Protein AF-A0A021VRB8-F1 (afdb_monomer)

Secondary structure (DSSP, 8-state):
--------------------------PPPPPP----PPPPPPPPPPSSS---SSEEEEEEEEEEEETTEEEEEEEEETT-SS--SS-EEEEEEESSSSS-EEEEEEE-SBTTBSEEEEEEEE--TTSPPPEEEEEEE-GGG-SSB-EEEEEEESSTT-S-EEEEEEEE-SPTTS-GGGEEEEEEEEEEEETTEEEEEEEEEE--TTS-EEEEEEEEESSSS--EEEEEEEEEETT--SSS---SEEEEEEEEEETTEEEEEEEEEETTEEEEEEEEEEEEETTEEEEEEEEE-EESSSEEEEEEEE-TTS-EEEEEEEEEEEETTTTEEEEEPPPEEEEEETTEEEEEE-HHHHHTEEEEEEEEBTTB-EEESSSEEEEEEE--SSEEEEEESSS--TT----EEEEE-SSEEEEEETTEEEEEE--SSPEEEEEETTEEEEEETTEEEEEE----SSEEEEEESS-EEEEEEE-

Mean predicted aligned error: 7.87 Å

Foldseek 3Di:
DDDDDDDDDDDDDDDDDDDDDDDDDDDDDDDDPDPDDDPDPQFDDFQFWFFDPFFEWFAWEAQADAPQKTKIWTFTDRPHQDDDQFTFTWIWIDNQLGDIDTAPTQGGADPPASYWAAAYKDDDPVRDFIKTWTWGHDVVVPDAFTFIWIWTQPDRVSRYIHTDDRAGGDDPPDDPVQWRHWTYWYWDDDPQKIKTWTKWWTDDPQFTKTWIWIWIGNRVRHTDGQGTQDMGDQPDDFADRQANIWDQWDWDDAPNWIKIKTFHDDVVDTDAIKMFTAHGDRSHTDGPHIYGAEWADFWGNKDWYADPVRFIWIKTKGAPADGPVSSTGIIIDAIWTWHDPPTQIFTDHDVSQVVQFPWWQFKAFAVRKTKFLALKKKKWWDDDAWKKKWKFDPDQPPQRAFIWIWTDHPFWIWTDTRPDIIIWGAEDHTWIWIGTFQWIWIGHSGHIYIDGTHGDSMMMIHMHDGTMMTMTGGD

Nearest PDB structures (foldseek):
  1w2t-assembly2_B  TM=8.446E-01  e=7.889E-31  Thermotoga maritima MSB8
  1st8-assembly1_A  TM=8.010E-01  e=3.065E-25  Cichorium intybus
  2aez-assembly1_A  TM=7.960E-01  e=2.182E-24  Cichorium intybus
  6s2b-assembly1_A  TM=7.730E-01  e=8.978E-24  Schwanniomyces occidentalis
  3u75-assembly2_C  TM=7.482E-01  e=6.390E-23  Schwanniomyces occidentalis

Organism: NCBI:txid948458

Sequence (475 aa):
MTSGRDVGPGRREVGASGRAGSGRRDAPGPAGKTGAMSPSPVPPRPLVHFAPRAGWVNDPLGLTWHDGRYHLFFQYVPDSTDWQLHCHWGHATSEDLVHWTEHEPALLPGDGDDGVWSGSIAVPDDGGAAALFYTSVTAAAGLGIGRNRVARPLDGSWTRWEKGPVVAELPPGFAPEAVEAYRDPWVVREGGAWWMVVGGGLRDERGGTATAWVYRSTDLEEWTYHGLLTTRHTTETDGEWSGPVWECPQLFPLDGSWVLTLSAWEPDHPHHAVYAVGDFADGSFTARRWSRLTYGPAYYAGSAFADRDGRRGLIHWMRQVGGAAEGWAGAHSVPHLLRLEGDALVCEPHPAVLAARTGSLGVATPGQDLAAASSAVDVVWEPEGSSTLRVGPGSPAPDGGEVVVLEADDTLVVAHVGAQRWEMPRGAGPVRVVLDGPTCEVFTTGGVMGVAVPASAGLRVAVTGGGRAEVHALG

Solvent-accessible surface area (backbone atoms only — not comparable to full-atom values): 24816 Å² total; per-residue (Å²): 134,87,84,82,90,81,90,88,90,83,88,84,88,84,85,88,89,84,89,87,85,89,81,85,91,78,82,84,73,84,79,75,82,75,76,76,75,72,78,74,79,78,67,47,68,48,64,51,36,52,58,58,97,46,7,19,40,49,38,43,24,46,44,35,60,53,95,87,30,35,36,38,31,25,34,25,26,74,92,33,47,51,94,59,74,60,18,16,29,31,32,29,37,16,84,56,80,40,65,70,48,78,57,67,59,36,41,67,52,50,98,89,25,49,13,34,46,53,32,25,51,38,72,49,94,86,72,52,82,48,37,36,35,26,15,37,28,35,78,91,74,36,86,42,55,31,31,33,25,36,28,36,55,78,51,93,80,64,64,42,51,47,80,56,60,76,45,48,62,80,60,89,89,61,58,71,90,41,44,57,33,36,39,18,33,25,53,40,77,57,97,87,31,37,38,38,35,28,10,10,14,36,60,54,99,78,63,18,27,13,31,28,39,25,27,40,21,82,76,89,62,63,56,42,85,72,50,59,26,46,70,43,49,54,80,54,74,78,52,46,78,51,37,27,19,24,39,35,38,33,71,48,79,53,93,94,38,28,37,43,35,29,18,18,25,46,94,98,41,79,56,33,29,32,32,24,36,31,49,72,57,96,67,32,49,50,68,75,48,40,38,67,43,46,26,56,79,12,36,34,38,51,30,66,29,44,48,91,86,66,49,49,27,40,30,25,12,26,41,81,22,73,24,72,92,73,48,17,12,23,27,34,46,58,47,25,33,58,50,64,64,84,79,41,72,28,51,41,78,26,70,52,66,64,66,31,46,75,43,78,72,48,71,22,29,61,91,39,69,37,78,40,84,35,38,23,36,43,32,48,29,41,75,35,66,70,17,35,42,37,46,29,69,71,63,74,39,100,86,55,45,64,34,45,36,36,39,32,49,92,57,35,33,35,43,29,50,53,92,46,76,41,67,42,50,27,51,69,79,54,43,35,36,44,36,29,15,26,37,36,38,39,33,17,56,45,27,37,31,24,39,51,45,74,42,34,70,32,29,22,39,37,35,42,64,44,49,42,29,42,36,27,35,38,95

pLDDT: mean 89.09, std 18.68, range [27.48, 98.88]

Structure (mmCIF, N/CA/C/O backbone):
data_AF-A0A021VRB8-F1
#
_entry.id   AF-A0A021VRB8-F1
#
loop_
_atom_site.group_PDB
_atom_site.id
_atom_site.type_symbol
_atom_site.label_atom_id
_atom_site.label_alt_id
_atom_site.label_comp_id
_atom_site.label_asym_id
_atom_site.label_entity_id
_atom_site.label_seq_id
_atom_site.pdbx_PDB_ins_code
_atom_site.Cartn_x
_atom_site.Cartn_y
_atom_site.Cartn_z
_atom_site.occupancy
_atom_site.B_iso_or_equiv
_atom_site.auth_seq_id
_atom_site.auth_comp_id
_atom_site.auth_asym_id
_atom_site.auth_atom_id
_atom_site.pdbx_PDB_model_num
ATOM 1 N N . MET A 1 1 ? 52.289 43.773 -4.118 1.00 35.09 1 MET A N 1
ATOM 2 C CA . MET A 1 1 ? 52.690 44.112 -2.736 1.00 35.09 1 MET A CA 1
ATOM 3 C C . MET A 1 1 ? 51.929 43.156 -1.835 1.00 35.09 1 MET A C 1
ATOM 5 O O . MET A 1 1 ? 50.711 43.175 -1.881 1.00 35.09 1 MET A O 1
ATOM 9 N N . THR A 1 2 ? 52.601 42.059 -1.462 1.00 33.09 2 THR A N 1
ATOM 10 C CA . THR A 1 2 ? 53.029 41.723 -0.074 1.00 33.09 2 THR A CA 1
ATOM 11 C C . THR A 1 2 ? 51.848 41.255 0.773 1.00 33.09 2 THR A C 1
ATOM 13 O O . THR A 1 2 ? 50.887 41.996 0.893 1.00 33.09 2 THR A O 1
ATOM 16 N N . SER A 1 3 ? 51.810 40.111 1.451 1.00 30.03 3 SER A N 1
ATOM 17 C CA . SER A 1 3 ? 52.670 38.933 1.707 1.00 30.03 3 SER A CA 1
ATOM 18 C C . SER A 1 3 ? 51.873 38.200 2.814 1.00 30.03 3 SER A C 1
ATOM 20 O O . SER A 1 3 ? 51.383 38.876 3.708 1.00 30.03 3 SER A O 1
ATOM 22 N N . GLY A 1 4 ? 51.535 36.911 2.774 1.00 28.44 4 GLY A N 1
ATOM 23 C CA . GLY A 1 4 ? 52.431 35.761 2.893 1.00 28.44 4 GLY A CA 1
ATOM 24 C C . GLY A 1 4 ? 52.379 35.158 4.315 1.00 28.44 4 GLY A C 1
ATOM 25 O O . GLY A 1 4 ? 52.875 35.816 5.213 1.00 28.44 4 GLY A O 1
ATOM 26 N N . ARG A 1 5 ? 51.813 33.932 4.431 1.00 32.78 5 ARG A N 1
ATOM 27 C CA . ARG A 1 5 ? 52.223 32.724 5.220 1.00 32.78 5 ARG A CA 1
ATOM 28 C C . ARG A 1 5 ? 52.565 32.855 6.728 1.00 32.78 5 ARG A C 1
ATOM 30 O O . ARG A 1 5 ? 53.072 33.875 7.147 1.00 32.78 5 ARG A O 1
ATOM 37 N N . ASP A 1 6 ? 52.519 31.853 7.611 1.00 30.33 6 ASP A N 1
ATOM 38 C CA . ASP A 1 6 ? 51.945 30.500 7.768 1.00 30.33 6 ASP A CA 1
ATOM 39 C C . ASP A 1 6 ? 52.497 29.949 9.131 1.00 30.33 6 ASP A C 1
ATOM 41 O O . ASP A 1 6 ? 53.518 30.443 9.610 1.00 30.33 6 ASP A O 1
ATOM 45 N N . VAL A 1 7 ? 51.867 28.899 9.682 1.00 31.41 7 VAL A N 1
ATOM 46 C CA . VAL A 1 7 ? 52.348 27.870 10.656 1.00 31.41 7 VAL A CA 1
ATOM 47 C C . VAL A 1 7 ? 52.616 28.177 12.157 1.00 31.41 7 VAL A C 1
ATOM 49 O O . VAL A 1 7 ? 53.523 28.921 12.516 1.00 31.41 7 VAL A O 1
ATOM 52 N N . GLY A 1 8 ? 51.983 27.370 13.039 1.00 28.06 8 GLY A N 1
ATOM 53 C CA . GLY A 1 8 ? 52.681 26.697 14.165 1.00 28.06 8 GLY A CA 1
ATOM 54 C C . GLY A 1 8 ? 51.994 26.652 15.552 1.00 28.06 8 GLY A C 1
ATOM 55 O O . GLY A 1 8 ? 51.755 27.712 16.124 1.00 28.06 8 GLY A O 1
ATOM 56 N N . PRO A 1 9 ? 51.738 25.463 16.159 1.00 39.38 9 PRO A N 1
ATOM 57 C CA . PRO A 1 9 ? 51.057 25.320 17.454 1.00 39.38 9 PRO A CA 1
ATOM 58 C C . PRO A 1 9 ? 52.024 25.197 18.651 1.00 39.38 9 PRO A C 1
ATOM 60 O O . PRO A 1 9 ? 53.095 24.601 18.549 1.00 39.38 9 PRO A O 1
ATOM 63 N N . GLY A 1 10 ? 51.618 25.709 19.820 1.00 28.27 10 GLY A N 1
ATOM 64 C CA . GLY A 1 10 ? 52.398 25.670 21.063 1.00 28.27 10 GLY A CA 1
ATOM 65 C C . GLY A 1 10 ? 51.675 24.948 22.203 1.00 28.27 10 GLY A C 1
ATOM 66 O O . GLY A 1 10 ? 50.669 25.432 22.715 1.00 28.27 10 GLY A O 1
ATOM 67 N N . ARG A 1 11 ? 52.230 23.804 22.624 1.00 29.22 11 ARG A N 1
ATOM 68 C CA . ARG A 1 11 ? 51.937 23.118 23.894 1.00 29.22 11 ARG A CA 1
ATOM 69 C C . ARG A 1 11 ? 52.407 23.965 25.087 1.00 29.22 11 ARG A C 1
ATOM 71 O O . ARG A 1 11 ? 53.450 24.610 25.004 1.00 29.22 11 ARG A O 1
ATOM 78 N N . ARG A 1 12 ? 51.717 23.869 26.228 1.00 32.41 12 ARG A N 1
ATOM 79 C CA . ARG A 1 12 ? 52.276 24.211 27.548 1.00 32.41 12 ARG A CA 1
ATOM 80 C C . ARG A 1 12 ? 52.070 23.061 28.528 1.00 32.41 12 ARG A C 1
ATOM 82 O O . ARG A 1 12 ? 50.942 22.706 28.849 1.00 32.41 12 ARG A O 1
ATOM 89 N N . GLU A 1 13 ? 53.191 22.521 28.988 1.00 29.00 13 GLU A N 1
ATOM 90 C CA . GLU A 1 13 ? 53.339 21.776 30.237 1.00 29.00 13 GLU A CA 1
ATOM 91 C C . GLU A 1 13 ? 53.513 22.754 31.407 1.00 29.00 13 GLU A C 1
ATOM 93 O O . GLU A 1 13 ? 54.198 23.766 31.262 1.00 29.00 13 GLU A O 1
ATOM 98 N N . VAL A 1 14 ? 52.978 22.397 32.577 1.00 33.25 14 VAL A N 1
ATOM 9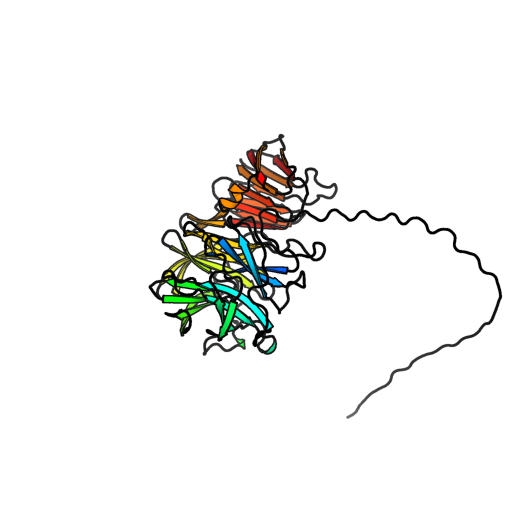9 C CA . VAL A 1 14 ? 53.543 22.657 33.918 1.00 33.25 14 VAL A CA 1
ATOM 100 C C . VAL A 1 14 ? 53.057 21.464 34.761 1.00 33.25 14 VAL A C 1
ATOM 102 O O . VAL A 1 14 ? 51.872 21.158 34.723 1.00 33.25 14 VAL A O 1
ATOM 105 N N . GLY A 1 15 ? 53.846 20.654 35.464 1.00 27.48 15 GLY A N 1
ATOM 106 C CA . GLY A 1 15 ? 55.133 20.868 36.120 1.00 27.48 15 GLY A CA 1
ATOM 107 C C . GLY A 1 15 ? 54.940 20.537 37.609 1.00 27.48 15 GLY A C 1
ATOM 108 O O . GLY A 1 15 ? 54.241 21.255 38.311 1.00 27.48 15 GLY A O 1
ATOM 109 N N . ALA A 1 16 ? 55.488 19.402 38.047 1.00 29.80 16 ALA A N 1
ATOM 110 C CA . ALA A 1 16 ? 55.207 18.694 39.300 1.00 29.80 16 ALA A CA 1
ATOM 111 C C . ALA A 1 16 ? 55.856 19.287 40.571 1.00 29.80 16 ALA A C 1
ATOM 113 O O . ALA A 1 16 ? 56.848 20.005 40.481 1.00 29.80 16 ALA A O 1
ATOM 114 N N . SER A 1 17 ? 55.396 18.865 41.762 1.00 28.53 17 SER A N 1
ATOM 115 C CA . SER A 1 17 ? 56.229 18.182 42.789 1.00 28.53 17 SER A CA 1
ATOM 116 C C . SER A 1 17 ? 55.522 18.023 44.154 1.00 28.53 17 SER A C 1
ATOM 118 O O . SER A 1 17 ? 54.817 18.923 44.596 1.00 28.53 17 SER A O 1
ATOM 120 N N . GLY A 1 18 ? 55.753 16.891 44.849 1.00 27.64 18 GLY A N 1
ATOM 121 C CA . GLY A 1 18 ? 55.495 16.759 46.298 1.00 27.64 18 GLY A CA 1
ATOM 122 C C . GLY A 1 18 ? 55.146 15.357 46.840 1.00 27.64 18 GLY A C 1
ATOM 123 O O . GLY A 1 18 ? 53.982 15.061 47.066 1.00 27.64 18 GLY A O 1
ATOM 124 N N . ARG A 1 19 ? 56.158 14.507 47.084 1.00 30.17 19 ARG A N 1
ATOM 125 C CA . ARG A 1 19 ? 56.142 13.267 47.920 1.00 30.17 19 ARG A CA 1
ATOM 126 C C . ARG A 1 19 ? 55.705 13.558 49.375 1.00 30.17 19 ARG A C 1
ATOM 128 O O . ARG A 1 19 ? 55.887 14.683 49.809 1.00 30.17 19 ARG A O 1
ATOM 135 N N . ALA A 1 20 ? 55.315 12.648 50.274 1.00 30.23 20 ALA A N 1
ATOM 136 C CA . ALA A 1 20 ? 54.930 11.231 50.347 1.00 30.23 20 ALA A CA 1
ATOM 137 C C . ALA A 1 20 ? 54.349 11.031 51.773 1.00 30.23 20 ALA A C 1
ATOM 139 O O . ALA A 1 20 ? 54.791 11.708 52.699 1.00 30.23 20 ALA A O 1
ATOM 140 N N . GLY A 1 21 ? 53.418 10.095 51.988 1.00 28.62 21 GLY A N 1
ATOM 141 C CA . GLY A 1 21 ? 52.900 9.788 53.328 1.00 28.62 21 GLY A CA 1
ATOM 142 C C . GLY A 1 21 ? 52.087 8.495 53.364 1.00 28.62 21 GLY A C 1
ATOM 143 O O . GLY A 1 21 ? 51.118 8.340 52.637 1.00 28.62 21 GLY A O 1
ATOM 144 N N . SER A 1 22 ? 52.537 7.551 54.183 1.00 31.00 22 SER A N 1
ATOM 145 C CA . SER A 1 22 ? 52.034 6.189 54.389 1.00 31.00 22 SER A CA 1
ATOM 146 C C . SER A 1 22 ? 50.631 6.100 55.003 1.00 31.00 22 SER A C 1
ATOM 148 O O . SER A 1 22 ? 50.331 6.877 55.904 1.00 31.00 22 SER A O 1
ATOM 150 N N . GLY 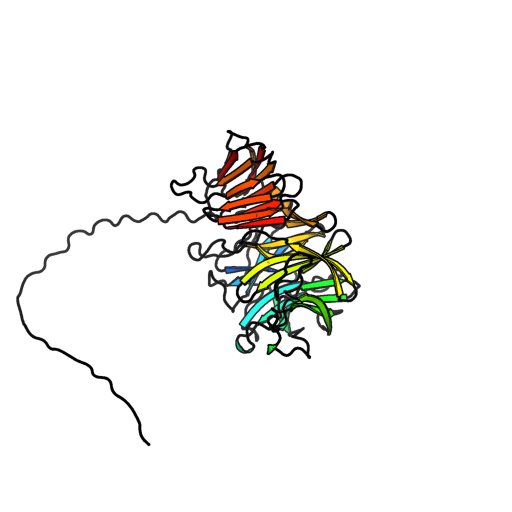A 1 23 ? 49.870 5.039 54.703 1.00 29.27 23 GLY A N 1
ATOM 151 C CA . GLY A 1 23 ? 48.802 4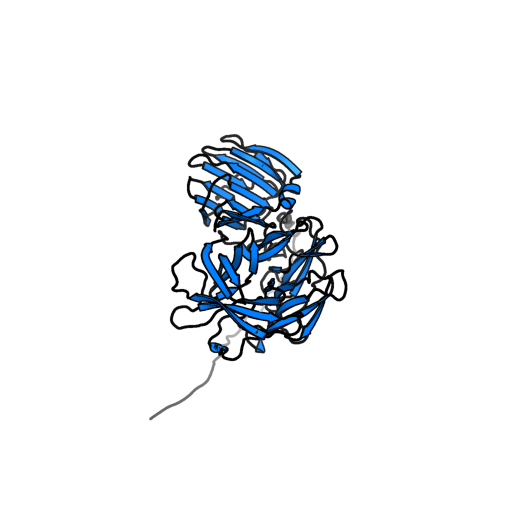.599 55.611 1.00 29.27 23 GLY A CA 1
ATOM 152 C C . GLY A 1 23 ? 47.770 3.629 55.036 1.00 29.27 23 GLY A C 1
ATOM 153 O O . GLY A 1 23 ? 46.876 4.054 54.333 1.00 29.27 23 GLY A O 1
ATOM 154 N N . ARG A 1 24 ? 47.932 2.346 55.389 1.00 31.16 24 ARG A N 1
ATOM 155 C CA . ARG A 1 24 ? 46.936 1.291 55.700 1.00 31.16 24 ARG A CA 1
ATOM 156 C C . ARG A 1 24 ? 45.662 1.118 54.841 1.00 31.16 24 ARG A C 1
ATOM 158 O O . ARG A 1 24 ? 44.905 2.029 54.562 1.00 31.16 24 ARG A O 1
ATOM 165 N N . ARG A 1 25 ? 45.440 -0.157 54.502 1.00 36.06 25 ARG A N 1
ATOM 166 C CA . ARG A 1 25 ? 44.285 -0.732 53.802 1.00 36.06 25 ARG A CA 1
ATOM 167 C C . ARG A 1 25 ? 43.067 -0.747 54.729 1.00 36.06 25 ARG A C 1
ATOM 169 O O . ARG A 1 25 ? 43.173 -1.345 55.796 1.00 36.06 25 ARG A O 1
ATOM 176 N N . ASP A 1 26 ? 41.941 -0.223 54.258 1.00 32.84 26 ASP A N 1
ATOM 177 C CA . ASP A 1 26 ? 40.612 -0.527 54.792 1.00 32.84 26 ASP A CA 1
ATOM 178 C C . ASP A 1 26 ? 39.828 -1.335 53.750 1.00 32.84 26 ASP A C 1
ATOM 180 O O . ASP A 1 26 ? 39.857 -1.049 52.551 1.00 32.84 26 ASP A O 1
ATOM 184 N N . ALA A 1 27 ? 39.198 -2.414 54.212 1.00 33.91 27 ALA A N 1
ATOM 185 C CA . ALA A 1 27 ? 38.407 -3.331 53.401 1.00 33.91 27 ALA A CA 1
ATOM 186 C C . ALA A 1 27 ? 37.081 -2.677 52.960 1.00 33.91 27 ALA A C 1
ATOM 188 O O . ALA A 1 27 ? 36.472 -1.961 53.758 1.00 33.91 27 ALA A O 1
ATOM 189 N N . PRO A 1 28 ? 36.580 -2.937 51.738 1.00 34.19 28 PRO A N 1
ATOM 190 C CA . PRO A 1 28 ? 35.267 -2.456 51.338 1.00 34.19 28 PRO A CA 1
ATOM 191 C C . PRO A 1 28 ? 34.170 -3.274 52.038 1.00 34.19 28 PRO A C 1
ATOM 193 O O . PRO A 1 28 ? 34.176 -4.506 52.010 1.00 34.19 28 PRO A O 1
ATOM 196 N N . GLY A 1 29 ? 33.236 -2.570 52.684 1.00 36.62 29 GLY A N 1
ATOM 197 C CA . GLY A 1 29 ? 32.005 -3.137 53.240 1.00 36.62 29 GLY A CA 1
ATOM 198 C C . GLY A 1 29 ? 31.081 -3.707 52.153 1.00 36.62 29 GLY A C 1
ATOM 199 O O . GLY A 1 29 ? 31.288 -3.448 50.965 1.00 36.62 29 GLY A O 1
ATOM 200 N N . PRO A 1 30 ? 30.068 -4.506 52.531 1.00 33.00 30 PRO A N 1
ATOM 201 C CA . PRO A 1 30 ? 29.268 -5.256 51.575 1.00 33.00 30 PRO A CA 1
ATOM 202 C C . PRO A 1 30 ? 28.481 -4.307 50.669 1.00 33.00 30 PRO A C 1
ATOM 204 O O . PRO A 1 30 ? 27.772 -3.417 51.141 1.00 33.00 30 PRO A O 1
ATOM 207 N N . ALA A 1 31 ? 28.620 -4.524 49.361 1.00 38.84 31 ALA A N 1
ATOM 208 C CA . ALA A 1 31 ? 27.877 -3.828 48.326 1.00 38.84 31 ALA A CA 1
ATOM 209 C C . ALA A 1 31 ? 26.368 -3.946 48.587 1.00 38.84 31 ALA A C 1
ATOM 211 O O . ALA A 1 31 ? 25.832 -5.043 48.774 1.00 38.84 31 ALA A O 1
ATOM 212 N N . GLY A 1 32 ? 25.694 -2.796 48.612 1.00 32.91 32 GLY A N 1
ATOM 213 C CA . GLY A 1 32 ? 24.242 -2.725 48.644 1.00 32.91 32 GLY A CA 1
ATOM 214 C C . GLY A 1 32 ? 23.661 -3.499 47.467 1.00 32.91 32 GLY A C 1
ATOM 215 O O . GLY A 1 32 ? 24.146 -3.392 46.342 1.00 32.91 32 GLY A O 1
ATOM 216 N N . LYS A 1 33 ? 22.625 -4.293 47.744 1.00 34.66 33 LYS A N 1
ATOM 217 C CA . LYS A 1 33 ? 21.815 -4.951 46.722 1.00 34.66 33 LYS A CA 1
ATOM 218 C C . LYS A 1 33 ? 21.250 -3.865 45.808 1.00 34.66 33 LYS A C 1
ATOM 220 O O . LYS A 1 33 ? 20.327 -3.153 46.197 1.00 34.66 33 LYS A O 1
ATOM 225 N N . THR A 1 34 ? 21.822 -3.725 44.619 1.00 37.69 34 THR A N 1
ATOM 226 C CA . THR A 1 34 ? 21.187 -3.015 43.517 1.00 37.69 34 THR A CA 1
ATOM 227 C C . THR A 1 34 ? 19.890 -3.758 43.226 1.00 37.69 34 THR A C 1
ATOM 229 O O . THR A 1 34 ? 19.896 -4.948 42.912 1.00 37.69 34 THR A O 1
ATOM 232 N N . GLY A 1 35 ? 18.759 -3.086 43.439 1.00 33.00 35 GLY A N 1
ATOM 233 C CA . GLY A 1 35 ? 17.472 -3.602 43.002 1.00 33.00 35 GLY A CA 1
ATOM 234 C C . GLY A 1 35 ? 17.569 -3.852 41.505 1.00 33.00 35 GLY A C 1
ATOM 235 O O . GLY A 1 35 ? 17.829 -2.922 40.744 1.00 33.00 35 GLY A O 1
ATOM 236 N N . ALA A 1 36 ? 17.431 -5.110 41.093 1.00 37.06 36 ALA A N 1
ATOM 237 C CA . ALA A 1 36 ? 17.204 -5.424 39.697 1.00 37.06 36 ALA A CA 1
ATOM 238 C C . ALA A 1 36 ? 15.915 -4.697 39.306 1.00 37.06 36 ALA A C 1
ATOM 240 O O . ALA A 1 36 ? 14.848 -5.024 39.828 1.00 37.06 36 ALA A O 1
ATOM 241 N N . MET A 1 37 ? 16.023 -3.673 38.455 1.00 35.78 37 MET A N 1
ATOM 242 C CA . MET A 1 37 ? 14.848 -3.153 37.773 1.00 35.78 37 MET A CA 1
ATOM 243 C C . MET A 1 37 ? 14.258 -4.335 37.014 1.00 35.78 37 MET A C 1
ATOM 245 O O . MET A 1 37 ? 14.941 -4.956 36.198 1.00 35.78 37 MET A O 1
ATOM 249 N N . SER A 1 38 ? 13.029 -4.707 37.360 1.00 33.69 38 SER A N 1
ATOM 250 C CA . SER A 1 38 ? 12.255 -5.645 36.559 1.00 33.69 38 SER A CA 1
ATOM 251 C C . SER A 1 38 ? 12.267 -5.128 35.118 1.00 33.69 38 SER A C 1
ATOM 253 O O . SER A 1 38 ? 12.081 -3.921 34.940 1.00 33.69 38 SER A O 1
ATOM 255 N N . PRO A 1 39 ? 12.532 -5.970 34.102 1.00 38.50 39 PRO A N 1
ATOM 256 C CA . PRO A 1 39 ? 12.412 -5.514 32.727 1.00 38.50 39 PRO A CA 1
ATOM 257 C C . PRO A 1 39 ? 10.994 -4.971 32.550 1.00 38.50 39 PRO A C 1
ATOM 259 O O . PRO A 1 39 ? 10.028 -5.635 32.941 1.00 38.50 39 PRO A O 1
ATOM 262 N N . SER A 1 40 ? 10.878 -3.746 32.033 1.00 45.47 40 SER A N 1
ATOM 263 C CA . SER A 1 40 ? 9.591 -3.215 31.592 1.00 45.47 40 SER A CA 1
ATOM 264 C C . SER A 1 40 ? 8.932 -4.268 30.693 1.00 45.47 40 SER A C 1
ATOM 266 O O . SER A 1 40 ? 9.645 -4.896 29.903 1.00 45.47 40 SER A O 1
ATOM 268 N N . PRO A 1 41 ? 7.621 -4.528 30.833 1.00 57.88 41 PRO A N 1
ATOM 269 C CA . PRO A 1 41 ? 6.959 -5.507 29.987 1.00 57.88 41 PRO A CA 1
ATOM 270 C C . PRO A 1 41 ? 7.201 -5.135 28.523 1.00 57.88 41 PRO A C 1
ATOM 272 O O . PRO A 1 41 ? 7.026 -3.975 28.153 1.00 57.88 41 PRO A O 1
ATOM 275 N N . VAL A 1 42 ? 7.645 -6.105 27.719 1.00 60.78 42 VAL A N 1
ATOM 276 C CA . VAL A 1 42 ? 7.784 -5.923 26.270 1.00 60.78 42 VAL A CA 1
ATOM 277 C C . VAL A 1 42 ? 6.416 -5.477 25.740 1.00 60.78 42 VAL A C 1
ATOM 279 O O . VAL A 1 42 ? 5.429 -6.160 26.042 1.00 60.78 42 VAL A O 1
ATOM 282 N N . PRO A 1 43 ? 6.323 -4.345 25.018 1.00 68.06 43 PRO A N 1
ATOM 283 C CA . PRO A 1 43 ? 5.058 -3.877 24.466 1.00 68.06 43 PRO A CA 1
ATOM 284 C C . PRO A 1 43 ? 4.402 -4.979 23.616 1.00 68.06 43 PRO A C 1
ATOM 286 O O . PRO A 1 43 ? 5.117 -5.692 22.902 1.00 68.06 43 PRO A O 1
ATOM 289 N N . PRO A 1 44 ? 3.072 -5.173 23.692 1.00 78.75 44 PRO A N 1
ATOM 290 C CA . PRO A 1 44 ? 2.419 -6.212 22.909 1.00 78.75 44 PRO A CA 1
ATOM 291 C C . PRO A 1 44 ? 2.603 -5.935 21.415 1.00 78.75 44 PRO A C 1
ATOM 293 O O . PRO A 1 44 ? 2.398 -4.813 20.950 1.00 78.75 44 PRO A O 1
ATOM 296 N N . ARG A 1 45 ? 3.010 -6.968 20.673 1.00 90.31 45 ARG A N 1
ATOM 297 C CA . ARG A 1 45 ? 3.070 -6.923 19.210 1.00 90.31 45 ARG A CA 1
ATOM 298 C C . ARG A 1 45 ? 1.650 -6.857 18.632 1.00 90.31 45 ARG A C 1
ATOM 300 O O . ARG A 1 45 ? 0.734 -7.362 19.287 1.00 90.31 45 ARG A O 1
ATOM 307 N N . PRO A 1 46 ? 1.477 -6.294 17.425 1.00 93.88 46 PRO A N 1
ATOM 308 C CA . PRO A 1 46 ? 0.215 -6.417 16.710 1.00 93.88 46 PRO A CA 1
ATOM 309 C C . PRO A 1 46 ? -0.170 -7.892 16.527 1.00 93.88 46 PRO A C 1
ATOM 311 O O . PRO A 1 46 ? 0.700 -8.748 16.337 1.00 93.88 46 PRO A O 1
ATOM 314 N N . LEU A 1 47 ? -1.464 -8.177 16.623 1.00 94.62 47 LEU A N 1
ATOM 315 C CA . LEU A 1 47 ? -2.062 -9.502 16.487 1.00 94.62 47 LEU A CA 1
ATOM 316 C C . LEU A 1 47 ? -2.587 -9.752 15.071 1.00 94.62 47 LEU A C 1
ATOM 318 O O . LEU A 1 47 ? -2.517 -10.881 14.597 1.00 94.62 47 LEU A O 1
ATOM 322 N N . VAL A 1 48 ? -3.103 -8.715 14.404 1.00 96.75 48 VAL A N 1
ATOM 323 C CA . VAL A 1 48 ? -3.712 -8.812 13.068 1.00 96.75 48 VAL A CA 1
ATOM 324 C C . VAL A 1 48 ? -2.988 -7.999 11.995 1.00 96.75 48 VAL A C 1
ATOM 326 O O . VAL A 1 48 ? -3.192 -8.248 10.808 1.00 96.75 48 VAL A O 1
ATOM 329 N N . HIS A 1 49 ? -2.134 -7.049 12.385 1.00 98.00 49 HIS A N 1
ATOM 330 C CA . HIS A 1 49 ? -1.233 -6.363 11.458 1.00 98.00 49 HIS A CA 1
ATOM 331 C C . HIS A 1 49 ? 0.044 -7.174 11.258 1.00 98.00 49 HIS A C 1
ATOM 333 O O . HIS A 1 49 ? 0.583 -7.765 12.197 1.00 98.00 49 HIS A O 1
ATOM 339 N N . PHE A 1 50 ? 0.584 -7.145 10.042 1.00 98.38 50 PHE A N 1
ATOM 340 C CA . PHE A 1 50 ? 1.914 -7.687 9.807 1.00 98.38 50 PHE A CA 1
ATOM 341 C C . PHE A 1 50 ? 2.974 -6.748 10.398 1.00 98.38 50 PHE A C 1
ATOM 343 O O . PHE A 1 50 ? 2.986 -5.551 10.121 1.00 98.38 50 PHE A O 1
ATOM 350 N N . ALA A 1 51 ? 3.891 -7.299 11.187 1.00 97.25 51 ALA A N 1
ATOM 351 C CA . ALA A 1 51 ? 5.080 -6.614 11.682 1.00 97.25 51 ALA A CA 1
ATOM 352 C C . ALA A 1 51 ? 6.249 -7.607 11.683 1.00 97.25 51 ALA A C 1
ATOM 354 O O . ALA A 1 51 ? 6.053 -8.736 12.147 1.00 97.25 51 ALA A O 1
ATOM 355 N N . PRO A 1 52 ? 7.456 -7.210 11.242 1.00 97.12 52 PRO A N 1
ATOM 356 C CA . PRO A 1 52 ? 8.557 -8.138 11.021 1.00 97.12 52 PRO A CA 1
ATOM 357 C C . PRO A 1 52 ? 9.076 -8.681 12.353 1.00 97.12 52 PRO A C 1
ATOM 359 O O . PRO A 1 52 ? 9.114 -7.953 13.354 1.00 97.12 52 PRO A O 1
ATOM 362 N N . ARG A 1 53 ? 9.504 -9.947 12.399 1.00 95.62 53 ARG A N 1
ATOM 363 C CA . ARG A 1 53 ? 10.056 -10.570 13.620 1.00 95.62 53 ARG A CA 1
ATOM 364 C C . ARG A 1 53 ? 11.170 -9.735 14.255 1.00 95.62 53 ARG A C 1
ATOM 366 O O . ARG A 1 53 ? 11.245 -9.673 15.482 1.00 95.62 53 ARG A O 1
ATOM 373 N N . ALA A 1 54 ? 12.006 -9.115 13.431 1.00 96.50 54 ALA A N 1
ATOM 374 C CA . ALA A 1 54 ? 13.082 -8.209 13.812 1.00 96.50 54 ALA A CA 1
ATOM 375 C C . ALA A 1 54 ? 13.355 -7.219 12.670 1.00 96.50 54 ALA A C 1
ATOM 377 O O . ALA A 1 54 ? 12.879 -7.422 11.558 1.00 96.50 54 ALA A O 1
ATOM 378 N N . GLY A 1 55 ? 14.139 -6.177 12.934 1.00 97.69 55 GLY A N 1
ATOM 379 C CA . GLY A 1 55 ? 14.612 -5.265 11.893 1.00 97.69 55 GLY A CA 1
ATOM 380 C C . GLY A 1 55 ? 13.548 -4.280 11.398 1.00 97.69 55 GLY A C 1
ATOM 381 O O . GLY A 1 55 ? 12.591 -3.974 12.104 1.00 97.69 55 GLY A O 1
ATOM 382 N N . TRP A 1 56 ? 13.721 -3.746 10.196 1.00 98.44 56 TRP A N 1
ATOM 383 C CA . TRP A 1 56 ? 12.877 -2.694 9.632 1.00 98.44 56 TRP A CA 1
ATOM 384 C C . TRP A 1 56 ? 12.111 -3.201 8.419 1.00 98.44 56 TRP A C 1
ATOM 386 O O . TRP A 1 56 ? 12.707 -3.769 7.503 1.00 98.44 56 TRP A O 1
ATOM 396 N N . VAL A 1 57 ? 10.807 -2.929 8.379 1.00 98.50 57 VAL A N 1
ATOM 397 C CA . VAL A 1 57 ? 9.982 -3.075 7.178 1.00 98.50 57 VAL A CA 1
ATOM 398 C C . VAL A 1 57 ? 9.469 -1.718 6.707 1.00 98.50 57 VAL A C 1
ATOM 400 O O . VAL A 1 57 ? 9.107 -0.858 7.515 1.00 98.50 57 VAL A O 1
ATOM 403 N N . ASN A 1 58 ? 9.372 -1.552 5.391 1.00 97.94 58 ASN A N 1
ATOM 404 C CA . ASN A 1 58 ? 8.541 -0.517 4.789 1.00 97.94 58 ASN A CA 1
ATOM 405 C C . ASN A 1 58 ? 7.502 -1.116 3.837 1.00 97.94 58 ASN A C 1
ATOM 407 O O . ASN A 1 58 ? 6.575 -1.781 4.293 1.00 97.94 58 ASN A O 1
ATOM 411 N N . ASP A 1 59 ? 7.620 -0.867 2.541 1.00 98.50 59 ASP A N 1
ATOM 412 C CA . ASP A 1 59 ? 6.560 -1.083 1.563 1.00 98.50 59 ASP A CA 1
ATOM 413 C C . ASP A 1 59 ? 6.101 -2.555 1.548 1.00 98.50 59 ASP A C 1
ATOM 415 O O . ASP A 1 59 ? 6.950 -3.453 1.481 1.00 98.50 59 ASP A O 1
ATOM 419 N N . PRO A 1 60 ? 4.787 -2.842 1.617 1.00 98.62 60 PRO A N 1
ATOM 420 C CA . PRO A 1 60 ? 4.256 -4.141 1.227 1.00 98.62 60 PRO A CA 1
ATOM 421 C C . PRO A 1 60 ? 4.399 -4.310 -0.284 1.00 98.62 60 PRO A C 1
ATOM 423 O O . PRO A 1 60 ? 4.144 -3.384 -1.047 1.00 98.62 60 PRO A O 1
ATOM 426 N N . LEU A 1 61 ? 4.792 -5.500 -0.724 1.00 98.31 61 LEU A N 1
ATOM 427 C CA . LEU A 1 61 ? 5.118 -5.793 -2.116 1.00 98.31 61 LEU A CA 1
ATOM 428 C C . LEU A 1 61 ? 4.444 -7.093 -2.549 1.00 98.31 61 LEU A C 1
ATOM 430 O O . LEU A 1 61 ? 4.448 -8.089 -1.826 1.00 98.31 61 LEU A O 1
ATOM 434 N N . GLY A 1 62 ? 3.895 -7.098 -3.762 1.00 95.75 62 GLY A N 1
ATOM 435 C CA . GLY A 1 62 ? 3.481 -8.324 -4.449 1.00 95.75 62 GLY A CA 1
ATOM 436 C C . GLY A 1 62 ? 2.531 -9.233 -3.663 1.00 95.75 62 GLY A C 1
ATOM 437 O O . GLY A 1 62 ? 2.620 -10.450 -3.828 1.00 95.75 62 GLY A O 1
ATOM 438 N N . LEU A 1 63 ? 1.646 -8.683 -2.816 1.00 98.44 63 LEU A N 1
ATOM 439 C CA . LEU A 1 63 ? 0.657 -9.486 -2.095 1.00 98.44 63 LEU A CA 1
ATOM 440 C C . LEU A 1 63 ? -0.193 -10.272 -3.104 1.00 98.44 63 LEU A C 1
ATOM 442 O O . LEU A 1 63 ? -0.915 -9.686 -3.904 1.00 98.44 63 LEU A O 1
ATOM 446 N N . THR A 1 64 ? -0.081 -11.599 -3.093 1.00 97.94 64 THR A N 1
ATOM 447 C CA . THR A 1 64 ? -0.649 -12.454 -4.144 1.00 97.94 64 THR A CA 1
ATOM 448 C C . THR A 1 64 ? -1.216 -13.740 -3.563 1.00 97.94 64 THR A C 1
ATOM 450 O O . THR A 1 64 ? -0.556 -14.400 -2.763 1.00 97.94 64 THR A O 1
ATOM 453 N N . TRP A 1 65 ? -2.419 -14.132 -3.987 1.00 97.38 65 TRP A N 1
ATOM 454 C CA . TRP A 1 65 ? -2.933 -15.481 -3.754 1.00 97.38 65 TRP A CA 1
ATOM 455 C C . TRP A 1 65 ? -2.349 -16.451 -4.785 1.00 97.38 65 TRP A C 1
ATOM 457 O O . TRP A 1 65 ? -2.630 -16.340 -5.978 1.00 97.38 65 TRP A O 1
ATOM 467 N N . HIS A 1 66 ? -1.540 -17.402 -4.329 1.00 95.88 66 HIS A N 1
ATOM 468 C CA . HIS A 1 66 ? -0.854 -18.378 -5.168 1.00 95.88 66 HIS A CA 1
ATOM 469 C C . HIS A 1 66 ? -0.756 -19.722 -4.442 1.00 95.88 66 HIS A C 1
ATOM 471 O O . HIS A 1 66 ? -0.501 -19.772 -3.244 1.00 95.88 66 HIS A O 1
ATOM 477 N N . ASP A 1 67 ? -1.017 -20.811 -5.166 1.00 93.62 67 ASP A N 1
ATOM 478 C CA . ASP A 1 67 ? -0.941 -22.196 -4.666 1.00 93.62 67 ASP A CA 1
ATOM 479 C C . ASP A 1 67 ? -1.595 -22.424 -3.281 1.00 93.62 67 ASP A C 1
ATOM 481 O O . ASP A 1 67 ? -1.054 -23.070 -2.384 1.00 93.62 67 ASP A O 1
ATOM 485 N N . GLY A 1 68 ? -2.788 -21.850 -3.088 1.00 95.19 68 GLY A N 1
ATOM 486 C CA . GLY A 1 68 ? -3.576 -22.028 -1.866 1.00 95.19 68 GLY A CA 1
ATOM 487 C C . GLY A 1 68 ? -3.148 -21.163 -0.676 1.00 95.19 68 GLY A C 1
ATOM 488 O O . GLY A 1 68 ? -3.641 -21.395 0.429 1.00 95.19 68 GLY A O 1
ATOM 489 N N . ARG A 1 69 ? -2.251 -20.187 -0.869 1.00 97.62 69 ARG A N 1
ATOM 490 C CA . ARG A 1 69 ? -1.795 -19.264 0.180 1.00 97.62 69 ARG A CA 1
ATOM 491 C C . ARG A 1 69 ? -1.648 -17.839 -0.332 1.00 97.62 69 ARG A C 1
ATOM 493 O O . ARG A 1 69 ? -1.412 -17.591 -1.508 1.00 97.62 69 ARG A O 1
ATOM 500 N N . TYR A 1 70 ? -1.742 -16.884 0.579 1.00 98.56 70 TYR A N 1
ATOM 501 C CA . TYR A 1 70 ? -1.297 -15.520 0.347 1.00 98.56 70 TYR A CA 1
ATOM 502 C C . TYR A 1 70 ? 0.211 -15.439 0.546 1.00 98.56 70 TYR A C 1
ATOM 504 O O . TYR A 1 70 ? 0.719 -15.877 1.575 1.00 98.56 70 TYR A O 1
ATOM 512 N N . HIS A 1 71 ? 0.909 -14.860 -0.421 1.00 98.69 71 HIS A N 1
ATOM 513 C CA . HIS A 1 71 ? 2.320 -14.504 -0.355 1.00 98.69 71 HIS A CA 1
ATOM 514 C C . HIS A 1 71 ? 2.416 -12.991 -0.216 1.00 98.69 71 HIS A C 1
ATOM 516 O O . HIS A 1 71 ? 1.935 -12.281 -1.090 1.00 98.69 71 HIS A O 1
ATOM 522 N N . LEU A 1 72 ? 3.023 -12.514 0.866 1.00 98.75 72 LEU A N 1
ATOM 523 C CA . LEU A 1 72 ? 3.344 -11.111 1.094 1.00 98.75 72 LEU A CA 1
ATOM 524 C C . LEU A 1 72 ? 4.857 -10.952 1.008 1.00 98.75 72 LEU A C 1
ATOM 526 O O . LEU A 1 72 ? 5.590 -11.570 1.781 1.00 98.75 72 LEU A O 1
ATOM 530 N N . PHE A 1 73 ? 5.320 -10.123 0.083 1.00 98.81 73 PHE A N 1
ATOM 531 C CA . PHE A 1 73 ? 6.699 -9.659 0.063 1.00 98.81 73 PHE A CA 1
ATOM 532 C C . PHE A 1 73 ? 6.763 -8.262 0.662 1.00 98.81 73 PHE A C 1
ATOM 534 O O . PHE A 1 73 ? 5.739 -7.596 0.819 1.00 98.81 73 PHE A O 1
ATOM 541 N N . PHE A 1 74 ? 7.953 -7.824 1.052 1.00 98.75 74 PHE A N 1
ATOM 542 C CA . PHE A 1 74 ? 8.101 -6.529 1.702 1.00 98.75 74 PHE A CA 1
ATOM 543 C C . PHE A 1 74 ? 9.520 -6.000 1.642 1.00 98.75 74 PHE A C 1
ATOM 545 O O . PHE A 1 74 ? 10.471 -6.775 1.721 1.00 98.75 74 PHE A O 1
ATOM 552 N N . GLN A 1 75 ? 9.674 -4.683 1.526 1.00 98.50 75 GLN A N 1
ATOM 553 C CA . GLN A 1 75 ? 10.996 -4.071 1.594 1.00 98.50 75 GLN A CA 1
ATOM 554 C C . GLN A 1 75 ? 11.529 -4.184 3.031 1.00 98.50 75 GLN A C 1
ATOM 556 O O . GLN A 1 75 ? 10.849 -3.790 3.979 1.00 98.50 75 GLN A O 1
ATOM 561 N N . TYR A 1 76 ? 12.713 -4.780 3.193 1.00 98.69 76 TYR A N 1
ATOM 562 C CA . TYR A 1 76 ? 13.186 -5.290 4.481 1.00 98.69 76 TYR A CA 1
ATOM 563 C C . TYR A 1 76 ? 14.660 -4.975 4.756 1.00 98.69 76 TYR A C 1
ATOM 565 O O . TYR A 1 76 ? 15.515 -5.130 3.882 1.00 98.69 76 TYR A O 1
ATOM 573 N N . VAL A 1 77 ? 14.974 -4.595 5.995 1.00 98.44 77 VAL A N 1
ATOM 574 C CA . VAL A 1 77 ? 16.344 -4.467 6.507 1.00 98.44 77 VAL A CA 1
ATOM 575 C C . VAL A 1 77 ? 16.461 -5.304 7.789 1.00 98.44 77 VAL A C 1
ATOM 577 O O . VAL A 1 77 ? 16.004 -4.865 8.842 1.00 98.44 77 VAL A O 1
ATOM 580 N N . PRO A 1 78 ? 17.069 -6.504 7.741 1.00 96.56 78 PRO A N 1
ATOM 581 C CA . PRO A 1 78 ? 17.078 -7.426 8.883 1.00 96.56 78 PRO A CA 1
ATOM 582 C C . PRO A 1 78 ? 17.898 -6.929 10.078 1.00 96.56 78 PRO A C 1
ATOM 584 O O . PRO A 1 78 ? 17.530 -7.162 11.228 1.00 96.56 78 PRO A O 1
ATOM 587 N N . ASP A 1 79 ? 19.000 -6.229 9.808 1.00 95.88 79 ASP A N 1
ATOM 588 C CA . ASP A 1 79 ? 20.017 -5.903 10.815 1.00 95.88 79 ASP A CA 1
ATOM 589 C C . ASP A 1 79 ? 19.880 -4.482 11.393 1.00 95.88 79 ASP A C 1
ATOM 591 O O . ASP A 1 79 ? 20.762 -4.004 12.110 1.00 95.88 79 ASP A O 1
ATOM 595 N N . SER A 1 80 ? 18.796 -3.772 11.071 1.00 97.00 80 SER A N 1
ATOM 596 C CA . SER A 1 80 ? 18.554 -2.403 11.532 1.00 97.00 80 SER A CA 1
ATOM 597 C C . SER A 1 80 ? 17.072 -2.160 11.779 1.00 97.00 80 SER A C 1
ATOM 599 O O . SER A 1 80 ? 16.233 -2.731 11.101 1.00 97.00 80 SER A O 1
ATOM 601 N N . THR A 1 81 ? 16.757 -1.283 12.730 1.00 96.94 81 THR A N 1
ATOM 602 C CA . THR A 1 81 ? 15.392 -0.763 12.953 1.00 96.94 81 THR A CA 1
ATOM 603 C C . THR A 1 81 ? 15.208 0.613 12.317 1.00 96.94 81 THR A C 1
ATOM 605 O O . THR A 1 81 ? 14.297 1.343 12.685 1.00 96.94 81 THR A O 1
ATOM 608 N N . ASP A 1 82 ? 16.071 0.946 11.358 1.00 96.94 82 ASP A N 1
ATOM 609 C CA . ASP A 1 82 ? 16.013 2.133 10.520 1.00 96.94 82 ASP A CA 1
ATOM 610 C C . ASP A 1 82 ? 16.194 1.718 9.056 1.00 96.94 82 ASP A C 1
ATOM 612 O O . ASP A 1 82 ? 16.786 0.676 8.749 1.00 96.94 82 ASP A O 1
ATOM 616 N N . TRP A 1 83 ? 15.733 2.570 8.142 1.00 95.75 83 TRP A N 1
ATOM 617 C CA . TRP A 1 83 ? 15.978 2.377 6.717 1.00 95.75 83 TRP A CA 1
ATOM 618 C C . TRP A 1 83 ? 17.484 2.352 6.402 1.00 95.75 83 TRP A C 1
ATOM 620 O O . TRP A 1 83 ? 18.273 3.123 6.954 1.00 95.75 83 TRP A O 1
ATOM 630 N N . GLN A 1 84 ? 17.880 1.478 5.477 1.00 96.25 84 GLN A N 1
ATOM 631 C CA . GLN A 1 84 ? 19.243 1.353 4.960 1.00 96.25 84 GLN A CA 1
ATOM 632 C C . GLN A 1 84 ? 19.195 1.131 3.451 1.00 96.25 84 GLN A C 1
ATOM 634 O O . GLN A 1 84 ? 18.269 0.504 2.960 1.00 96.25 84 GLN A O 1
ATOM 639 N N . LEU A 1 85 ? 20.240 1.539 2.724 1.00 94.94 85 LEU A N 1
ATOM 640 C CA . LEU A 1 85 ? 20.340 1.304 1.274 1.00 94.94 85 LEU A CA 1
ATOM 641 C C . LEU A 1 85 ? 20.159 -0.175 0.888 1.00 94.94 85 LEU A C 1
ATOM 643 O O . LEU A 1 85 ? 19.529 -0.480 -0.127 1.00 94.94 85 LEU A O 1
ATOM 647 N N . HIS A 1 86 ? 20.722 -1.073 1.701 1.00 96.31 86 HIS A N 1
ATOM 648 C CA . HIS A 1 86 ? 20.797 -2.516 1.467 1.00 96.31 86 HIS A CA 1
ATOM 649 C C . HIS A 1 86 ? 19.469 -3.224 1.779 1.00 96.31 86 HIS A C 1
ATOM 651 O O . HIS A 1 86 ? 19.421 -4.195 2.537 1.00 96.31 86 HIS A O 1
ATOM 657 N N . CYS A 1 87 ? 18.378 -2.715 1.212 1.00 97.50 87 CYS A N 1
ATOM 658 C CA . CYS A 1 87 ? 17.057 -3.312 1.316 1.00 97.50 87 CYS A CA 1
ATOM 659 C C . CYS A 1 87 ? 16.993 -4.660 0.597 1.00 97.50 87 CYS A C 1
ATOM 661 O O . CYS A 1 87 ? 17.538 -4.842 -0.494 1.00 97.50 87 CYS A O 1
ATOM 663 N N . HIS A 1 88 ? 16.282 -5.580 1.230 1.00 98.19 88 HIS A N 1
ATOM 664 C CA . HIS A 1 88 ? 15.934 -6.907 0.754 1.00 98.19 88 HIS A CA 1
ATOM 665 C C . HIS A 1 88 ? 14.451 -6.929 0.374 1.00 98.19 88 HIS A C 1
ATOM 667 O O . HIS A 1 88 ? 13.684 -6.074 0.821 1.00 98.19 88 HIS A O 1
ATOM 673 N N . TRP A 1 89 ? 14.024 -7.956 -0.358 1.00 98.50 89 TRP A N 1
ATOM 674 C CA . TRP A 1 89 ? 12.619 -8.366 -0.337 1.00 98.50 89 TRP A CA 1
ATOM 675 C C . TRP A 1 89 ? 12.456 -9.484 0.688 1.00 98.50 89 TRP A C 1
ATOM 677 O O . TRP A 1 89 ? 12.869 -10.617 0.443 1.00 98.50 89 TRP A O 1
ATOM 687 N N . GLY A 1 90 ? 11.870 -9.168 1.839 1.00 98.50 90 GLY A N 1
ATOM 688 C CA . GLY A 1 90 ? 11.378 -10.160 2.790 1.00 98.50 90 GLY A CA 1
ATOM 689 C C . GLY A 1 90 ? 10.174 -10.923 2.236 1.00 98.50 90 GLY A C 1
ATOM 690 O O . GLY A 1 90 ? 9.586 -10.525 1.227 1.00 98.50 90 GLY A O 1
ATOM 691 N N . HIS A 1 91 ? 9.817 -12.037 2.877 1.00 98.69 91 HIS A N 1
ATOM 692 C CA . HIS A 1 91 ? 8.710 -12.890 2.446 1.00 98.69 91 HIS A CA 1
ATOM 693 C C . HIS A 1 91 ? 7.968 -13.481 3.646 1.00 98.69 91 HIS A C 1
ATOM 695 O O . HIS A 1 91 ? 8.578 -13.980 4.587 1.00 98.69 91 HIS A O 1
ATOM 701 N N . ALA A 1 92 ? 6.640 -13.450 3.603 1.00 98.62 92 ALA A N 1
ATOM 702 C CA . ALA A 1 92 ? 5.763 -14.146 4.529 1.00 98.62 92 ALA A CA 1
ATOM 703 C C . ALA A 1 92 ? 4.591 -14.795 3.785 1.00 98.62 92 ALA A C 1
ATOM 705 O O . ALA A 1 92 ? 4.179 -14.340 2.717 1.00 98.62 92 ALA A O 1
ATOM 706 N N . THR A 1 93 ? 4.025 -15.857 4.358 1.00 98.69 93 THR A N 1
ATOM 707 C CA . THR A 1 93 ? 2.811 -16.495 3.827 1.00 98.69 93 THR A CA 1
ATOM 708 C C . THR A 1 93 ? 1.706 -16.601 4.862 1.00 98.69 93 THR A C 1
ATOM 710 O O . THR A 1 93 ? 1.993 -16.826 6.037 1.00 98.69 93 THR A O 1
ATOM 713 N N . SER A 1 94 ? 0.454 -16.527 4.419 1.00 98.50 94 SER A N 1
ATOM 714 C CA . SER A 1 94 ? -0.737 -16.686 5.256 1.00 98.50 94 SER A CA 1
ATOM 715 C C . SER A 1 94 ? -1.832 -17.458 4.515 1.00 98.50 94 SER A C 1
ATOM 717 O O . SER A 1 94 ? -1.926 -17.396 3.293 1.00 98.50 94 SER A O 1
ATOM 719 N N . GLU A 1 95 ? -2.680 -18.186 5.238 1.00 97.81 95 GLU A N 1
ATOM 720 C CA . GLU A 1 95 ? -3.884 -18.821 4.673 1.00 97.81 95 GLU A CA 1
ATOM 721 C C . GLU A 1 95 ? -5.111 -17.892 4.739 1.00 97.81 95 GLU A C 1
ATOM 723 O O . GLU A 1 95 ? -6.107 -18.114 4.046 1.00 97.81 95 GLU A O 1
ATOM 728 N N . ASP A 1 96 ? -5.033 -16.824 5.538 1.00 96.88 96 ASP A N 1
ATOM 729 C CA . ASP A 1 96 ? -6.164 -15.970 5.894 1.00 96.88 96 ASP A CA 1
ATOM 730 C C . ASP A 1 96 ? -5.870 -14.462 5.850 1.00 96.88 96 ASP A C 1
ATOM 732 O O . ASP A 1 96 ? -6.730 -13.690 6.241 1.00 96.88 96 ASP A O 1
ATOM 736 N N . LEU A 1 97 ? -4.716 -14.019 5.336 1.00 97.69 97 LEU A N 1
ATOM 737 C CA . LEU A 1 97 ? -4.260 -12.613 5.306 1.00 97.69 97 LEU A CA 1
ATOM 738 C C . LEU A 1 97 ? -3.969 -11.973 6.676 1.00 97.69 97 LEU A C 1
ATOM 740 O O . LEU A 1 97 ? -3.636 -10.788 6.722 1.00 97.69 97 LEU A O 1
ATOM 744 N N . VAL A 1 98 ? -4.084 -12.716 7.776 1.00 97.00 98 VAL A N 1
ATOM 745 C CA . VAL A 1 98 ? -3.928 -12.181 9.137 1.00 97.00 98 VAL A CA 1
ATOM 746 C C . VAL A 1 98 ? -2.786 -12.890 9.857 1.00 97.00 98 VAL A C 1
ATOM 748 O O . VAL A 1 98 ? -1.878 -12.248 10.379 1.00 97.00 98 VAL A O 1
ATOM 751 N N . HIS A 1 99 ? -2.775 -14.220 9.833 1.00 96.12 99 HIS A N 1
ATOM 752 C CA . HIS A 1 99 ? -1.763 -15.023 10.507 1.00 96.12 99 HIS A CA 1
ATOM 753 C C . HIS A 1 99 ? -0.608 -15.331 9.554 1.00 96.12 99 HIS A C 1
ATOM 755 O O . HIS A 1 99 ? -0.706 -16.206 8.689 1.00 96.12 99 HIS A O 1
ATOM 761 N N . TRP A 1 100 ? 0.491 -14.592 9.707 1.00 98.00 100 TRP A N 1
ATOM 762 C CA . TRP A 1 100 ? 1.648 -14.654 8.816 1.00 98.00 100 TRP A CA 1
ATOM 763 C C . TRP A 1 100 ? 2.770 -15.547 9.354 1.00 98.00 100 TRP A C 1
ATOM 765 O O . TRP A 1 100 ? 3.162 -15.481 10.518 1.00 98.00 100 TRP A O 1
ATOM 775 N N . THR A 1 101 ? 3.342 -16.358 8.466 1.00 97.81 101 THR A N 1
ATOM 776 C CA . THR A 1 101 ? 4.595 -17.086 8.690 1.00 97.81 101 THR A CA 1
ATOM 777 C C . THR A 1 101 ? 5.691 -16.452 7.845 1.00 97.81 101 THR A C 1
ATOM 779 O O . THR A 1 101 ? 5.677 -16.601 6.627 1.00 97.81 101 THR A O 1
ATOM 782 N N . GLU A 1 102 ? 6.614 -15.736 8.486 1.00 98.00 102 GLU A N 1
ATOM 783 C CA . GLU A 1 102 ? 7.814 -15.187 7.836 1.00 98.00 102 GLU A CA 1
ATOM 784 C C . GLU A 1 102 ? 8.798 -16.288 7.412 1.00 98.00 102 GLU A C 1
ATOM 786 O O . GLU A 1 102 ? 9.010 -17.258 8.148 1.00 98.00 102 GLU A O 1
ATOM 791 N N . HIS A 1 103 ? 9.411 -16.085 6.246 1.00 97.50 103 HIS A N 1
ATOM 792 C CA . HIS A 1 103 ? 10.434 -16.917 5.614 1.00 97.50 103 HIS A CA 1
ATOM 793 C C . HIS A 1 103 ? 11.753 -16.143 5.494 1.00 97.50 103 HIS A C 1
ATOM 795 O O . HIS A 1 103 ? 11.836 -14.961 5.828 1.00 97.50 103 HIS A O 1
ATOM 801 N N . GLU A 1 104 ? 12.791 -16.808 4.989 1.00 96.94 104 GLU A N 1
ATOM 802 C CA . GLU A 1 104 ? 14.017 -16.122 4.566 1.00 96.94 104 GLU A CA 1
ATOM 803 C C . GLU A 1 104 ? 13.720 -15.093 3.458 1.00 96.94 104 GLU A C 1
ATOM 805 O O . GLU A 1 104 ? 12.794 -15.305 2.666 1.00 96.94 104 GLU A O 1
ATOM 810 N N . PRO A 1 105 ? 14.501 -13.998 3.357 1.00 97.56 105 PRO A N 1
ATOM 811 C CA . PRO A 1 105 ? 14.333 -13.025 2.286 1.00 97.56 105 PRO A CA 1
ATOM 812 C C . PRO A 1 105 ? 14.374 -13.671 0.898 1.00 97.56 105 PRO A C 1
ATOM 814 O O . PRO A 1 105 ? 15.276 -14.444 0.574 1.00 97.56 105 PRO A O 1
ATOM 817 N N . ALA A 1 106 ? 13.404 -13.310 0.062 1.00 97.56 106 ALA A N 1
ATOM 818 C CA . ALA A 1 106 ? 13.260 -13.806 -1.299 1.00 97.56 106 ALA A CA 1
ATOM 819 C C . ALA A 1 106 ? 14.343 -13.259 -2.237 1.00 97.56 106 ALA A C 1
ATOM 821 O O . ALA A 1 106 ? 14.811 -13.979 -3.118 1.00 97.56 106 ALA A O 1
ATOM 822 N N . LEU A 1 107 ? 14.744 -11.997 -2.039 1.00 97.88 107 LEU A N 1
ATOM 823 C CA . LEU A 1 107 ? 15.825 -11.339 -2.772 1.00 97.88 107 LEU A CA 1
ATOM 824 C C . LEU A 1 107 ? 16.715 -10.554 -1.809 1.00 97.88 107 LEU A C 1
ATOM 826 O O . LEU A 1 107 ? 16.227 -9.827 -0.944 1.00 97.88 107 LEU A O 1
ATOM 830 N N . LEU A 1 108 ? 18.026 -10.667 -2.011 1.00 97.56 108 LEU A N 1
ATOM 831 C CA . LEU A 1 108 ? 19.055 -9.982 -1.234 1.00 97.56 108 LEU A CA 1
ATOM 832 C C . LEU A 1 108 ? 19.867 -9.061 -2.154 1.00 97.56 108 LEU A C 1
ATOM 834 O O . LEU A 1 108 ? 20.023 -9.408 -3.328 1.00 97.56 108 LEU A O 1
ATOM 838 N N . PRO A 1 109 ? 20.421 -7.935 -1.670 1.00 97.44 109 PRO A N 1
ATOM 839 C CA . PRO A 1 109 ? 21.426 -7.173 -2.411 1.00 97.44 109 PRO A CA 1
ATOM 840 C C . PRO A 1 109 ? 22.592 -8.044 -2.893 1.00 97.44 109 PRO A C 1
ATOM 842 O O . PRO A 1 109 ? 23.023 -8.968 -2.200 1.00 97.44 109 PRO A O 1
ATOM 845 N N . GLY A 1 110 ? 23.098 -7.761 -4.091 1.00 96.25 110 GLY A N 1
ATOM 846 C CA . GLY A 1 110 ? 24.162 -8.529 -4.736 1.00 96.25 110 GLY A CA 1
ATOM 847 C C . GLY A 1 110 ? 23.954 -8.662 -6.243 1.00 96.25 110 GLY A C 1
ATOM 848 O O . GLY A 1 110 ? 22.966 -8.190 -6.802 1.00 96.25 110 GLY A O 1
ATOM 849 N N . ASP A 1 111 ? 24.886 -9.315 -6.936 1.00 95.19 111 ASP A N 1
ATOM 850 C CA . ASP A 1 111 ? 24.829 -9.488 -8.397 1.00 95.19 111 ASP A CA 1
ATOM 851 C C . ASP A 1 111 ? 24.692 -8.159 -9.162 1.00 95.19 111 ASP A C 1
ATOM 853 O O . ASP A 1 111 ? 23.945 -8.057 -10.139 1.00 95.19 111 ASP A O 1
ATOM 857 N N . GLY A 1 112 ? 25.407 -7.127 -8.699 1.00 93.69 112 GLY A N 1
ATOM 858 C CA . GLY A 1 112 ? 25.461 -5.808 -9.335 1.00 93.69 112 GLY A CA 1
ATOM 859 C C . GLY A 1 112 ? 24.436 -4.785 -8.834 1.00 93.69 112 GLY A C 1
ATOM 860 O O . GLY A 1 112 ? 24.302 -3.736 -9.468 1.00 93.69 112 GLY A O 1
ATOM 861 N N . ASP A 1 113 ? 23.732 -5.068 -7.734 1.00 96.44 113 ASP A N 1
ATOM 862 C CA . ASP A 1 113 ? 22.917 -4.100 -6.995 1.00 96.44 113 ASP A CA 1
ATOM 863 C C . ASP A 1 113 ? 23.347 -3.978 -5.522 1.00 96.44 113 ASP A C 1
ATOM 865 O O . ASP A 1 113 ? 23.767 -4.957 -4.909 1.00 96.44 113 ASP A O 1
ATOM 869 N N . ASP A 1 114 ? 23.280 -2.756 -4.982 1.00 97.12 114 ASP A N 1
ATOM 870 C CA . ASP A 1 114 ? 23.532 -2.449 -3.565 1.00 97.12 114 ASP A CA 1
ATOM 871 C C . ASP A 1 114 ? 22.227 -2.487 -2.750 1.00 97.12 114 ASP A C 1
ATOM 873 O O . ASP A 1 114 ? 22.264 -2.650 -1.534 1.00 97.12 114 ASP A O 1
ATOM 877 N N . GLY A 1 115 ? 21.073 -2.364 -3.418 1.00 97.06 115 GLY A N 1
ATOM 878 C CA . GLY A 1 115 ? 19.740 -2.451 -2.826 1.00 97.06 115 GLY A CA 1
ATOM 879 C C . GLY A 1 115 ? 18.712 -3.044 -3.792 1.00 97.06 115 GLY A C 1
ATOM 880 O O . GLY A 1 115 ? 18.735 -2.764 -4.995 1.00 97.06 115 GLY A O 1
ATOM 881 N N . VAL A 1 116 ? 17.799 -3.851 -3.245 1.00 97.94 116 VAL A N 1
ATOM 882 C CA . VAL A 1 116 ? 16.641 -4.435 -3.937 1.00 97.94 116 VAL A CA 1
ATOM 883 C C . VAL A 1 116 ? 15.395 -3.701 -3.442 1.00 97.94 116 VAL A C 1
ATOM 885 O O . VAL A 1 116 ? 14.803 -4.062 -2.426 1.00 97.94 116 VAL A O 1
ATOM 888 N N . TRP A 1 117 ? 15.047 -2.608 -4.114 1.00 98.44 117 TRP A N 1
ATOM 889 C CA . TRP A 1 117 ? 13.955 -1.718 -3.709 1.00 98.44 117 TRP A CA 1
ATOM 890 C C . TRP A 1 117 ? 12.603 -2.185 -4.259 1.00 98.44 117 TRP A C 1
ATOM 892 O O . TRP A 1 117 ? 12.512 -3.223 -4.918 1.00 98.44 117 TRP A O 1
ATOM 902 N N . SER A 1 118 ? 11.546 -1.433 -3.953 1.00 98.50 118 SER A N 1
ATOM 903 C CA . SER A 1 118 ? 10.152 -1.770 -4.242 1.00 98.50 118 SER A CA 1
ATOM 904 C C . SER A 1 118 ? 9.861 -2.086 -5.710 1.00 98.50 118 SER A C 1
ATOM 906 O O . SER A 1 118 ? 10.622 -1.758 -6.630 1.00 98.50 118 SER A O 1
ATOM 908 N N . GLY A 1 119 ? 8.734 -2.768 -5.907 1.00 98.50 119 GLY A N 1
ATOM 909 C CA . GLY A 1 119 ? 8.239 -3.244 -7.190 1.00 98.50 119 GLY A CA 1
ATOM 910 C C . GLY A 1 119 ? 7.027 -4.166 -7.030 1.00 98.50 119 GLY A C 1
ATOM 911 O O . GLY A 1 119 ? 6.264 -4.039 -6.073 1.00 98.50 119 GLY A O 1
ATOM 912 N N . SER A 1 120 ? 6.827 -5.093 -7.966 1.00 98.50 120 SER A N 1
ATOM 913 C CA . SER A 1 120 ? 5.601 -5.896 -8.068 1.00 98.50 120 SER A CA 1
ATOM 914 C C . SER A 1 120 ? 5.844 -7.316 -8.579 1.00 98.50 120 SER A C 1
ATOM 916 O O . SER A 1 120 ? 6.944 -7.665 -9.006 1.00 98.50 120 SER A O 1
ATOM 918 N N . ILE A 1 121 ? 4.798 -8.143 -8.533 1.00 98.06 121 ILE A N 1
ATOM 919 C CA . ILE A 1 121 ? 4.784 -9.489 -9.109 1.00 98.06 121 ILE A CA 1
ATOM 920 C C . ILE A 1 121 ? 3.707 -9.546 -10.189 1.00 98.06 121 ILE A C 1
ATOM 922 O O . ILE A 1 121 ? 2.563 -9.166 -9.953 1.00 98.06 121 ILE A O 1
ATOM 926 N N . ALA A 1 122 ? 4.074 -10.053 -11.363 1.00 97.69 122 ALA A N 1
ATOM 927 C CA . ALA A 1 122 ? 3.161 -10.370 -12.448 1.00 97.69 122 ALA A CA 1
ATOM 928 C C . ALA A 1 122 ? 2.918 -11.881 -12.508 1.00 97.69 122 ALA A C 1
ATOM 930 O O . ALA A 1 122 ? 3.867 -12.670 -12.561 1.00 97.69 122 ALA A O 1
ATOM 931 N N . VAL A 1 123 ? 1.646 -12.276 -12.546 1.00 95.81 123 VAL A N 1
ATOM 932 C CA . VAL A 1 123 ? 1.218 -13.676 -12.655 1.00 95.81 123 VAL A CA 1
ATOM 933 C C . VAL A 1 123 ? 0.411 -13.847 -13.940 1.00 95.81 123 VAL A C 1
ATOM 935 O O . VAL A 1 123 ? -0.660 -13.253 -14.054 1.00 95.81 123 VAL A O 1
ATOM 938 N N . PRO A 1 124 ? 0.906 -14.610 -14.926 1.00 93.19 124 PRO A N 1
ATOM 939 C CA . PRO A 1 124 ? 0.151 -14.891 -16.142 1.00 93.19 124 PRO A 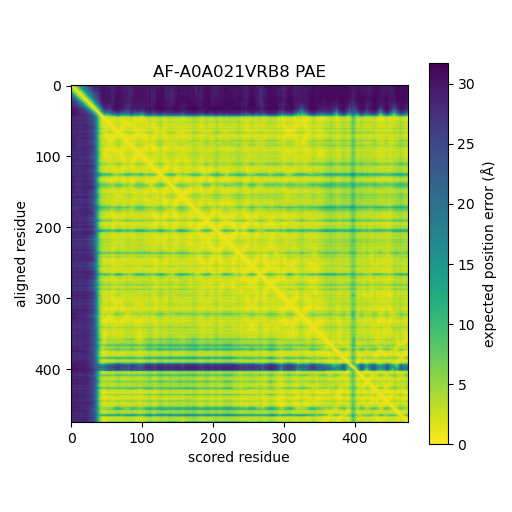CA 1
ATOM 940 C C . PRO A 1 124 ? -1.113 -15.726 -15.883 1.00 93.19 124 PRO A C 1
ATOM 942 O O . PRO A 1 124 ? -1.051 -16.783 -15.257 1.00 93.19 124 PRO A O 1
ATOM 945 N N . ASP A 1 125 ? -2.253 -15.297 -16.434 1.00 87.94 125 ASP A N 1
ATOM 946 C CA . ASP A 1 125 ? -3.536 -16.015 -16.298 1.00 87.94 125 ASP A CA 1
ATOM 947 C C . ASP A 1 125 ? -3.548 -17.386 -17.001 1.00 87.94 125 ASP A C 1
ATOM 949 O O . ASP A 1 125 ? -4.397 -18.233 -16.730 1.00 87.94 125 ASP A O 1
ATOM 953 N N . ASP A 1 126 ? -2.631 -17.602 -17.946 1.00 86.75 126 ASP A N 1
ATOM 954 C CA . ASP A 1 126 ? -2.511 -18.825 -18.747 1.00 86.75 126 ASP A CA 1
ATOM 955 C C . ASP A 1 126 ? -1.648 -19.910 -18.080 1.00 86.75 126 ASP A C 1
ATOM 957 O O . ASP A 1 126 ? -1.353 -20.937 -18.695 1.00 86.75 126 ASP A O 1
ATOM 961 N N . GLY A 1 127 ? -1.255 -19.701 -16.819 1.00 83.19 127 GLY A N 1
ATOM 962 C CA . GLY A 1 127 ? -0.381 -20.609 -16.080 1.00 83.19 127 GLY A CA 1
ATOM 963 C C . GLY A 1 127 ? 1.096 -20.486 -16.461 1.00 83.19 127 GLY A C 1
ATOM 964 O O . GLY A 1 127 ? 1.895 -21.340 -16.068 1.00 83.19 127 GLY A O 1
ATOM 965 N N . GLY A 1 128 ? 1.473 -19.450 -17.218 1.00 87.88 128 GLY A N 1
ATOM 966 C CA . GLY A 1 128 ? 2.867 -19.079 -17.437 1.00 87.88 128 GLY A CA 1
ATOM 967 C C . GLY A 1 128 ? 3.613 -18.765 -16.133 1.00 87.88 128 GLY A C 1
ATOM 968 O O . GLY A 1 128 ? 3.022 -18.518 -15.081 1.00 87.88 128 GLY A O 1
ATOM 969 N N . ALA A 1 129 ? 4.946 -18.768 -16.195 1.00 91.31 129 ALA A N 1
ATOM 970 C CA . ALA A 1 129 ? 5.776 -18.506 -15.024 1.00 91.31 129 ALA A CA 1
ATOM 971 C C . ALA A 1 129 ? 5.629 -17.053 -14.545 1.00 91.31 129 ALA A C 1
ATOM 973 O O . ALA A 1 129 ? 5.799 -16.113 -15.327 1.00 91.31 129 ALA A O 1
ATOM 974 N N . ALA A 1 130 ? 5.381 -16.880 -13.245 1.00 96.44 130 ALA A N 1
ATOM 975 C CA . ALA A 1 130 ? 5.366 -15.567 -12.614 1.00 96.44 130 ALA A CA 1
ATOM 976 C C . ALA A 1 130 ? 6.718 -14.848 -12.754 1.00 96.44 130 ALA A C 1
ATOM 978 O O . ALA A 1 130 ? 7.771 -15.461 -12.979 1.00 96.44 130 ALA A O 1
ATOM 979 N N . ALA A 1 131 ? 6.683 -13.527 -12.627 1.00 98.19 131 ALA A N 1
ATOM 980 C CA . ALA A 1 131 ? 7.862 -12.678 -12.652 1.00 98.19 131 ALA A CA 1
ATOM 981 C C . ALA A 1 131 ? 7.755 -11.614 -11.568 1.00 98.19 131 ALA A C 1
ATOM 983 O O . ALA A 1 131 ? 6.721 -10.967 -11.429 1.00 98.19 131 ALA A O 1
ATOM 984 N N . LEU A 1 132 ? 8.836 -11.419 -10.830 1.00 98.50 132 LEU A N 1
ATOM 985 C CA . LEU A 1 132 ? 8.995 -10.320 -9.894 1.00 98.50 132 LEU A CA 1
ATOM 986 C C . LEU A 1 132 ? 9.782 -9.221 -10.601 1.00 98.50 132 LEU A C 1
ATOM 988 O O . LEU A 1 132 ? 10.812 -9.497 -11.211 1.00 98.50 132 LEU A O 1
ATOM 992 N N . PHE A 1 133 ? 9.309 -7.985 -10.515 1.00 98.81 133 PHE A N 1
ATOM 993 C CA . PHE A 1 133 ? 10.003 -6.805 -11.014 1.00 98.81 133 PHE A CA 1
ATOM 994 C C . PHE A 1 133 ? 10.326 -5.888 -9.851 1.00 98.81 133 PHE A C 1
ATOM 996 O O . PHE A 1 133 ? 9.453 -5.599 -9.039 1.00 98.81 133 PHE A O 1
ATOM 1003 N N . TYR A 1 134 ? 11.568 -5.429 -9.772 1.00 98.81 134 TYR A N 1
ATOM 1004 C CA . TYR A 1 134 ? 12.032 -4.594 -8.672 1.00 98.81 134 TYR A CA 1
ATOM 1005 C C . TYR A 1 134 ? 12.985 -3.512 -9.158 1.00 98.81 134 TYR A C 1
ATOM 1007 O O . TYR A 1 134 ? 13.595 -3.622 -10.227 1.00 98.81 134 TYR A O 1
ATOM 1015 N N . THR A 1 135 ? 13.145 -2.479 -8.340 1.00 98.75 135 THR A N 1
ATOM 1016 C CA . THR A 1 135 ? 14.127 -1.425 -8.589 1.00 98.75 135 THR A CA 1
ATOM 1017 C C . THR A 1 135 ? 15.492 -1.842 -8.041 1.00 98.75 135 THR A C 1
ATOM 1019 O O . THR A 1 135 ? 15.707 -1.918 -6.835 1.00 98.75 135 THR A O 1
ATOM 1022 N N . SER A 1 136 ? 16.436 -2.115 -8.934 1.00 98.19 136 SER A N 1
ATOM 1023 C CA . SER A 1 136 ? 17.852 -2.317 -8.635 1.00 98.19 136 SER A CA 1
ATOM 1024 C C . SER A 1 136 ? 18.536 -0.959 -8.465 1.00 98.19 136 SER A C 1
ATOM 1026 O O . SER A 1 136 ? 18.528 -0.138 -9.388 1.00 98.19 136 SER A O 1
ATOM 1028 N N . VAL A 1 137 ? 19.144 -0.727 -7.299 1.00 97.06 137 VAL A N 1
ATOM 1029 C CA . VAL A 1 137 ? 19.843 0.527 -6.970 1.00 97.06 137 VAL A CA 1
ATOM 1030 C C . VAL A 1 137 ? 21.322 0.266 -6.729 1.00 97.06 137 VAL A C 1
ATOM 1032 O O . VAL A 1 137 ? 21.695 -0.761 -6.163 1.00 97.06 137 VAL A O 1
ATOM 1035 N N . THR A 1 138 ? 22.176 1.198 -7.159 1.00 95.25 138 THR A N 1
ATOM 1036 C CA . THR A 1 138 ? 23.601 1.210 -6.811 1.00 95.25 138 THR A CA 1
ATOM 1037 C C . THR A 1 138 ? 23.994 2.581 -6.277 1.00 95.25 138 THR A C 1
ATOM 1039 O O . THR A 1 138 ? 23.627 3.612 -6.841 1.00 95.25 138 THR A O 1
ATOM 1042 N N . ALA A 1 139 ? 24.788 2.618 -5.210 1.00 92.56 139 ALA A N 1
ATOM 1043 C CA . ALA A 1 139 ? 25.315 3.857 -4.650 1.00 92.56 139 ALA A CA 1
ATOM 1044 C C . ALA A 1 139 ? 26.138 4.633 -5.692 1.00 92.56 139 ALA A C 1
ATOM 1046 O O . ALA A 1 139 ? 26.116 5.862 -5.720 1.00 92.56 139 ALA A O 1
ATOM 1047 N N . ALA A 1 140 ? 26.832 3.914 -6.581 1.00 89.06 140 ALA A N 1
ATOM 1048 C CA . ALA A 1 140 ? 27.656 4.496 -7.636 1.00 89.06 140 ALA A CA 1
ATOM 1049 C C . ALA A 1 140 ? 26.850 5.245 -8.715 1.00 89.06 140 ALA A C 1
ATOM 1051 O O . ALA A 1 140 ? 27.379 6.188 -9.302 1.00 89.06 140 ALA A O 1
ATOM 1052 N N . ALA A 1 141 ? 25.601 4.846 -8.979 1.00 84.88 141 ALA A N 1
ATOM 1053 C CA . ALA A 1 141 ? 24.720 5.510 -9.945 1.00 84.88 141 ALA A CA 1
ATOM 1054 C C . ALA A 1 141 ? 23.859 6.624 -9.318 1.00 84.88 141 ALA A C 1
ATOM 1056 O O . ALA A 1 141 ? 23.157 7.336 -10.035 1.00 84.88 141 ALA A O 1
ATOM 1057 N N . GLY A 1 142 ? 23.932 6.797 -7.994 1.00 88.88 142 GLY A N 1
ATOM 1058 C CA . GLY A 1 142 ? 23.016 7.644 -7.239 1.00 88.88 142 GLY A CA 1
ATOM 1059 C C . GLY A 1 142 ? 21.703 6.928 -6.911 1.00 88.88 142 GLY A C 1
ATOM 1060 O O . GLY A 1 142 ? 21.312 5.957 -7.550 1.00 88.88 142 GLY A O 1
ATOM 1061 N N . LEU A 1 143 ? 21.020 7.413 -5.874 1.00 90.00 143 LEU A N 1
ATOM 1062 C CA . LEU A 1 143 ? 19.850 6.734 -5.304 1.00 90.00 143 LEU A CA 1
ATOM 1063 C C . LEU A 1 143 ? 18.517 7.129 -5.959 1.00 90.00 143 LEU A C 1
ATOM 1065 O O . LEU A 1 143 ? 17.512 6.456 -5.761 1.00 90.00 143 LEU A O 1
ATOM 1069 N N . GLY A 1 144 ? 18.492 8.222 -6.727 1.00 91.00 144 GLY A N 1
ATOM 1070 C CA . GLY A 1 144 ? 17.259 8.734 -7.335 1.00 91.00 144 GLY A CA 1
ATOM 1071 C C . GLY A 1 144 ? 16.783 7.921 -8.541 1.00 91.00 144 GLY A C 1
ATOM 1072 O O . GLY A 1 144 ? 15.580 7.763 -8.737 1.00 91.00 144 GLY A O 1
ATOM 1073 N N . ILE A 1 145 ? 17.709 7.380 -9.339 1.00 95.19 145 ILE A N 1
ATOM 1074 C CA . ILE A 1 145 ? 17.406 6.728 -10.620 1.00 95.19 145 ILE A CA 1
ATOM 1075 C C . ILE A 1 145 ? 17.819 5.260 -10.539 1.00 95.19 145 ILE A C 1
ATOM 1077 O O . ILE A 1 145 ? 18.995 4.923 -10.671 1.00 95.19 145 ILE A O 1
ATOM 1081 N N . GLY A 1 146 ? 16.840 4.386 -10.313 1.00 96.56 146 GLY A N 1
ATOM 1082 C CA . GLY A 1 146 ? 17.054 2.945 -10.302 1.00 96.56 146 GLY A CA 1
ATOM 1083 C C . GLY A 1 146 ? 16.974 2.311 -11.691 1.00 96.56 146 GLY A C 1
ATOM 1084 O O . GLY A 1 146 ? 16.692 2.961 -12.699 1.00 96.56 146 GLY A O 1
ATOM 1085 N N . ARG A 1 147 ? 17.205 0.998 -11.742 1.00 97.38 147 ARG A N 1
ATOM 1086 C CA . ARG A 1 147 ? 17.012 0.165 -12.939 1.00 97.38 147 ARG A CA 1
ATOM 1087 C C . ARG A 1 147 ? 16.014 -0.937 -12.630 1.00 97.38 147 ARG A C 1
ATOM 1089 O O . ARG A 1 147 ? 16.159 -1.619 -11.623 1.00 97.38 147 ARG A O 1
ATOM 1096 N N . ASN A 1 148 ? 15.029 -1.159 -13.487 1.00 98.44 148 ASN A N 1
ATOM 1097 C CA . ASN A 1 148 ? 14.030 -2.198 -13.260 1.00 98.44 148 ASN A CA 1
ATOM 1098 C C . ASN A 1 148 ? 14.589 -3.550 -13.693 1.00 98.44 148 ASN A C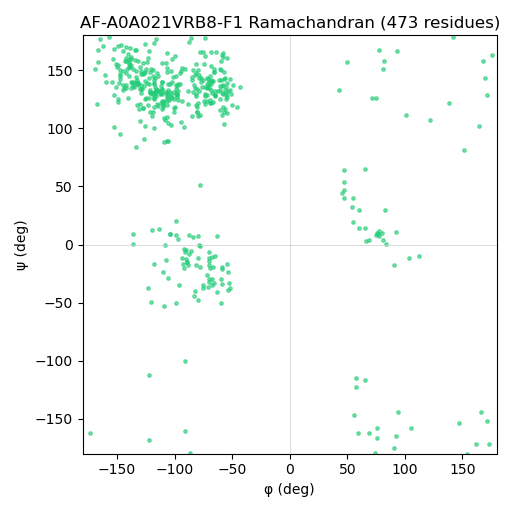 1
ATOM 1100 O O . ASN A 1 148 ? 14.949 -3.748 -14.856 1.00 98.44 148 ASN A O 1
ATOM 1104 N N . ARG A 1 149 ? 14.668 -4.481 -12.750 1.00 98.38 149 ARG A N 1
ATOM 1105 C CA . ARG A 1 149 ? 15.242 -5.812 -12.927 1.00 98.38 149 ARG A CA 1
ATOM 1106 C C . ARG A 1 149 ? 14.181 -6.870 -12.668 1.00 98.38 149 ARG A C 1
ATOM 1108 O O . ARG A 1 149 ? 13.309 -6.681 -11.823 1.00 98.38 149 ARG A O 1
ATOM 1115 N N . VAL A 1 150 ? 14.249 -7.964 -13.420 1.00 98.62 150 VAL A N 1
ATOM 1116 C CA . VAL A 1 150 ? 13.344 -9.107 -13.255 1.00 98.62 150 VAL A CA 1
ATOM 1117 C C . VAL A 1 150 ? 13.974 -10.163 -12.348 1.00 98.62 150 VAL A C 1
ATOM 1119 O O . VAL A 1 150 ? 15.193 -10.333 -12.343 1.00 98.62 150 VAL A O 1
ATOM 1122 N N . ALA A 1 151 ? 13.156 -10.905 -11.614 1.00 98.44 151 ALA A N 1
ATOM 1123 C CA . ALA A 1 151 ? 13.519 -12.154 -10.964 1.00 98.44 151 ALA A CA 1
ATOM 1124 C C . ALA A 1 151 ? 12.444 -13.219 -11.223 1.00 98.44 151 ALA A C 1
ATOM 1126 O O . ALA A 1 151 ? 11.262 -12.905 -11.389 1.00 98.44 151 ALA A O 1
ATOM 1127 N N . ARG A 1 152 ? 12.850 -14.489 -11.277 1.00 98.00 152 ARG A N 1
ATOM 1128 C CA . ARG A 1 152 ? 11.959 -15.628 -11.548 1.00 98.00 152 ARG A CA 1
ATOM 1129 C C . ARG A 1 152 ? 11.927 -16.581 -10.358 1.00 98.00 152 ARG A C 1
ATOM 1131 O O . ARG A 1 152 ? 12.974 -16.788 -9.743 1.00 98.00 152 ARG A O 1
ATOM 1138 N N . PRO A 1 153 ? 10.767 -17.163 -10.018 1.00 97.12 153 PRO A N 1
ATOM 1139 C CA . PRO A 1 153 ? 10.708 -18.129 -8.937 1.00 97.12 153 PRO A CA 1
ATOM 1140 C C . PRO A 1 153 ? 11.425 -19.412 -9.373 1.00 97.12 153 PRO A C 1
ATOM 1142 O O . PRO A 1 153 ? 11.289 -19.846 -10.517 1.00 97.12 153 PRO A O 1
ATOM 1145 N N . LEU A 1 154 ? 12.181 -20.031 -8.466 1.00 96.25 154 LEU A N 1
ATOM 1146 C CA . LEU A 1 154 ? 12.868 -21.297 -8.758 1.00 96.25 154 LEU A CA 1
ATOM 1147 C C . LEU A 1 154 ? 11.898 -22.482 -8.849 1.00 96.25 154 LEU A C 1
ATOM 1149 O O . LEU A 1 154 ? 12.183 -23.476 -9.514 1.00 96.25 154 LEU A O 1
ATOM 1153 N N . ASP A 1 155 ? 10.762 -22.383 -8.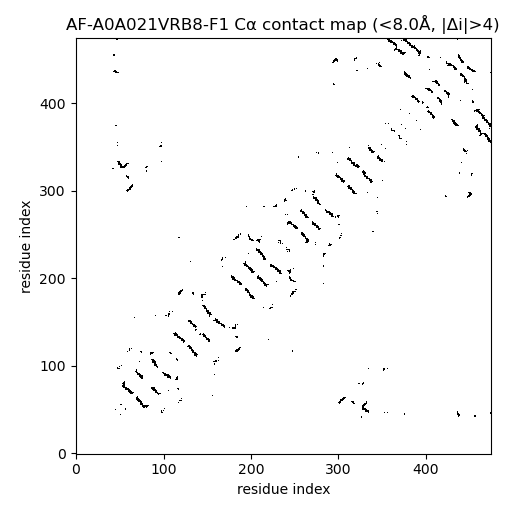161 1.00 94.19 155 ASP A N 1
ATOM 1154 C CA . ASP A 1 155 ? 9.699 -23.378 -8.147 1.00 94.19 155 ASP A CA 1
ATOM 1155 C C . ASP A 1 155 ? 8.351 -22.747 -7.752 1.00 94.19 155 ASP A C 1
ATOM 1157 O O . ASP A 1 155 ? 8.247 -21.552 -7.465 1.00 94.19 155 ASP A O 1
ATOM 1161 N N . GLY A 1 156 ? 7.298 -23.567 -7.728 1.00 92.44 156 GLY A N 1
ATOM 1162 C CA . GLY A 1 156 ? 5.946 -23.132 -7.383 1.00 92.44 156 GLY A CA 1
ATOM 1163 C C . GLY A 1 156 ? 5.763 -22.653 -5.939 1.00 92.44 156 GLY A C 1
ATOM 1164 O O . GLY A 1 156 ? 4.722 -22.075 -5.658 1.00 92.44 156 GLY A O 1
ATOM 1165 N N . SER A 1 157 ? 6.735 -22.839 -5.035 1.00 93.69 157 SER A N 1
ATOM 1166 C CA . SER A 1 157 ? 6.620 -22.387 -3.641 1.00 93.69 157 SER A CA 1
ATOM 1167 C C . SER A 1 157 ? 6.850 -20.888 -3.468 1.00 93.69 157 SER A C 1
ATOM 1169 O O . SER A 1 157 ? 6.515 -20.346 -2.418 1.00 93.69 157 SER A O 1
ATOM 1171 N N . TRP A 1 158 ? 7.488 -20.232 -4.447 1.00 96.19 158 TRP A N 1
ATOM 1172 C CA . TRP A 1 158 ? 7.875 -18.813 -4.398 1.00 96.19 158 TRP A CA 1
ATOM 1173 C C . TRP A 1 158 ? 8.725 -18.412 -3.181 1.00 96.19 158 TRP A C 1
ATOM 1175 O O . TRP A 1 158 ? 8.832 -17.230 -2.862 1.00 96.19 158 TRP A O 1
ATOM 1185 N N . THR A 1 159 ? 9.360 -19.375 -2.513 1.00 93.00 159 THR A N 1
ATOM 1186 C CA . THR A 1 159 ? 10.269 -19.108 -1.384 1.00 93.00 159 THR A CA 1
ATOM 1187 C C . THR A 1 159 ? 11.670 -18.704 -1.839 1.00 93.00 159 THR A C 1
ATOM 1189 O O . THR A 1 159 ? 12.445 -18.160 -1.059 1.00 93.00 159 THR A O 1
ATOM 1192 N N . ARG A 1 160 ? 12.026 -18.980 -3.100 1.00 94.19 160 ARG A N 1
ATOM 1193 C CA . ARG A 1 160 ? 13.329 -18.649 -3.685 1.00 94.19 160 ARG A CA 1
ATOM 1194 C C . ARG A 1 160 ? 13.172 -18.110 -5.093 1.00 94.19 160 ARG A C 1
ATOM 1196 O O . ARG A 1 160 ? 12.393 -18.647 -5.883 1.00 94.19 160 ARG A O 1
ATOM 1203 N N . TRP A 1 161 ? 13.972 -17.096 -5.397 1.00 97.56 161 TRP A N 1
ATOM 1204 C CA . TRP A 1 161 ? 13.934 -16.370 -6.657 1.00 97.56 161 TRP A CA 1
ATOM 1205 C C . TRP A 1 161 ? 15.345 -16.196 -7.219 1.00 97.56 161 TRP A C 1
ATOM 1207 O O . TRP A 1 161 ? 16.304 -16.002 -6.476 1.00 97.56 161 TRP A O 1
ATOM 1217 N N . GLU A 1 162 ? 15.466 -16.265 -8.540 1.00 97.94 162 GLU A N 1
ATOM 1218 C CA . GLU A 1 162 ? 16.705 -16.017 -9.274 1.00 97.94 162 GLU A CA 1
ATOM 1219 C C . GLU A 1 162 ? 16.626 -14.667 -9.983 1.00 97.94 162 GLU A C 1
ATOM 1221 O O . GLU A 1 162 ? 15.685 -14.405 -10.736 1.00 97.94 162 GLU A O 1
ATOM 1226 N N . LYS A 1 163 ? 17.620 -13.804 -9.748 1.00 98.38 163 LYS A N 1
ATOM 1227 C CA . LYS A 1 163 ? 17.716 -12.494 -10.399 1.00 98.38 163 LYS A CA 1
ATOM 1228 C C . LYS A 1 163 ? 18.087 -12.654 -11.875 1.00 98.38 163 LYS A C 1
ATOM 1230 O O . LYS A 1 163 ? 19.141 -13.186 -12.209 1.00 98.38 163 LYS A O 1
ATOM 1235 N N . GLY A 1 164 ? 17.254 -12.108 -12.751 1.00 97.88 164 GLY A N 1
ATOM 1236 C CA . GLY A 1 164 ? 17.482 -12.011 -14.190 1.00 97.88 164 GLY A CA 1
ATOM 1237 C C . GLY A 1 164 ? 18.186 -10.711 -14.600 1.00 97.88 164 GLY A C 1
ATOM 1238 O O . GLY A 1 164 ? 18.836 -10.067 -13.772 1.00 97.88 164 GLY A O 1
ATOM 1239 N N . PRO A 1 165 ? 18.106 -10.310 -15.880 1.00 97.81 165 PRO A N 1
ATOM 1240 C CA . PRO A 1 165 ? 18.694 -9.065 -16.367 1.00 97.81 165 PRO A CA 1
ATOM 1241 C C . PRO A 1 165 ? 17.888 -7.824 -15.949 1.00 97.81 165 PRO A C 1
ATOM 1243 O O . PRO A 1 165 ? 16.731 -7.907 -15.533 1.00 97.81 165 PRO A O 1
ATOM 1246 N N . VAL A 1 166 ? 18.505 -6.648 -16.097 1.00 98.25 166 VAL A N 1
ATOM 1247 C CA . VAL A 1 166 ? 17.769 -5.376 -16.146 1.00 98.25 166 VAL A CA 1
ATOM 1248 C C . VAL A 1 166 ? 16.904 -5.380 -17.405 1.00 98.25 166 VAL A C 1
ATOM 1250 O O . VAL A 1 166 ? 17.410 -5.655 -18.491 1.00 98.25 166 VAL A O 1
ATOM 1253 N N . VAL A 1 167 ? 15.613 -5.094 -17.247 1.00 98.44 167 VAL A N 1
ATOM 1254 C CA . VAL A 1 167 ? 14.611 -5.156 -18.322 1.00 98.44 167 VAL A CA 1
ATOM 1255 C C . VAL A 1 167 ? 14.099 -3.781 -18.745 1.00 98.44 167 VAL A C 1
ATOM 1257 O O . VAL A 1 167 ? 13.650 -3.623 -19.874 1.00 98.44 167 VAL A O 1
ATOM 1260 N N . ALA A 1 168 ? 14.187 -2.774 -17.872 1.00 98.00 168 ALA A N 1
ATOM 1261 C CA . ALA A 1 168 ? 13.859 -1.393 -18.212 1.00 98.00 168 ALA A CA 1
ATOM 1262 C C . ALA A 1 168 ? 14.722 -0.410 -17.410 1.00 98.00 168 ALA A C 1
ATOM 1264 O O . ALA A 1 168 ? 14.927 -0.567 -16.209 1.00 98.00 168 ALA A O 1
ATOM 1265 N N . GLU A 1 169 ? 15.190 0.643 -18.066 1.00 96.50 169 GLU A N 1
ATOM 1266 C CA . GLU A 1 169 ? 15.984 1.731 -17.482 1.00 96.50 169 GLU A CA 1
ATOM 1267 C C . GLU A 1 169 ? 15.307 3.065 -17.786 1.00 96.50 169 GLU A C 1
ATOM 1269 O O . GLU A 1 169 ? 14.340 3.089 -18.541 1.00 96.50 169 GLU A O 1
ATOM 1274 N N . LEU A 1 170 ? 15.794 4.172 -17.220 1.00 96.00 170 LEU A N 1
ATOM 1275 C CA . LEU A 1 170 ? 15.313 5.501 -17.595 1.00 96.00 170 LEU A CA 1
ATOM 1276 C C . LEU A 1 170 ? 15.363 5.666 -19.134 1.00 96.00 170 LEU A C 1
ATOM 1278 O O . LEU A 1 170 ? 16.408 5.387 -19.734 1.00 96.00 170 LEU A O 1
ATOM 1282 N N . PRO A 1 171 ? 14.277 6.114 -19.796 1.00 94.25 171 PRO A N 1
ATOM 1283 C CA . PRO A 1 171 ? 14.243 6.164 -21.248 1.00 94.25 171 PRO A CA 1
ATOM 1284 C C . PRO A 1 171 ? 15.248 7.182 -21.807 1.00 94.25 171 PRO A C 1
ATOM 1286 O O . PRO A 1 171 ? 15.470 8.239 -21.204 1.00 94.25 171 PRO A O 1
ATOM 1289 N N . PRO A 1 172 ? 15.811 6.933 -23.004 1.00 87.62 172 PRO A N 1
ATOM 1290 C CA . PRO A 1 172 ? 16.663 7.909 -23.666 1.00 87.62 172 PRO A CA 1
ATOM 1291 C C . PRO A 1 172 ? 15.879 9.196 -23.959 1.00 87.62 172 PRO A C 1
ATOM 1293 O O . PRO A 1 172 ? 14.713 9.158 -24.347 1.00 87.62 172 PRO A O 1
ATOM 1296 N N . GLY A 1 173 ? 16.538 10.344 -23.796 1.00 88.31 173 GLY A N 1
ATOM 1297 C CA . GLY A 1 173 ? 15.927 11.668 -23.970 1.00 88.31 173 GLY A CA 1
ATOM 1298 C C . GLY A 1 173 ? 15.608 12.391 -22.660 1.00 88.31 173 GLY A C 1
ATOM 1299 O O . GLY A 1 173 ? 15.377 13.597 -22.689 1.00 88.31 173 GLY A O 1
ATOM 1300 N N . PHE A 1 174 ? 15.686 11.701 -21.520 1.00 91.62 174 PHE A N 1
ATOM 1301 C CA . PHE A 1 174 ? 15.672 12.324 -20.199 1.00 91.62 174 PHE A CA 1
ATOM 1302 C C . PHE A 1 174 ? 17.101 12.412 -19.664 1.00 91.62 174 PHE A C 1
ATOM 1304 O O . PHE A 1 174 ? 17.752 11.396 -19.428 1.00 91.62 174 PHE A O 1
ATOM 1311 N N . ALA A 1 175 ? 17.608 13.636 -19.510 1.00 90.81 175 ALA A N 1
ATOM 1312 C CA . ALA A 1 175 ? 18.891 13.859 -18.855 1.00 90.81 175 ALA A CA 1
ATOM 1313 C C . ALA A 1 175 ? 18.771 13.440 -17.375 1.00 90.81 175 ALA A C 1
ATOM 1315 O O . ALA A 1 175 ? 17.826 13.895 -16.725 1.00 90.81 175 ALA A O 1
ATOM 1316 N N . PRO A 1 176 ? 19.672 12.601 -16.827 1.00 89.69 176 PRO A N 1
ATOM 1317 C CA . PRO A 1 176 ? 19.592 12.151 -15.435 1.00 89.69 176 PRO A CA 1
ATOM 1318 C C . PRO A 1 176 ? 19.475 13.298 -14.424 1.00 89.69 176 PRO A C 1
ATOM 1320 O O . PRO A 1 176 ? 18.770 13.194 -13.429 1.00 89.69 176 PRO A O 1
ATOM 1323 N N . GLU A 1 177 ? 20.102 14.438 -14.706 1.00 91.25 177 GLU A N 1
ATOM 1324 C CA . GLU A 1 177 ? 20.088 15.627 -13.852 1.00 91.25 177 GLU A CA 1
ATOM 1325 C C . GLU A 1 177 ? 18.721 16.324 -13.820 1.00 91.25 177 GLU A C 1
ATOM 1327 O O . GLU A 1 177 ? 18.462 17.122 -12.922 1.00 91.25 177 GLU A O 1
ATOM 1332 N N . ALA A 1 178 ? 17.850 16.039 -14.792 1.00 93.75 178 ALA A N 1
ATOM 1333 C CA . ALA A 1 178 ? 16.479 16.537 -14.858 1.00 93.75 178 ALA A CA 1
ATOM 1334 C C . ALA A 1 178 ? 15.469 15.588 -14.191 1.00 93.75 178 ALA A C 1
ATOM 1336 O O . ALA A 1 178 ? 14.288 15.920 -14.108 1.00 93.75 178 ALA A O 1
ATOM 1337 N N . VAL A 1 179 ? 15.906 14.420 -13.715 1.00 95.62 179 VAL A N 1
ATOM 1338 C CA . VAL A 1 179 ? 15.050 13.417 -13.075 1.00 95.62 179 VAL A CA 1
ATOM 1339 C C . VAL A 1 179 ? 15.303 13.436 -11.567 1.00 95.62 179 VAL A C 1
ATOM 1341 O O . VAL A 1 179 ? 16.439 13.415 -11.096 1.00 95.62 179 VAL A O 1
ATOM 1344 N N . GLU A 1 180 ? 14.232 13.531 -10.785 1.00 95.44 180 GLU A N 1
ATOM 1345 C CA . GLU A 1 180 ? 14.290 13.428 -9.322 1.00 95.44 180 GLU A CA 1
ATOM 1346 C C . GLU A 1 180 ? 14.284 11.962 -8.886 1.00 95.44 180 GLU A C 1
ATOM 1348 O O . GLU A 1 180 ? 15.067 11.545 -8.034 1.00 95.44 180 GLU A O 1
ATOM 1353 N N . ALA A 1 181 ? 13.403 11.180 -9.505 1.00 96.50 181 ALA A N 1
ATOM 1354 C CA . ALA A 1 181 ? 13.105 9.813 -9.126 1.00 96.50 181 ALA A CA 1
ATOM 1355 C C . ALA A 1 181 ? 12.752 8.967 -10.355 1.00 96.50 181 ALA A C 1
ATOM 1357 O O . ALA A 1 181 ? 12.095 9.466 -11.267 1.00 96.50 181 ALA A O 1
ATOM 1358 N N . TYR A 1 182 ? 13.148 7.694 -10.349 1.00 97.88 182 TYR A N 1
ATOM 1359 C CA . TYR A 1 182 ? 12.687 6.659 -11.279 1.00 97.88 182 TYR A CA 1
ATOM 1360 C C . TYR A 1 182 ? 12.777 5.287 -10.593 1.00 97.88 182 TYR A C 1
ATOM 1362 O O . TYR A 1 182 ? 13.881 4.755 -10.431 1.00 97.88 182 TYR A O 1
ATOM 1370 N N . ARG A 1 183 ? 11.642 4.761 -10.110 1.00 98.25 183 ARG A N 1
ATOM 1371 C CA . ARG A 1 183 ? 11.572 3.539 -9.284 1.00 98.25 183 ARG A CA 1
ATOM 1372 C C . ARG A 1 183 ? 10.155 2.950 -9.182 1.00 98.25 183 ARG A C 1
ATOM 1374 O O . ARG A 1 183 ? 9.189 3.512 -9.686 1.00 98.25 183 ARG A O 1
ATOM 1381 N N . ASP A 1 184 ? 10.065 1.815 -8.504 1.00 98.56 184 ASP A N 1
ATOM 1382 C CA . ASP A 1 184 ? 8.857 1.107 -8.070 1.00 98.56 184 ASP A CA 1
ATOM 1383 C C . ASP A 1 184 ? 7.994 0.566 -9.227 1.00 98.56 184 ASP A C 1
ATOM 1385 O O . ASP A 1 184 ? 6.863 1.015 -9.423 1.00 98.56 184 ASP A O 1
ATOM 1389 N N . PRO A 1 185 ? 8.496 -0.401 -10.024 1.00 98.69 185 PRO A N 1
ATOM 1390 C CA . PRO A 1 185 ? 7.758 -0.939 -11.159 1.00 98.69 185 PRO A CA 1
ATOM 1391 C C . PRO A 1 185 ? 6.511 -1.721 -10.720 1.00 98.69 185 PRO A C 1
ATOM 1393 O O . PRO A 1 185 ? 6.604 -2.740 -10.030 1.00 98.69 185 PRO A O 1
ATOM 1396 N N . TRP A 1 186 ? 5.348 -1.303 -11.213 1.00 98.69 186 TRP A N 1
ATOM 1397 C CA . TRP A 1 186 ? 4.074 -2.018 -11.138 1.00 98.69 186 TRP A CA 1
ATOM 1398 C C . TRP A 1 186 ? 3.715 -2.637 -12.482 1.00 98.69 186 TRP A C 1
ATOM 1400 O O . TRP A 1 186 ? 3.637 -1.927 -13.482 1.00 98.69 186 TRP A O 1
ATOM 1410 N N . VAL A 1 187 ? 3.472 -3.948 -12.517 1.00 98.62 187 VAL A N 1
ATOM 1411 C CA . VAL A 1 187 ? 3.133 -4.660 -13.752 1.00 98.62 187 VAL A CA 1
ATOM 1412 C C . VAL A 1 187 ? 1.683 -5.133 -13.744 1.00 98.62 187 VAL A C 1
ATOM 1414 O O . VAL A 1 187 ? 1.269 -5.891 -12.873 1.00 98.62 187 VAL A O 1
ATOM 1417 N N . VAL A 1 188 ? 0.924 -4.726 -14.762 1.00 97.38 188 VAL A N 1
ATOM 1418 C CA . VAL A 1 188 ? -0.474 -5.122 -14.975 1.00 97.38 188 VAL A CA 1
ATOM 1419 C C . VAL A 1 188 ? -0.683 -5.641 -16.393 1.00 97.38 188 VAL A C 1
ATOM 1421 O O . VAL A 1 188 ? -0.005 -5.221 -17.332 1.00 97.38 188 VAL A O 1
ATOM 1424 N N . ARG A 1 189 ? -1.625 -6.569 -16.564 1.00 95.81 189 ARG A N 1
ATOM 1425 C CA . ARG A 1 189 ? -2.033 -7.077 -17.874 1.00 95.81 189 ARG A CA 1
ATOM 1426 C C . ARG A 1 189 ? -3.311 -6.387 -18.329 1.00 95.81 189 ARG A C 1
ATOM 1428 O O . ARG A 1 189 ? -4.279 -6.359 -17.581 1.00 95.81 189 ARG A O 1
ATOM 1435 N N . GLU A 1 190 ? -3.316 -5.870 -19.553 1.00 95.00 190 GLU A N 1
ATOM 1436 C CA . GLU A 1 190 ? -4.505 -5.275 -20.168 1.00 95.00 190 GLU A CA 1
ATOM 1437 C C . GLU A 1 190 ? -4.430 -5.350 -21.694 1.00 95.00 190 GLU A C 1
ATOM 1439 O O . GLU A 1 190 ? -3.365 -5.152 -22.288 1.00 95.00 190 GLU A O 1
ATOM 1444 N N . GLY A 1 191 ? -5.560 -5.642 -22.346 1.00 91.00 191 GLY A N 1
ATOM 1445 C CA . GLY A 1 191 ? -5.641 -5.664 -23.811 1.00 91.00 191 GLY A CA 1
ATOM 1446 C C . GLY A 1 191 ? -4.691 -6.670 -24.478 1.00 91.00 191 GLY A C 1
ATOM 1447 O O . GLY A 1 191 ? -4.216 -6.432 -25.587 1.00 91.00 191 GLY A O 1
ATOM 1448 N N . GLY A 1 192 ? -4.368 -7.776 -23.798 1.00 91.69 192 GLY A N 1
ATOM 1449 C CA . GLY A 1 192 ? -3.444 -8.802 -24.297 1.00 91.69 192 GLY A CA 1
ATOM 1450 C C . GLY A 1 192 ? -1.959 -8.422 -24.235 1.00 91.69 192 GLY A C 1
ATOM 1451 O O . GLY A 1 192 ? -1.135 -9.151 -24.783 1.00 91.69 192 GLY A O 1
ATOM 1452 N N . ALA A 1 193 ? -1.609 -7.319 -23.572 1.00 96.19 193 ALA A N 1
ATOM 1453 C CA . ALA A 1 193 ? -0.233 -6.900 -23.328 1.00 96.19 193 ALA A CA 1
ATOM 1454 C C . ALA A 1 193 ? 0.033 -6.719 -21.828 1.00 96.19 193 ALA A C 1
ATOM 1456 O O . ALA A 1 193 ? -0.888 -6.553 -21.027 1.00 96.19 193 ALA A O 1
ATOM 1457 N N . TRP A 1 194 ? 1.309 -6.742 -21.468 1.00 98.31 194 TRP A N 1
ATOM 1458 C CA . TRP A 1 194 ? 1.800 -6.364 -20.152 1.00 98.31 194 TRP A CA 1
ATOM 1459 C C . TRP A 1 194 ? 2.253 -4.911 -20.168 1.00 98.31 194 TRP A C 1
ATOM 1461 O O . TRP A 1 194 ? 2.924 -4.473 -21.105 1.00 98.31 194 TRP A O 1
ATOM 1471 N N . TRP A 1 195 ? 1.909 -4.189 -19.111 1.00 98.62 195 TRP A N 1
ATOM 1472 C CA . TRP A 1 195 ? 2.232 -2.788 -18.909 1.00 98.62 195 TRP A CA 1
ATOM 1473 C C . TRP A 1 195 ? 2.998 -2.640 -17.603 1.00 98.62 195 TRP A C 1
ATOM 1475 O O . TRP A 1 195 ? 2.475 -2.991 -16.549 1.00 98.62 195 TRP A O 1
ATOM 1485 N N . MET A 1 196 ? 4.226 -2.132 -17.674 1.00 98.88 196 MET A N 1
ATOM 1486 C CA . MET A 1 196 ? 5.031 -1.784 -16.506 1.00 98.88 196 MET A CA 1
ATOM 1487 C C . MET A 1 196 ? 4.945 -0.281 -16.308 1.00 98.88 196 MET A C 1
ATOM 1489 O O . MET A 1 196 ? 5.382 0.476 -17.172 1.00 98.88 196 MET A O 1
ATOM 1493 N N . VAL A 1 197 ? 4.395 0.133 -15.175 1.00 98.81 197 VAL A N 1
ATOM 1494 C CA . VAL A 1 197 ? 4.296 1.521 -14.736 1.00 98.81 197 VAL A CA 1
ATOM 1495 C C . VAL A 1 197 ? 5.402 1.779 -13.720 1.00 98.81 197 VAL A C 1
ATOM 1497 O O . VAL A 1 197 ? 5.505 1.056 -12.737 1.00 98.81 197 VAL A O 1
ATOM 1500 N N . VAL A 1 198 ? 6.229 2.794 -13.947 1.00 98.81 198 VAL A N 1
ATOM 1501 C CA . VAL A 1 198 ? 7.347 3.167 -13.069 1.00 98.81 198 VAL A CA 1
ATOM 1502 C C . VAL A 1 198 ? 7.101 4.579 -12.559 1.00 98.81 198 VAL A C 1
ATOM 1504 O O . VAL A 1 198 ? 6.806 5.473 -13.353 1.00 98.81 198 VAL A O 1
ATOM 1507 N N . GLY A 1 199 ? 7.184 4.778 -11.249 1.00 98.44 199 GLY A N 1
ATOM 1508 C CA . GLY A 1 199 ? 6.961 6.069 -10.613 1.00 98.44 199 GLY A CA 1
ATOM 1509 C C . GLY A 1 199 ? 8.192 6.968 -10.678 1.00 98.44 199 GLY A C 1
ATOM 1510 O O . GLY A 1 199 ? 9.332 6.506 -10.782 1.00 98.44 199 GLY A O 1
ATOM 1511 N N . GLY A 1 200 ? 7.962 8.274 -10.597 1.00 97.75 200 GLY A N 1
ATOM 1512 C CA . GLY A 1 200 ? 8.990 9.225 -10.214 1.00 97.75 200 GLY A CA 1
ATOM 1513 C C . GLY A 1 200 ? 8.610 10.669 -10.508 1.00 97.75 200 GLY A C 1
ATOM 1514 O O . GLY A 1 200 ? 7.454 11.055 -10.321 1.00 97.75 200 GLY A O 1
ATOM 1515 N N . GLY A 1 201 ? 9.585 11.483 -10.909 1.00 97.44 201 GLY A N 1
ATOM 1516 C CA . GLY A 1 201 ? 9.347 12.901 -11.163 1.00 97.44 201 GLY A CA 1
ATOM 1517 C C . GLY A 1 201 ? 10.468 13.608 -11.911 1.00 97.44 201 GLY A C 1
ATOM 1518 O O . GLY A 1 201 ? 11.628 13.183 -11.905 1.00 97.44 201 GLY A O 1
ATOM 1519 N N . LEU A 1 202 ? 10.097 14.710 -12.553 1.00 96.94 202 LEU A N 1
ATOM 1520 C CA . LEU A 1 202 ? 10.970 15.605 -13.297 1.00 96.94 202 LEU A CA 1
ATOM 1521 C C . LEU A 1 202 ? 11.195 16.895 -12.510 1.00 96.94 202 LEU A C 1
ATOM 1523 O O . LEU A 1 202 ? 10.264 17.470 -11.944 1.00 96.94 202 LEU A O 1
ATOM 1527 N N . ARG A 1 203 ? 12.441 17.361 -12.514 1.00 95.12 203 ARG A N 1
ATOM 1528 C CA . ARG A 1 203 ? 12.857 18.616 -11.892 1.00 95.12 203 ARG A CA 1
ATOM 1529 C C . ARG A 1 203 ? 12.576 19.780 -12.835 1.00 95.12 203 ARG A C 1
ATOM 1531 O O . ARG A 1 203 ? 12.916 19.731 -14.016 1.00 95.12 203 ARG A O 1
ATOM 1538 N N . ASP A 1 204 ? 12.057 20.866 -12.283 1.00 92.25 204 ASP A N 1
ATOM 1539 C CA . ASP A 1 204 ? 12.005 22.167 -12.942 1.00 92.25 204 ASP A CA 1
ATOM 1540 C C . ASP A 1 204 ? 12.093 23.301 -11.906 1.00 92.25 204 ASP A C 1
ATOM 1542 O O . ASP A 1 204 ? 12.040 23.080 -10.696 1.00 92.25 204 ASP A O 1
ATOM 1546 N N . GLU A 1 205 ? 12.251 24.538 -12.380 1.00 89.62 205 GLU A N 1
ATOM 1547 C CA . GLU A 1 205 ? 12.367 25.729 -11.523 1.00 89.62 205 GLU A CA 1
ATOM 1548 C C . GLU A 1 205 ? 11.053 26.111 -10.811 1.00 89.62 205 GLU A C 1
ATOM 1550 O O . GLU A 1 205 ? 11.034 27.049 -10.013 1.00 89.62 205 GLU A O 1
ATOM 1555 N N . ARG A 1 206 ? 9.937 25.441 -11.124 1.00 87.00 206 ARG A N 1
ATOM 1556 C CA . ARG A 1 206 ? 8.577 25.787 -10.686 1.00 87.00 206 ARG A CA 1
ATOM 1557 C C . ARG A 1 206 ? 7.961 24.761 -9.739 1.00 87.00 206 ARG A C 1
ATOM 1559 O O . ARG A 1 206 ? 6.769 24.858 -9.457 1.00 87.00 206 ARG A O 1
ATOM 1566 N N . GLY A 1 207 ? 8.775 23.855 -9.206 1.00 85.94 207 GLY A N 1
ATOM 1567 C CA . GLY A 1 207 ? 8.379 22.897 -8.179 1.00 85.94 207 GLY A CA 1
ATOM 1568 C C . GLY A 1 207 ? 8.366 21.449 -8.652 1.00 85.94 207 GLY A C 1
ATOM 1569 O O . GLY A 1 207 ? 8.279 20.574 -7.806 1.00 85.94 207 GLY A O 1
ATOM 1570 N N . GLY A 1 208 ? 8.511 21.176 -9.950 1.00 95.88 208 GLY A N 1
ATOM 1571 C CA . GLY A 1 208 ? 8.612 19.824 -10.492 1.00 95.88 208 GLY A CA 1
ATOM 1572 C C . GLY A 1 208 ? 7.284 19.221 -10.950 1.00 95.88 208 GLY A C 1
ATOM 1573 O O . GLY A 1 208 ? 6.186 19.708 -10.649 1.00 95.88 208 GLY A O 1
ATOM 1574 N N . THR A 1 209 ? 7.413 18.120 -11.688 1.00 97.69 209 THR A N 1
ATOM 1575 C CA . THR A 1 209 ? 6.311 17.366 -12.293 1.00 97.69 209 THR A CA 1
ATOM 1576 C C . THR A 1 209 ? 6.407 15.903 -11.903 1.00 97.69 209 THR A C 1
ATOM 1578 O O . THR A 1 209 ? 7.353 15.229 -12.306 1.00 97.69 209 THR A O 1
ATOM 1581 N N . ALA A 1 210 ? 5.407 15.390 -11.190 1.00 98.00 210 ALA A N 1
ATOM 1582 C CA . ALA A 1 210 ? 5.314 13.966 -10.916 1.00 98.00 210 ALA A CA 1
ATOM 1583 C C . ALA A 1 210 ? 4.947 13.199 -12.190 1.00 98.00 210 ALA A C 1
ATOM 1585 O O . ALA A 1 210 ? 4.161 13.674 -13.020 1.00 98.00 210 ALA A O 1
ATOM 1586 N N . THR A 1 211 ? 5.526 12.015 -12.358 1.00 98.12 211 THR A N 1
ATOM 1587 C CA . THR A 1 211 ? 5.430 11.239 -13.594 1.00 98.12 211 THR A CA 1
ATOM 1588 C C . THR A 1 211 ? 5.240 9.757 -13.311 1.00 98.12 211 THR A C 1
ATOM 1590 O O . THR A 1 211 ? 5.807 9.201 -12.373 1.00 98.12 211 THR A O 1
ATOM 1593 N N . ALA A 1 212 ? 4.471 9.100 -14.174 1.00 98.44 212 ALA A N 1
ATOM 1594 C CA . ALA A 1 212 ? 4.421 7.649 -14.269 1.00 98.44 212 ALA A CA 1
ATOM 1595 C C . ALA A 1 212 ? 4.862 7.248 -15.683 1.00 98.44 212 ALA A C 1
ATOM 1597 O O . ALA A 1 212 ? 4.157 7.530 -16.651 1.00 98.44 212 ALA A O 1
ATOM 1598 N N . TRP A 1 213 ? 6.035 6.633 -15.829 1.00 98.62 213 TRP A N 1
ATOM 1599 C CA . TRP A 1 213 ? 6.510 6.104 -17.113 1.00 98.62 213 TRP A CA 1
ATOM 1600 C C . TRP A 1 213 ? 5.891 4.743 -17.381 1.00 98.62 213 TRP A C 1
ATOM 1602 O O . TRP A 1 213 ? 5.659 3.981 -16.447 1.00 98.62 213 TRP A O 1
ATOM 1612 N N . VAL A 1 214 ? 5.653 4.422 -18.650 1.00 98.38 214 VAL A N 1
ATOM 1613 C CA . VAL A 1 214 ? 5.060 3.148 -19.045 1.00 98.38 214 VAL A CA 1
ATOM 1614 C C . VAL A 1 214 ? 5.899 2.421 -20.094 1.00 98.38 214 VAL A C 1
ATOM 1616 O O . VAL A 1 214 ? 6.378 3.006 -21.069 1.00 98.38 214 VAL A O 1
ATOM 1619 N N . TYR A 1 215 ? 6.047 1.115 -19.894 1.00 98.75 215 TYR A N 1
ATOM 1620 C CA . TYR A 1 215 ? 6.659 0.174 -20.827 1.00 98.75 215 TYR A CA 1
ATOM 1621 C C . TYR A 1 215 ? 5.653 -0.905 -21.198 1.00 98.75 215 TYR A C 1
ATOM 1623 O O . TYR A 1 215 ? 4.789 -1.260 -20.396 1.00 98.75 215 TYR A O 1
ATOM 1631 N N . ARG A 1 216 ? 5.793 -1.456 -22.402 1.00 98.44 216 ARG A N 1
ATOM 1632 C CA . ARG A 1 216 ? 4.941 -2.519 -22.932 1.00 98.44 216 ARG A CA 1
ATOM 1633 C C . ARG A 1 216 ? 5.754 -3.781 -23.199 1.00 98.44 216 ARG A C 1
ATOM 1635 O O . ARG A 1 216 ? 6.850 -3.694 -23.751 1.00 98.44 216 ARG A O 1
ATOM 1642 N N . SER A 1 217 ? 5.185 -4.935 -22.870 1.00 98.38 217 SER A N 1
ATOM 1643 C CA . SER A 1 217 ? 5.736 -6.260 -23.173 1.00 98.38 217 SER A CA 1
ATOM 1644 C C . SER A 1 217 ? 4.632 -7.232 -23.597 1.00 98.38 217 SER A C 1
ATOM 1646 O O . SER A 1 217 ? 3.455 -7.039 -23.282 1.00 98.38 217 SER A O 1
ATOM 1648 N N . THR A 1 218 ? 4.998 -8.284 -24.326 1.00 96.19 218 THR A N 1
ATOM 1649 C CA . THR A 1 218 ? 4.111 -9.418 -24.640 1.00 96.19 218 THR A CA 1
ATOM 1650 C C . THR A 1 218 ? 4.465 -10.691 -23.875 1.00 96.19 218 THR A C 1
ATOM 1652 O O . THR A 1 218 ? 3.651 -11.608 -23.844 1.00 96.19 218 THR A O 1
ATOM 1655 N N . ASP A 1 219 ? 5.639 -10.752 -23.246 1.00 95.25 219 ASP A N 1
ATOM 1656 C CA . ASP A 1 219 ? 6.230 -11.980 -22.694 1.00 95.25 219 ASP A CA 1
ATOM 1657 C C . ASP A 1 219 ? 6.849 -11.815 -21.294 1.00 95.25 219 ASP A C 1
ATOM 1659 O O . ASP A 1 219 ? 7.330 -12.795 -20.730 1.00 95.25 219 ASP A O 1
ATOM 1663 N N . LEU A 1 220 ? 6.790 -10.607 -20.712 1.00 97.31 220 LEU A N 1
ATOM 1664 C CA . LEU A 1 220 ? 7.425 -10.227 -19.441 1.00 97.31 220 LEU A CA 1
ATOM 1665 C C . LEU A 1 220 ? 8.964 -10.174 -19.482 1.00 97.31 220 LEU A C 1
ATOM 1667 O O . LEU A 1 220 ? 9.583 -9.893 -18.453 1.00 97.31 220 LEU A O 1
ATOM 1671 N N . GLU A 1 221 ? 9.586 -10.393 -20.638 1.00 95.44 221 GLU A N 1
ATOM 1672 C CA . GLU A 1 221 ? 11.041 -10.432 -20.812 1.00 95.44 221 GLU A CA 1
ATOM 1673 C C . GLU A 1 221 ? 11.543 -9.211 -21.574 1.00 95.44 221 GLU A C 1
ATOM 1675 O O . GLU A 1 221 ? 12.404 -8.483 -21.076 1.00 95.44 221 GLU A O 1
ATOM 1680 N N . GLU A 1 222 ? 10.968 -8.947 -22.747 1.00 97.44 222 GLU A N 1
ATOM 1681 C CA . GLU A 1 222 ? 11.328 -7.802 -23.575 1.00 97.44 222 GLU A CA 1
ATOM 1682 C C . GLU A 1 222 ? 10.351 -6.651 -23.345 1.00 97.44 222 GLU A C 1
ATOM 1684 O O . GLU A 1 222 ? 9.133 -6.792 -23.496 1.00 97.44 222 GLU A O 1
ATOM 1689 N N . TRP A 1 223 ? 10.893 -5.487 -22.986 1.00 98.50 223 TRP A N 1
ATOM 1690 C CA . TRP A 1 223 ? 10.117 -4.295 -22.660 1.00 98.50 223 TRP A CA 1
ATOM 1691 C C . TRP A 1 223 ? 10.497 -3.137 -23.574 1.00 98.50 223 TRP A C 1
ATOM 1693 O O . TRP A 1 223 ? 11.668 -2.806 -23.746 1.00 98.50 223 TRP A O 1
ATOM 1703 N N . THR A 1 224 ? 9.488 -2.491 -24.153 1.00 98.12 224 THR A N 1
ATOM 1704 C CA . THR A 1 224 ? 9.657 -1.287 -24.975 1.00 98.12 224 THR A CA 1
ATOM 1705 C C . THR A 1 224 ? 9.061 -0.090 -24.253 1.00 98.12 224 THR A C 1
ATOM 1707 O O . THR A 1 224 ? 7.915 -0.152 -23.809 1.00 98.12 224 THR A O 1
ATOM 1710 N N . TYR A 1 225 ? 9.818 1.005 -24.146 1.00 98.38 225 TYR A N 1
ATOM 1711 C CA . TYR A 1 225 ? 9.290 2.261 -23.615 1.00 98.38 225 TYR A CA 1
ATOM 1712 C C . TYR A 1 225 ? 8.139 2.760 -24.490 1.00 98.38 225 TYR A C 1
ATOM 1714 O O . TYR A 1 225 ? 8.303 2.916 -25.701 1.00 98.38 225 TYR A O 1
ATOM 1722 N N . HIS A 1 226 ? 6.983 2.999 -23.875 1.00 97.44 226 HIS A N 1
ATOM 1723 C CA . HIS A 1 226 ? 5.760 3.396 -24.575 1.00 97.44 226 HIS A CA 1
ATOM 1724 C C . HIS A 1 226 ? 5.434 4.879 -24.379 1.00 97.44 226 HIS A C 1
ATOM 1726 O O . HIS A 1 226 ? 4.874 5.507 -25.273 1.00 97.44 226 HIS A O 1
ATOM 1732 N N . GLY A 1 227 ? 5.835 5.472 -23.252 1.00 97.31 227 GLY A N 1
ATOM 1733 C CA . GLY A 1 227 ? 5.625 6.891 -22.982 1.00 97.31 227 GLY A CA 1
ATOM 1734 C C . GLY A 1 227 ? 5.406 7.186 -21.505 1.00 97.31 227 GLY A C 1
ATOM 1735 O O . GLY A 1 227 ? 5.847 6.449 -20.625 1.00 97.31 227 GLY A O 1
ATOM 1736 N N . LEU A 1 228 ? 4.695 8.276 -21.240 1.00 97.69 228 LEU A N 1
ATOM 1737 C CA . LEU A 1 228 ? 4.198 8.612 -19.911 1.00 97.69 228 LEU A CA 1
ATOM 1738 C C . LEU A 1 228 ? 2.742 8.161 -19.815 1.00 97.69 228 LEU A C 1
ATOM 1740 O O . LEU A 1 228 ? 1.932 8.537 -20.657 1.00 97.69 228 LEU A O 1
ATOM 1744 N N . LEU A 1 229 ? 2.423 7.382 -18.782 1.00 98.50 229 LEU A N 1
ATOM 1745 C CA . LEU A 1 229 ? 1.058 6.984 -18.448 1.00 98.50 229 LEU A CA 1
ATOM 1746 C C . LEU A 1 229 ? 0.201 8.222 -18.172 1.00 98.50 229 LEU A C 1
ATOM 1748 O O . LEU A 1 229 ? -0.895 8.363 -18.704 1.00 98.50 229 LEU A O 1
ATOM 1752 N N . THR A 1 230 ? 0.718 9.097 -17.309 1.00 98.50 230 THR A N 1
ATOM 1753 C CA . THR A 1 230 ? 0.185 10.421 -16.984 1.00 98.50 230 THR A CA 1
ATOM 1754 C C . THR A 1 230 ? 1.257 11.211 -16.226 1.00 98.50 230 THR A C 1
ATOM 1756 O O . THR A 1 230 ? 2.262 10.652 -15.771 1.00 98.50 230 THR A O 1
ATOM 1759 N N . THR A 1 231 ? 1.042 12.514 -16.077 1.00 97.81 231 THR A N 1
ATOM 1760 C CA . THR A 1 231 ? 1.889 13.428 -15.302 1.00 97.81 231 THR A CA 1
ATOM 1761 C C . THR A 1 231 ? 1.033 14.392 -14.501 1.00 97.81 231 THR A C 1
ATOM 1763 O O . THR A 1 231 ? -0.127 14.602 -14.858 1.00 97.81 231 THR A O 1
ATOM 1766 N N . ARG A 1 232 ? 1.603 15.023 -13.473 1.00 97.56 232 ARG A N 1
ATOM 1767 C CA . ARG A 1 232 ? 0.955 16.145 -12.788 1.00 97.56 232 ARG A CA 1
ATOM 1768 C C . ARG A 1 232 ? 1.988 17.127 -12.246 1.00 97.56 232 ARG A C 1
ATOM 1770 O O . ARG A 1 232 ? 2.871 16.742 -11.482 1.00 97.56 232 ARG A O 1
ATOM 1777 N N . HIS A 1 233 ? 1.897 18.388 -12.654 1.00 97.50 233 HIS A N 1
ATOM 1778 C CA . HIS A 1 233 ? 2.772 19.452 -12.164 1.00 97.50 233 HIS A CA 1
ATOM 1779 C C . HIS A 1 233 ? 2.309 19.923 -10.779 1.00 97.50 233 HIS A C 1
ATOM 1781 O O . HIS A 1 233 ? 1.112 20.007 -10.499 1.00 97.50 233 HIS A O 1
ATOM 1787 N N . THR A 1 234 ? 3.246 20.303 -9.911 1.00 96.44 234 THR A N 1
ATOM 1788 C CA . THR A 1 234 ? 2.956 20.773 -8.537 1.00 96.44 234 THR A CA 1
ATOM 1789 C C . THR A 1 234 ? 2.048 22.007 -8.454 1.00 96.44 234 THR A C 1
ATOM 1791 O O . THR A 1 234 ? 1.439 22.261 -7.418 1.00 96.44 234 THR A O 1
ATOM 1794 N N . THR A 1 235 ? 1.924 22.766 -9.544 1.00 95.81 235 THR A N 1
ATOM 1795 C CA . THR A 1 235 ? 1.038 23.942 -9.647 1.00 95.81 235 THR A CA 1
ATOM 1796 C C . THR A 1 235 ? -0.397 23.602 -10.040 1.00 95.81 235 THR A C 1
ATOM 1798 O O . THR A 1 235 ? -1.227 24.506 -10.114 1.00 95.81 235 THR A O 1
ATOM 1801 N N . GLU A 1 236 ? -0.701 22.346 -10.366 1.00 95.06 236 GLU A N 1
ATOM 1802 C CA . GLU A 1 236 ? -2.068 21.925 -10.661 1.00 95.06 236 GLU A CA 1
ATOM 1803 C C . GLU A 1 236 ? -2.888 21.854 -9.370 1.00 95.06 236 GLU A C 1
ATOM 1805 O O . GLU A 1 236 ? -2.557 21.125 -8.432 1.00 95.06 236 GLU A O 1
ATOM 1810 N N . THR A 1 237 ? -3.969 22.634 -9.326 1.00 90.12 237 THR A N 1
ATOM 1811 C CA . THR A 1 237 ? -4.820 22.807 -8.140 1.00 90.12 237 THR A CA 1
ATOM 1812 C C . THR A 1 237 ? -6.185 22.133 -8.258 1.00 90.12 237 THR A C 1
ATOM 1814 O O . THR A 1 237 ? -6.980 22.217 -7.324 1.00 90.12 237 THR A O 1
ATOM 1817 N N . ASP A 1 238 ? -6.482 21.483 -9.388 1.00 92.38 238 ASP A N 1
ATOM 1818 C CA . ASP A 1 238 ? -7.709 20.700 -9.538 1.00 92.38 238 ASP A CA 1
ATOM 1819 C C . ASP A 1 238 ? -7.543 19.316 -8.895 1.00 92.38 238 ASP A C 1
ATOM 1821 O O . ASP A 1 238 ? -6.677 18.527 -9.288 1.00 92.38 238 ASP A O 1
ATOM 1825 N N . GLY A 1 239 ? -8.362 19.031 -7.884 1.00 94.25 239 GLY A N 1
ATOM 1826 C CA . GLY A 1 239 ? -8.242 17.835 -7.052 1.00 94.25 239 GLY A CA 1
ATOM 1827 C C . GLY A 1 239 ? -7.100 17.893 -6.031 1.00 94.25 239 GLY A C 1
ATOM 1828 O O . GLY A 1 239 ? -6.543 18.951 -5.741 1.00 94.25 239 GLY A O 1
ATOM 1829 N N . GLU A 1 240 ? -6.782 16.736 -5.454 1.00 96.69 240 GLU A N 1
ATOM 1830 C CA . GLU A 1 240 ? -5.748 16.605 -4.423 1.00 96.69 240 GLU A CA 1
ATOM 1831 C C . GLU A 1 240 ? -4.347 16.878 -4.981 1.00 96.69 240 GLU A C 1
ATOM 1833 O O . GLU A 1 240 ? -4.001 16.457 -6.086 1.00 96.69 240 GLU A O 1
ATOM 1838 N N . TRP A 1 241 ? -3.520 17.564 -4.193 1.00 96.31 241 TRP A N 1
ATOM 1839 C CA . TRP A 1 241 ? -2.112 17.749 -4.514 1.00 96.31 241 TRP A CA 1
ATOM 1840 C C . TRP A 1 241 ? -1.337 16.431 -4.378 1.00 96.31 241 TRP A C 1
ATOM 1842 O O . TRP A 1 241 ? -1.476 15.711 -3.397 1.00 96.31 241 TRP A O 1
ATOM 1852 N N . SER A 1 242 ? -0.493 16.126 -5.361 1.00 96.31 242 SER A N 1
ATOM 1853 C CA . SER A 1 242 ? 0.083 14.789 -5.536 1.00 96.31 242 SER A CA 1
ATOM 1854 C C . SER A 1 242 ? 1.611 14.738 -5.463 1.00 96.31 242 SER A C 1
ATOM 1856 O O . SER A 1 242 ? 2.186 13.733 -5.867 1.00 96.31 242 SER A O 1
ATOM 1858 N N . GLY A 1 243 ? 2.269 15.805 -5.005 1.00 95.94 243 GLY A N 1
ATOM 1859 C CA . GLY A 1 243 ? 3.732 15.878 -4.963 1.00 95.94 243 GLY A CA 1
ATOM 1860 C C . GLY A 1 243 ? 4.407 16.161 -6.313 1.00 95.94 243 GLY A C 1
ATOM 1861 O O . GLY A 1 243 ? 3.758 16.079 -7.360 1.00 95.94 243 GLY A O 1
ATOM 1862 N N . PRO A 1 244 ? 5.711 16.501 -6.298 1.00 96.94 244 PRO A N 1
ATOM 1863 C CA . PRO A 1 244 ? 6.579 16.544 -7.478 1.00 96.94 244 PRO A CA 1
ATOM 1864 C C . PRO A 1 244 ? 7.092 15.169 -7.916 1.00 96.94 244 PRO A C 1
ATOM 1866 O O . PRO A 1 244 ? 7.671 15.051 -8.994 1.00 96.94 244 PRO A O 1
ATOM 1869 N N . VAL A 1 245 ? 6.912 14.142 -7.083 1.00 97.94 245 VAL A N 1
ATOM 1870 C CA . VAL A 1 245 ? 7.310 12.761 -7.353 1.00 97.94 245 VAL A CA 1
ATOM 1871 C C . VAL A 1 245 ? 6.194 11.818 -6.934 1.00 97.94 245 VAL A C 1
ATOM 1873 O O . VAL A 1 245 ? 5.586 11.980 -5.873 1.00 97.94 245 VAL A O 1
ATOM 1876 N N . TRP A 1 246 ? 5.975 10.797 -7.754 1.00 98.50 246 TRP A N 1
ATOM 1877 C CA . TRP A 1 246 ? 5.141 9.658 -7.407 1.00 98.50 246 TRP A CA 1
ATOM 1878 C C . TRP A 1 246 ? 5.976 8.417 -7.128 1.00 98.50 246 TRP A C 1
ATOM 1880 O O . TRP A 1 246 ? 6.718 7.956 -7.991 1.00 98.50 246 TRP A O 1
ATOM 1890 N N . GLU A 1 247 ? 5.804 7.849 -5.943 1.00 98.31 247 GLU A N 1
ATOM 1891 C CA . GLU A 1 247 ? 6.320 6.530 -5.575 1.00 98.31 247 GLU A CA 1
ATOM 1892 C C . GLU A 1 247 ? 5.205 5.484 -5.622 1.00 98.31 247 GLU A C 1
ATOM 1894 O O . GLU A 1 247 ? 4.018 5.816 -5.530 1.00 98.31 247 GLU A O 1
ATOM 1899 N N . CYS A 1 248 ? 5.593 4.213 -5.733 1.00 98.38 248 CYS A N 1
ATOM 1900 C CA . CYS A 1 248 ? 4.691 3.064 -5.636 1.00 98.38 248 CYS A CA 1
ATOM 1901 C C . CYS A 1 248 ? 3.398 3.194 -6.479 1.00 98.38 248 CYS A C 1
ATOM 1903 O O . CYS A 1 248 ? 2.302 3.057 -5.924 1.00 98.38 248 CYS A O 1
ATOM 1905 N N . PRO A 1 249 ? 3.473 3.465 -7.800 1.00 98.50 249 PRO A N 1
ATOM 1906 C CA . PRO A 1 249 ? 2.286 3.489 -8.652 1.00 98.50 249 PRO A CA 1
ATOM 1907 C C . PRO A 1 249 ? 1.558 2.142 -8.602 1.00 98.50 249 PRO A C 1
ATOM 1909 O O . PRO A 1 249 ? 2.193 1.103 -8.701 1.00 98.50 249 PRO A O 1
ATOM 1912 N N . GLN A 1 250 ? 0.230 2.141 -8.509 1.00 98.62 250 GLN A N 1
ATOM 1913 C CA . GLN A 1 250 ? -0.603 0.944 -8.658 1.00 98.62 250 GLN A CA 1
ATOM 1914 C C . GLN A 1 250 ? -1.752 1.266 -9.611 1.00 98.62 250 GLN A C 1
ATOM 1916 O O . GLN A 1 250 ? -2.549 2.161 -9.339 1.00 98.62 250 GLN A O 1
ATOM 1921 N N . LEU A 1 251 ? -1.843 0.541 -10.724 1.00 98.75 251 LEU A N 1
ATOM 1922 C CA . LEU A 1 251 ? -2.875 0.716 -11.749 1.00 98.75 251 LEU A CA 1
ATOM 1923 C C . LEU A 1 251 ? -3.706 -0.563 -11.871 1.00 98.75 251 LEU A C 1
ATOM 1925 O O . LEU A 1 251 ? -3.168 -1.612 -12.230 1.00 98.75 251 LEU A O 1
ATOM 1929 N N . PHE A 1 252 ? -5.006 -0.488 -11.598 1.00 98.31 252 PHE A N 1
ATOM 1930 C CA . PHE A 1 252 ? -5.879 -1.663 -11.610 1.00 98.31 252 PHE A CA 1
ATOM 1931 C C . PHE A 1 252 ? -7.330 -1.327 -11.988 1.00 98.31 252 PHE A C 1
ATOM 1933 O O . PHE A 1 252 ? -7.800 -0.219 -11.718 1.00 98.31 252 PHE A O 1
ATOM 1940 N N . PRO A 1 253 ? -8.074 -2.283 -12.576 1.00 97.69 253 PRO A N 1
ATOM 1941 C CA . PRO A 1 253 ? -9.502 -2.124 -12.804 1.00 97.69 253 PRO A CA 1
ATOM 1942 C C . PRO A 1 253 ? -10.295 -2.333 -11.504 1.00 97.69 253 PRO A C 1
ATOM 1944 O O . PRO A 1 253 ? -9.966 -3.209 -10.693 1.00 97.69 253 PRO A O 1
ATOM 1947 N N . LEU A 1 254 ? -11.361 -1.550 -11.330 1.00 98.25 254 LEU A N 1
ATOM 1948 C CA . LEU A 1 254 ? -12.313 -1.641 -10.221 1.00 98.25 254 LEU A CA 1
ATOM 1949 C C . LEU A 1 254 ? -13.686 -1.111 -10.659 1.00 98.25 254 LEU A C 1
ATOM 1951 O O . LEU A 1 254 ? -13.776 -0.013 -11.201 1.00 98.25 254 LEU A O 1
ATOM 1955 N N . ASP A 1 255 ? -14.748 -1.890 -10.436 1.00 97.25 255 ASP A N 1
ATOM 1956 C CA . ASP A 1 255 ? -16.151 -1.500 -10.663 1.00 97.25 255 ASP A CA 1
ATOM 1957 C C . ASP A 1 255 ? -16.429 -0.820 -12.023 1.00 97.25 255 ASP A C 1
ATOM 1959 O O . ASP A 1 255 ? -17.201 0.130 -12.136 1.00 97.25 255 ASP A O 1
ATOM 1963 N N . GLY A 1 256 ? -15.786 -1.319 -13.085 1.00 96.06 256 GLY A N 1
ATOM 1964 C CA . GLY A 1 256 ? -15.950 -0.821 -14.456 1.00 96.06 256 GLY A CA 1
ATOM 1965 C C . GLY A 1 256 ? -15.147 0.439 -14.801 1.00 96.06 256 GLY A C 1
ATOM 1966 O O . GLY A 1 256 ? -15.282 0.939 -15.912 1.00 96.06 256 GLY A O 1
ATOM 1967 N N . SER A 1 257 ? -14.311 0.939 -13.888 1.00 98.06 257 SER A N 1
ATOM 1968 C CA . SER A 1 257 ? -13.329 2.007 -14.122 1.00 98.06 257 SER A CA 1
ATOM 1969 C C . SER A 1 257 ? -11.900 1.504 -13.899 1.00 98.06 257 SER A C 1
ATOM 1971 O O . SER A 1 257 ? -11.683 0.395 -13.407 1.00 98.06 257 SER A O 1
ATOM 1973 N N . TRP A 1 258 ? -10.916 2.340 -14.220 1.00 98.56 258 TRP A N 1
ATOM 1974 C CA . TRP A 1 258 ? -9.534 2.162 -13.785 1.00 98.56 258 TRP A CA 1
ATOM 1975 C C . TRP A 1 258 ? -9.209 3.083 -12.618 1.00 98.56 258 TRP A C 1
ATOM 1977 O O . TRP A 1 258 ? -9.666 4.225 -12.561 1.00 98.56 258 TRP A O 1
ATOM 1987 N N . VAL A 1 259 ? -8.394 2.584 -11.697 1.00 98.75 259 VAL A N 1
ATOM 1988 C CA . VAL A 1 259 ? -7.885 3.332 -10.552 1.00 98.75 259 VAL A CA 1
ATOM 1989 C C . VAL A 1 259 ? -6.366 3.355 -10.629 1.00 98.75 259 VAL A C 1
ATOM 1991 O O . VAL A 1 259 ? -5.735 2.311 -10.798 1.00 98.75 259 VAL A O 1
ATOM 1994 N N . LEU A 1 260 ? -5.795 4.549 -10.496 1.00 98.81 260 LEU A N 1
ATOM 1995 C CA . LEU A 1 260 ? -4.368 4.768 -10.298 1.00 98.81 260 LEU A CA 1
ATOM 1996 C C . LEU A 1 260 ? -4.158 5.287 -8.876 1.00 98.81 260 LEU A C 1
ATOM 1998 O O . LEU A 1 260 ? -4.641 6.371 -8.559 1.00 98.81 260 LEU A O 1
ATOM 2002 N N . THR A 1 261 ? -3.445 4.544 -8.031 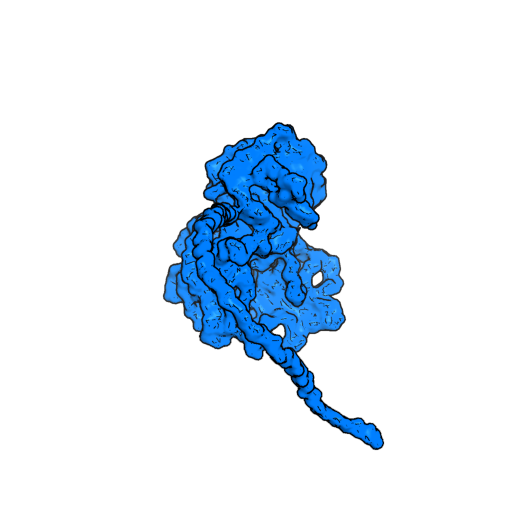1.00 98.50 261 THR A N 1
ATOM 2003 C CA . THR A 1 261 ? -3.027 4.996 -6.693 1.00 98.50 261 THR A CA 1
ATOM 2004 C C . THR A 1 261 ? -1.521 5.204 -6.655 1.00 98.50 261 THR A C 1
ATOM 2006 O O . THR A 1 261 ? -0.785 4.407 -7.230 1.00 98.50 261 THR A O 1
ATOM 2009 N N . LEU A 1 262 ? -1.052 6.254 -5.986 1.00 98.06 262 LEU A N 1
ATOM 2010 C CA . LEU A 1 262 ? 0.364 6.629 -5.908 1.00 98.06 262 LEU A CA 1
ATOM 2011 C C . LEU A 1 262 ? 0.672 7.161 -4.505 1.00 98.06 262 LEU A C 1
ATOM 2013 O O . LEU A 1 262 ? -0.222 7.650 -3.812 1.00 98.06 262 LEU A O 1
ATOM 2017 N N . SER A 1 263 ? 1.938 7.130 -4.105 1.00 98.38 263 SER A N 1
ATOM 2018 C CA . SER A 1 263 ? 2.412 7.797 -2.889 1.00 98.38 263 SER A CA 1
ATOM 2019 C C . SER A 1 263 ? 3.067 9.127 -3.253 1.00 98.38 263 SER A C 1
ATOM 2021 O O . SER A 1 263 ? 4.031 9.159 -4.018 1.00 98.38 263 SER A O 1
ATOM 2023 N N . ALA A 1 264 ? 2.508 10.230 -2.750 1.00 97.88 264 ALA A N 1
ATOM 2024 C CA . ALA A 1 264 ? 3.026 11.570 -3.001 1.00 97.88 264 ALA A CA 1
ATOM 2025 C C . ALA A 1 264 ? 4.301 11.805 -2.183 1.00 97.88 264 ALA A C 1
ATOM 2027 O O . ALA A 1 264 ? 4.283 11.707 -0.949 1.00 97.88 264 ALA A O 1
ATOM 2028 N N . TRP A 1 265 ? 5.384 12.158 -2.873 1.00 96.50 265 TRP A N 1
ATOM 2029 C CA . TRP A 1 265 ? 6.697 12.352 -2.273 1.00 96.50 265 TRP A CA 1
ATOM 2030 C C . TRP A 1 265 ? 7.292 13.699 -2.672 1.00 96.50 265 TRP A C 1
ATOM 2032 O O . TRP A 1 265 ? 7.306 14.069 -3.847 1.00 96.50 265 TRP A O 1
ATOM 2042 N N . GLU A 1 266 ? 7.826 14.409 -1.688 1.00 93.19 266 GLU A N 1
ATOM 2043 C CA . GLU A 1 266 ? 8.847 15.437 -1.877 1.00 93.19 266 GLU A CA 1
ATOM 2044 C C . GLU A 1 266 ? 10.182 14.900 -1.347 1.00 93.19 266 GLU A C 1
ATOM 2046 O O . GLU A 1 266 ? 10.163 14.017 -0.487 1.00 93.19 266 GLU A O 1
ATOM 2051 N N . PRO A 1 267 ? 11.339 15.408 -1.816 1.00 82.94 267 PRO A N 1
ATOM 2052 C CA . PRO A 1 267 ? 12.642 14.989 -1.309 1.00 82.94 267 PRO A CA 1
ATOM 2053 C C . PRO A 1 267 ? 12.704 14.927 0.220 1.00 82.94 267 PRO A C 1
ATOM 2055 O O . PRO A 1 267 ? 12.488 15.926 0.903 1.00 82.94 267 PRO A O 1
ATOM 2058 N N . ASP A 1 268 ? 12.965 13.722 0.734 1.00 81.25 268 ASP A N 1
ATOM 2059 C CA . ASP A 1 268 ? 13.015 13.374 2.163 1.00 81.25 268 ASP A CA 1
ATOM 2060 C C . ASP A 1 268 ? 11.709 13.618 2.950 1.00 81.25 268 ASP A C 1
ATOM 2062 O O . ASP A 1 268 ? 11.690 13.579 4.184 1.00 81.25 268 ASP A O 1
ATOM 2066 N N . HIS A 1 269 ? 10.592 13.831 2.254 1.00 91.56 269 HIS A N 1
ATOM 2067 C CA . HIS A 1 269 ? 9.293 14.122 2.843 1.00 91.56 269 HIS A CA 1
ATOM 2068 C C . HIS A 1 269 ? 8.171 13.274 2.206 1.00 91.56 269 HIS A C 1
ATOM 2070 O O . HIS A 1 269 ? 7.456 13.716 1.304 1.00 91.56 269 HIS A O 1
ATOM 2076 N N . PRO A 1 270 ? 7.984 12.028 2.684 1.00 93.06 270 PRO A N 1
ATOM 2077 C CA . PRO A 1 270 ? 6.850 11.194 2.296 1.00 93.06 270 PRO A CA 1
ATOM 2078 C C . PRO A 1 270 ? 5.540 11.747 2.871 1.00 93.06 270 PRO A C 1
ATOM 2080 O O . PRO A 1 270 ? 5.377 11.838 4.094 1.00 93.06 270 PRO A O 1
ATOM 2083 N N . HIS A 1 271 ? 4.578 12.064 2.002 1.00 95.44 271 HIS A N 1
ATOM 2084 C CA . HIS A 1 271 ? 3.291 12.626 2.404 1.00 95.44 271 HIS A CA 1
ATOM 2085 C C . HIS A 1 271 ? 2.239 11.538 2.647 1.00 95.44 271 HIS A C 1
ATOM 2087 O O . HIS A 1 271 ? 2.196 10.932 3.720 1.00 95.44 271 HIS A O 1
ATOM 2093 N N . HIS A 1 272 ? 1.358 11.331 1.668 1.00 96.56 272 HIS A N 1
ATOM 2094 C CA . HIS A 1 272 ? 0.150 10.523 1.752 1.00 96.56 272 HIS A CA 1
ATOM 2095 C C . HIS A 1 272 ? -0.103 9.809 0.419 1.00 96.56 272 HIS A C 1
ATOM 2097 O O . HIS A 1 272 ? 0.504 10.140 -0.601 1.00 96.56 272 HIS A O 1
ATOM 2103 N N . ALA A 1 273 ? -1.007 8.833 0.425 1.00 97.69 273 ALA A N 1
ATOM 2104 C CA . ALA A 1 273 ? -1.444 8.170 -0.792 1.00 97.69 273 ALA A CA 1
ATOM 2105 C C . ALA A 1 273 ? -2.554 8.986 -1.464 1.00 97.69 273 ALA A C 1
ATOM 2107 O O . ALA A 1 273 ? -3.535 9.382 -0.822 1.00 97.69 273 ALA A O 1
ATOM 2108 N N . VAL A 1 274 ? -2.399 9.208 -2.763 1.00 97.75 274 VAL A N 1
ATOM 2109 C CA . VAL A 1 274 ? -3.389 9.829 -3.646 1.00 97.75 274 VAL A CA 1
ATOM 2110 C C . VAL A 1 274 ? -3.923 8.788 -4.616 1.00 97.75 274 VAL A C 1
ATOM 2112 O O . VAL A 1 274 ? -3.252 7.801 -4.919 1.00 97.75 274 VAL A O 1
ATOM 2115 N N . TYR A 1 275 ? -5.125 9.013 -5.129 1.00 98.38 275 TYR A N 1
ATOM 2116 C CA . TYR A 1 275 ? -5.679 8.202 -6.198 1.00 98.38 275 TYR A CA 1
ATOM 2117 C C . TYR A 1 275 ? -6.413 9.045 -7.231 1.00 98.38 275 TYR A C 1
ATOM 2119 O O . TYR A 1 275 ? -6.860 10.160 -6.959 1.00 98.38 275 TYR A O 1
ATOM 2127 N N . ALA A 1 276 ? -6.574 8.472 -8.413 1.00 98.31 276 ALA A N 1
ATOM 2128 C CA . ALA A 1 276 ? -7.490 8.954 -9.422 1.00 98.31 276 ALA A CA 1
ATOM 2129 C C . ALA A 1 276 ? -8.299 7.792 -9.989 1.00 98.31 276 ALA A C 1
ATOM 2131 O O . ALA A 1 276 ? -7.766 6.709 -10.232 1.00 98.31 276 ALA A O 1
ATOM 2132 N N . VAL A 1 277 ? -9.585 8.044 -10.225 1.00 98.50 277 VAL A N 1
ATOM 2133 C CA . VAL A 1 277 ? -10.447 7.161 -11.015 1.00 98.50 277 VAL A CA 1
ATOM 2134 C C . VAL A 1 277 ? -10.492 7.701 -12.440 1.00 98.50 277 VAL A C 1
ATOM 2136 O O . VAL A 1 277 ? -10.572 8.914 -12.649 1.00 98.50 277 VAL A O 1
ATOM 2139 N N . GLY A 1 278 ? -10.418 6.821 -13.428 1.00 98.00 278 GLY A N 1
ATOM 2140 C CA . GLY A 1 278 ? -10.285 7.218 -14.819 1.00 98.00 278 GLY A CA 1
ATOM 2141 C C . GLY A 1 278 ? -10.370 6.059 -15.793 1.00 98.00 278 GLY A C 1
ATOM 2142 O O . GLY A 1 278 ? -10.844 4.972 -15.457 1.00 98.00 278 GLY A O 1
ATOM 2143 N N . ASP A 1 279 ? -9.883 6.325 -16.996 1.00 98.00 279 ASP A N 1
ATOM 2144 C CA . ASP A 1 279 ? -9.821 5.370 -18.093 1.00 98.00 279 ASP A CA 1
ATOM 2145 C C . ASP A 1 279 ? -8.362 5.066 -18.422 1.00 98.00 279 ASP A C 1
ATOM 2147 O O . ASP A 1 279 ? -7.548 5.981 -18.568 1.00 98.00 279 ASP A O 1
ATOM 2151 N N . PHE A 1 280 ? -8.035 3.783 -18.560 1.00 98.31 280 PHE A N 1
ATOM 2152 C CA . PHE A 1 280 ? -6.747 3.330 -19.068 1.00 98.31 280 PHE A CA 1
ATOM 2153 C C . PHE A 1 280 ? -6.935 2.714 -20.451 1.00 98.31 280 PHE A C 1
ATOM 2155 O O . PHE A 1 280 ? -7.705 1.768 -20.619 1.00 98.31 280 PHE A O 1
ATOM 2162 N N . ALA A 1 281 ? -6.228 3.251 -21.441 1.00 96.19 281 ALA A N 1
ATOM 2163 C CA . ALA A 1 281 ? -6.226 2.724 -22.796 1.00 96.19 281 ALA A CA 1
ATOM 2164 C C . ALA A 1 281 ? -4.885 3.017 -23.473 1.00 96.19 281 ALA A C 1
ATOM 2166 O O . ALA A 1 281 ? -4.368 4.127 -23.378 1.00 96.19 281 ALA A O 1
ATOM 2167 N N . ASP A 1 282 ? -4.338 2.012 -24.163 1.00 93.81 282 ASP A N 1
ATOM 2168 C CA . ASP A 1 282 ? -3.111 2.118 -24.970 1.00 93.81 282 ASP A CA 1
ATOM 2169 C C . ASP A 1 282 ? -1.948 2.825 -24.246 1.00 93.81 282 ASP A C 1
ATOM 2171 O O . ASP A 1 282 ? -1.311 3.742 -24.765 1.00 93.81 282 ASP A O 1
ATOM 2175 N N . GLY A 1 283 ? -1.697 2.434 -22.993 1.00 95.81 283 GLY A N 1
ATOM 2176 C CA . GLY A 1 283 ? -0.593 2.974 -22.200 1.00 95.81 283 GLY A CA 1
ATOM 2177 C C . GLY A 1 283 ? -0.809 4.395 -21.669 1.00 95.81 283 GLY A C 1
ATOM 2178 O O . GLY A 1 283 ? 0.122 4.960 -21.113 1.00 95.81 283 GLY A O 1
ATOM 2179 N N . SER A 1 284 ? -2.001 4.981 -21.805 1.00 98.12 284 SER A N 1
ATOM 2180 C CA . SER A 1 284 ? -2.347 6.296 -21.247 1.00 98.12 284 SER A CA 1
ATOM 2181 C C . SER A 1 284 ? -3.480 6.188 -20.232 1.00 98.12 284 SER A C 1
ATOM 2183 O O . SER A 1 284 ? -4.456 5.471 -20.456 1.00 98.12 284 SER A O 1
ATOM 2185 N N . PHE A 1 285 ? -3.362 6.915 -19.121 1.00 98.62 285 PHE A N 1
ATOM 2186 C CA . PHE A 1 285 ? -4.396 7.017 -18.094 1.00 98.62 285 PHE A CA 1
ATOM 2187 C C . PHE A 1 285 ? -4.981 8.427 -18.071 1.00 98.62 285 PHE A C 1
ATOM 2189 O O . PHE A 1 285 ? -4.266 9.404 -17.854 1.00 98.62 285 PHE A O 1
ATOM 2196 N N . THR A 1 286 ? -6.294 8.537 -18.264 1.00 98.06 286 THR A N 1
ATOM 2197 C CA . THR A 1 286 ? -7.012 9.813 -18.186 1.00 98.06 286 THR A CA 1
ATOM 2198 C C . THR A 1 286 ? -7.764 9.890 -16.866 1.00 98.06 286 THR A C 1
ATOM 2200 O O . THR A 1 286 ? -8.815 9.271 -16.702 1.00 98.06 286 THR A O 1
ATOM 2203 N N . ALA A 1 287 ? -7.221 10.654 -15.918 1.00 97.44 287 ALA A N 1
ATOM 2204 C CA . ALA A 1 287 ? -7.852 10.893 -14.626 1.00 97.44 287 ALA A CA 1
ATOM 2205 C C . ALA A 1 287 ? -9.126 11.739 -14.780 1.00 97.44 287 ALA A C 1
ATOM 2207 O O . ALA A 1 287 ? -9.102 12.791 -15.417 1.00 97.44 287 ALA A O 1
ATOM 2208 N N . ARG A 1 288 ? -10.223 11.323 -14.137 1.00 96.31 288 ARG A N 1
ATOM 2209 C CA . ARG A 1 288 ? -11.437 12.147 -14.000 1.00 96.31 288 ARG A CA 1
ATOM 2210 C C . ARG A 1 288 ? -11.311 13.133 -12.843 1.00 96.31 288 ARG A C 1
ATOM 2212 O O . ARG A 1 288 ? -11.724 14.281 -12.971 1.00 96.31 288 ARG A O 1
ATOM 2219 N N . ARG A 1 289 ? -10.720 12.692 -11.727 1.00 93.50 289 ARG A N 1
ATOM 2220 C CA . ARG A 1 289 ? -10.397 13.530 -10.565 1.00 93.50 289 ARG A CA 1
ATOM 2221 C C . ARG A 1 289 ? -9.314 12.889 -9.701 1.00 93.50 289 ARG A C 1
ATOM 2223 O O . ARG A 1 289 ? -9.374 11.692 -9.437 1.00 93.50 289 ARG A O 1
ATOM 2230 N N . TRP A 1 290 ? -8.390 13.710 -9.206 1.00 97.19 290 TRP A N 1
ATOM 2231 C CA . TRP A 1 290 ? -7.409 13.338 -8.184 1.00 97.19 290 TRP A CA 1
ATOM 2232 C C . TRP A 1 290 ? -7.968 13.572 -6.780 1.00 97.19 290 TRP A C 1
ATOM 2234 O O . TRP A 1 290 ? -8.518 14.640 -6.500 1.00 97.19 290 TRP A O 1
ATOM 2244 N N . SER A 1 291 ? -7.826 12.585 -5.901 1.00 97.56 291 SER A N 1
ATOM 2245 C CA . SER A 1 291 ? -8.357 12.598 -4.538 1.00 97.56 291 SER A CA 1
ATOM 2246 C C . SER A 1 291 ? -7.361 11.992 -3.552 1.00 97.56 291 SER A C 1
ATOM 2248 O O . SER A 1 291 ? -6.546 11.137 -3.902 1.00 97.56 291 SER A O 1
ATOM 2250 N N . ARG A 1 292 ? -7.436 12.424 -2.296 1.00 97.44 292 ARG A N 1
ATOM 2251 C CA . ARG A 1 292 ? -6.658 11.852 -1.197 1.00 97.44 292 ARG A CA 1
ATOM 2252 C C . ARG A 1 292 ? -7.248 10.516 -0.758 1.00 97.44 292 ARG A C 1
ATOM 2254 O O . ARG A 1 292 ? -8.459 10.422 -0.590 1.00 97.44 292 ARG A O 1
ATOM 2261 N N . LEU A 1 293 ? -6.399 9.514 -0.535 1.00 96.94 293 LEU A N 1
ATOM 2262 C CA . LEU A 1 293 ? -6.813 8.216 0.007 1.00 96.94 293 LEU A CA 1
ATOM 2263 C C . LEU A 1 293 ? -6.548 8.112 1.510 1.00 96.94 293 LEU A C 1
ATOM 2265 O O . LEU A 1 293 ? -7.432 7.731 2.279 1.00 96.94 293 LEU A O 1
ATOM 2269 N N . THR A 1 294 ? -5.319 8.439 1.923 1.00 98.19 294 THR A N 1
ATOM 2270 C CA . THR A 1 294 ? -4.848 8.172 3.286 1.00 98.19 294 THR A CA 1
ATOM 2271 C C . THR A 1 294 ? -4.645 9.441 4.109 1.00 98.19 294 THR A C 1
ATOM 2273 O O . THR A 1 294 ? -4.136 10.466 3.645 1.00 98.19 294 THR A O 1
ATOM 2276 N N . TYR A 1 295 ? -5.034 9.361 5.374 1.00 98.06 295 TYR A N 1
ATOM 2277 C CA . TYR A 1 295 ? -4.964 10.417 6.376 1.00 98.06 295 TYR A CA 1
ATOM 2278 C C . TYR A 1 295 ? -4.135 9.957 7.581 1.00 98.06 295 TYR A C 1
ATOM 2280 O O . TYR A 1 295 ? -3.837 8.773 7.751 1.00 98.06 295 TYR A O 1
ATOM 2288 N N . GLY A 1 296 ? -3.756 10.905 8.437 1.00 96.50 296 GLY A N 1
ATOM 2289 C CA . GLY A 1 296 ? -2.813 10.637 9.523 1.00 96.50 296 GLY A CA 1
ATOM 2290 C C . GLY A 1 296 ? -1.367 10.477 9.027 1.00 96.50 296 GLY A C 1
ATOM 2291 O O . GLY A 1 296 ? -1.096 10.643 7.835 1.00 96.50 296 GLY A O 1
ATOM 2292 N N . PRO A 1 297 ? -0.419 10.224 9.942 1.00 95.31 297 PRO A N 1
ATOM 2293 C CA . PRO A 1 297 ? 1.006 10.207 9.637 1.00 95.31 297 PRO A CA 1
ATOM 2294 C C . PRO A 1 297 ? 1.543 8.818 9.266 1.00 95.31 297 PRO A C 1
ATOM 2296 O O . PRO A 1 297 ? 2.648 8.733 8.738 1.00 95.31 297 PRO A O 1
ATOM 2299 N N . ALA A 1 298 ? 0.824 7.728 9.565 1.00 96.44 298 ALA A N 1
ATOM 2300 C CA . ALA A 1 298 ? 1.410 6.393 9.461 1.00 96.44 298 ALA A CA 1
ATOM 2301 C C . ALA A 1 298 ? 1.427 5.884 8.015 1.00 96.44 298 ALA A C 1
ATOM 2303 O O . ALA A 1 298 ? 2.467 5.430 7.544 1.00 96.44 298 ALA A O 1
ATOM 2304 N N . TYR A 1 299 ? 0.306 5.994 7.299 1.00 97.88 299 TYR A N 1
ATOM 2305 C CA . TYR A 1 299 ? 0.146 5.399 5.971 1.00 97.88 299 TYR A CA 1
ATOM 2306 C C . TYR A 1 299 ? 1.132 5.921 4.927 1.00 97.88 299 TYR A C 1
ATOM 2308 O O . TYR A 1 299 ? 1.319 7.135 4.793 1.00 97.88 299 TYR A O 1
ATOM 2316 N N . TYR A 1 300 ? 1.688 5.000 4.142 1.00 98.25 300 TYR A N 1
ATOM 2317 C CA . TYR A 1 300 ? 2.457 5.271 2.930 1.00 98.25 300 TYR A CA 1
ATOM 2318 C C . TYR A 1 300 ? 2.564 4.010 2.046 1.00 98.25 300 TYR A C 1
ATOM 2320 O O . TYR A 1 300 ? 2.169 2.932 2.486 1.00 98.25 300 TYR A O 1
ATOM 2328 N N . ALA A 1 301 ? 3.082 4.139 0.820 1.00 98.00 301 ALA A N 1
ATOM 2329 C CA . ALA A 1 301 ? 3.452 3.028 -0.069 1.00 98.00 301 ALA A CA 1
ATOM 2330 C C . ALA A 1 301 ? 2.386 1.918 -0.195 1.00 98.00 301 ALA A C 1
ATOM 2332 O O . ALA A 1 301 ? 2.580 0.784 0.241 1.00 98.00 301 ALA A O 1
ATOM 2333 N N . GLY A 1 302 ? 1.219 2.259 -0.750 1.00 97.75 302 GLY A N 1
ATOM 2334 C CA . GLY A 1 302 ? 0.140 1.294 -0.975 1.00 97.75 302 GLY A CA 1
ATOM 2335 C C . GLY A 1 302 ? 0.465 0.283 -2.078 1.00 97.75 302 GLY A C 1
ATOM 2336 O O . GLY A 1 302 ? 0.967 0.660 -3.134 1.00 97.75 302 GLY A O 1
ATOM 2337 N N . SER A 1 303 ? 0.120 -0.986 -1.854 1.00 98.06 303 SER A N 1
ATOM 2338 C CA . SER A 1 303 ? 0.241 -2.076 -2.824 1.00 98.06 303 SER A CA 1
ATOM 2339 C C . SER A 1 303 ? -1.113 -2.729 -3.079 1.00 98.06 303 SER A C 1
ATOM 2341 O O . SER A 1 303 ? -1.816 -3.130 -2.146 1.00 98.06 303 SER A O 1
ATOM 2343 N N . ALA A 1 304 ? -1.496 -2.803 -4.353 1.00 98.38 304 ALA A N 1
ATOM 2344 C CA . ALA A 1 304 ? -2.754 -3.387 -4.785 1.00 98.38 304 ALA A CA 1
ATOM 2345 C C . ALA A 1 304 ? -2.630 -4.902 -4.940 1.00 98.38 304 ALA A C 1
ATOM 2347 O O . ALA A 1 304 ? -1.645 -5.414 -5.467 1.00 98.38 304 ALA A O 1
ATOM 2348 N N . PHE A 1 305 ? -3.677 -5.622 -4.545 1.00 98.38 305 PHE A N 1
ATOM 2349 C CA . PHE A 1 305 ? -3.738 -7.075 -4.678 1.00 98.38 305 PHE A CA 1
ATOM 2350 C C . PHE A 1 305 ? -5.128 -7.552 -5.088 1.00 98.38 305 PHE A C 1
ATOM 2352 O O . PHE A 1 305 ? -6.107 -6.810 -5.006 1.00 98.38 305 PHE A O 1
ATOM 2359 N N . ALA A 1 306 ? -5.213 -8.793 -5.557 1.00 97.56 306 ALA A N 1
ATOM 2360 C CA . ALA A 1 306 ? -6.473 -9.516 -5.668 1.00 97.56 306 ALA A CA 1
ATOM 2361 C C . ALA A 1 306 ? -6.505 -10.600 -4.588 1.00 97.56 306 ALA A C 1
ATOM 2363 O O . ALA A 1 306 ? -5.527 -11.333 -4.419 1.00 97.56 306 ALA A O 1
ATOM 2364 N N . ASP A 1 307 ? -7.601 -10.682 -3.840 1.00 97.88 307 ASP A N 1
ATOM 2365 C CA . ASP A 1 307 ? -7.784 -11.755 -2.870 1.00 97.88 307 ASP A CA 1
ATOM 2366 C C . ASP A 1 307 ? -8.099 -13.097 -3.560 1.00 97.88 307 ASP A C 1
ATOM 2368 O O . ASP A 1 307 ? -8.232 -13.175 -4.784 1.00 97.88 307 ASP A O 1
ATOM 2372 N N . ARG A 1 308 ? -8.245 -14.175 -2.779 1.00 96.81 308 ARG A N 1
ATOM 2373 C CA . ARG A 1 308 ? -8.565 -15.512 -3.316 1.00 96.81 308 ARG A CA 1
ATOM 2374 C C . ARG A 1 308 ? -9.881 -15.585 -4.103 1.00 96.81 308 ARG A C 1
ATOM 2376 O O . ARG A 1 308 ? -10.071 -16.525 -4.869 1.00 96.81 308 ARG A O 1
ATOM 2383 N N . ASP A 1 309 ? -10.785 -14.630 -3.882 1.00 96.81 309 ASP A N 1
ATOM 2384 C CA . ASP A 1 309 ? -12.083 -14.524 -4.550 1.00 96.81 309 ASP A CA 1
ATOM 2385 C C . ASP A 1 309 ? -12.021 -13.544 -5.744 1.00 96.81 309 ASP A C 1
ATOM 2387 O O . ASP A 1 309 ? -13.042 -13.251 -6.368 1.00 96.81 309 ASP A O 1
ATOM 2391 N N . GLY A 1 310 ? -10.832 -13.023 -6.071 1.00 96.06 310 GLY A N 1
ATOM 2392 C CA . GLY A 1 310 ? -10.599 -12.065 -7.151 1.00 96.06 310 GLY A CA 1
ATOM 2393 C C . GLY A 1 310 ? -11.015 -10.629 -6.823 1.00 96.06 310 GLY A C 1
ATOM 2394 O O . GLY A 1 310 ? -11.031 -9.781 -7.717 1.00 96.06 310 GLY A O 1
ATOM 2395 N N . ARG A 1 311 ? -11.360 -10.325 -5.567 1.00 97.62 311 ARG A N 1
ATOM 2396 C CA . ARG A 1 311 ? -11.744 -8.971 -5.152 1.00 97.62 311 ARG A CA 1
ATOM 2397 C C . ARG A 1 311 ? -10.504 -8.108 -4.956 1.00 97.62 311 ARG A C 1
ATOM 2399 O O . ARG A 1 311 ? -9.473 -8.578 -4.479 1.00 97.62 311 ARG A O 1
ATOM 2406 N N . ARG A 1 312 ? -10.609 -6.830 -5.318 1.00 98.19 312 ARG A N 1
ATOM 2407 C CA . ARG A 1 312 ? -9.488 -5.888 -5.271 1.00 98.19 312 ARG A CA 1
ATOM 2408 C C . ARG A 1 312 ? -9.281 -5.359 -3.854 1.00 98.19 312 ARG A C 1
ATOM 2410 O O . ARG A 1 312 ? -10.235 -4.926 -3.208 1.00 98.19 312 ARG A O 1
ATOM 2417 N N . GLY A 1 313 ? -8.029 -5.349 -3.414 1.00 98.31 313 GLY A N 1
ATOM 2418 C CA . GLY A 1 313 ? -7.625 -4.813 -2.123 1.00 98.31 313 GLY A CA 1
ATOM 2419 C C . GLY A 1 313 ? -6.395 -3.915 -2.197 1.00 98.31 313 GLY A C 1
ATOM 2420 O O . GLY A 1 313 ? -5.698 -3.885 -3.213 1.00 98.31 313 GLY A O 1
ATOM 2421 N N . LEU A 1 314 ? -6.137 -3.202 -1.100 1.00 98.56 314 LEU A N 1
ATOM 2422 C CA . LEU A 1 314 ? -4.898 -2.464 -0.846 1.00 98.56 314 LEU A CA 1
ATOM 2423 C C . LEU A 1 314 ? -4.311 -2.882 0.500 1.00 98.56 314 LEU A C 1
ATOM 2425 O O . LEU A 1 314 ? -5.041 -3.177 1.442 1.00 98.56 314 LEU A O 1
ATOM 2429 N N . ILE A 1 315 ? -2.992 -2.861 0.598 1.00 98.75 315 ILE A N 1
ATOM 2430 C CA . ILE A 1 315 ? -2.253 -2.936 1.857 1.00 98.75 315 ILE A CA 1
ATOM 2431 C C . ILE A 1 315 ? -1.191 -1.839 1.837 1.00 98.75 315 ILE A C 1
ATOM 2433 O O . ILE A 1 315 ? -0.628 -1.551 0.784 1.00 98.75 315 ILE A O 1
ATOM 2437 N N . HIS A 1 316 ? -0.940 -1.189 2.967 1.00 98.62 316 HIS A N 1
ATOM 2438 C CA . HIS A 1 316 ? -0.032 -0.045 3.042 1.00 98.62 316 HIS A CA 1
ATOM 2439 C C . HIS A 1 316 ? 1.064 -0.271 4.074 1.00 98.62 316 HIS A C 1
ATOM 2441 O O . HIS A 1 316 ? 0.875 -0.997 5.048 1.00 98.62 316 HIS A O 1
ATOM 2447 N N . TRP A 1 317 ? 2.182 0.428 3.915 1.00 98.75 317 TRP A N 1
ATOM 2448 C CA . TRP A 1 317 ? 3.141 0.596 4.996 1.00 98.75 317 TRP A CA 1
ATOM 2449 C C . TRP A 1 317 ? 2.585 1.542 6.068 1.00 98.75 317 TRP A C 1
ATOM 2451 O O . TRP A 1 317 ? 2.052 2.613 5.766 1.00 98.75 317 TRP A O 1
ATOM 2461 N N . MET A 1 318 ? 2.734 1.150 7.332 1.00 98.06 318 MET A N 1
ATOM 2462 C CA . MET A 1 318 ? 2.502 1.979 8.508 1.00 98.06 318 MET A CA 1
ATOM 2463 C C . MET A 1 318 ? 3.834 2.381 9.148 1.00 98.06 318 MET A C 1
ATOM 2465 O O . MET A 1 318 ? 4.544 1.576 9.758 1.00 98.06 318 MET A O 1
ATOM 2469 N N . ARG A 1 319 ? 4.148 3.670 9.019 1.00 96.12 319 ARG A N 1
ATOM 2470 C CA . ARG A 1 319 ? 5.293 4.350 9.632 1.00 96.12 319 ARG A CA 1
ATOM 2471 C C . ARG A 1 319 ? 5.078 4.568 11.126 1.00 96.12 319 ARG A C 1
ATOM 2473 O O . ARG A 1 319 ? 3.945 4.608 11.595 1.00 96.12 319 ARG A O 1
ATOM 2480 N N . GLN A 1 320 ? 6.176 4.824 11.840 1.00 93.25 320 GLN A N 1
ATOM 2481 C CA . GLN A 1 320 ? 6.183 5.202 13.266 1.00 93.25 320 GLN A CA 1
ATOM 2482 C C . GLN A 1 320 ? 5.675 4.104 14.218 1.00 93.25 320 GLN A C 1
ATOM 2484 O O . GLN A 1 320 ? 5.411 4.375 15.384 1.00 93.25 320 GLN A O 1
ATOM 2489 N N . VAL A 1 321 ? 5.555 2.868 13.731 1.00 94.12 321 VAL A N 1
ATOM 2490 C CA . VAL A 1 321 ? 5.157 1.699 14.519 1.00 94.12 321 VAL A CA 1
ATOM 2491 C C . VAL A 1 321 ? 6.409 0.930 14.941 1.00 94.12 321 VAL A C 1
ATOM 2493 O O . VAL A 1 321 ? 7.239 0.607 14.092 1.00 94.12 321 VAL A O 1
ATOM 2496 N N . GLY A 1 322 ? 6.535 0.617 16.232 1.00 91.88 322 GLY A N 1
ATOM 2497 C CA . GLY A 1 322 ? 7.735 -0.021 16.780 1.00 91.88 322 GLY A CA 1
ATOM 2498 C C . GLY A 1 322 ? 8.956 0.907 16.778 1.00 91.88 322 GLY A C 1
ATOM 2499 O O . GLY A 1 322 ? 8.833 2.128 16.662 1.00 91.88 322 GLY A O 1
ATOM 2500 N N . GLY A 1 323 ? 10.143 0.327 16.908 1.00 92.25 323 GLY A N 1
ATOM 2501 C CA . GLY A 1 323 ? 11.397 1.058 16.997 1.00 92.25 323 GLY A CA 1
ATOM 2502 C C . GLY A 1 323 ? 12.547 0.232 17.567 1.00 92.25 323 GLY A C 1
ATOM 2503 O O . GLY A 1 323 ? 12.464 -0.976 17.808 1.00 92.25 323 GLY A O 1
ATOM 2504 N N . ALA A 1 324 ? 13.662 0.919 17.815 1.00 90.12 324 ALA A N 1
ATOM 2505 C CA . ALA A 1 324 ? 14.872 0.308 18.357 1.00 90.12 324 ALA A CA 1
ATOM 2506 C C . ALA A 1 324 ? 14.660 -0.361 19.729 1.00 90.12 324 ALA A C 1
ATOM 2508 O O . ALA A 1 324 ? 15.350 -1.329 20.045 1.00 90.12 324 ALA A O 1
ATOM 2509 N N . ALA A 1 325 ? 13.718 0.134 20.542 1.00 89.56 325 ALA A N 1
ATOM 2510 C CA . ALA A 1 325 ? 13.418 -0.435 21.857 1.00 89.56 325 ALA A CA 1
ATOM 2511 C C . ALA A 1 325 ? 12.734 -1.808 21.753 1.00 89.56 325 ALA A C 1
ATOM 2513 O O . ALA A 1 325 ? 12.951 -2.678 22.597 1.00 89.56 325 ALA A O 1
ATOM 2514 N N . GLU A 1 326 ? 11.945 -2.011 20.703 1.00 91.19 326 GLU A N 1
ATOM 2515 C CA . GLU A 1 326 ? 11.228 -3.245 20.417 1.00 91.19 326 GLU A CA 1
ATOM 2516 C C . GLU A 1 326 ? 12.074 -4.234 19.596 1.00 91.19 326 GLU A C 1
ATOM 2518 O O . GLU A 1 326 ? 11.768 -5.427 19.569 1.00 91.19 326 GLU A O 1
ATOM 2523 N N . GLY A 1 327 ? 13.142 -3.758 18.944 1.00 94.81 327 GLY A N 1
ATOM 2524 C CA . GLY A 1 327 ? 14.003 -4.555 18.061 1.00 94.81 327 GLY A CA 1
ATOM 2525 C C . GLY A 1 327 ? 13.404 -4.808 16.673 1.00 94.81 327 GLY A C 1
ATOM 2526 O O . GLY A 1 327 ? 13.964 -5.577 15.889 1.00 94.81 327 GLY A O 1
ATOM 2527 N N . TRP A 1 328 ? 12.278 -4.163 16.371 1.00 95.69 328 TRP A N 1
ATOM 2528 C CA . TRP A 1 328 ? 11.609 -4.179 15.076 1.00 95.69 328 TRP A CA 1
ATOM 2529 C C . TRP A 1 328 ? 10.914 -2.836 14.835 1.00 95.69 328 TRP A C 1
ATOM 2531 O O . TRP A 1 328 ? 10.487 -2.193 15.792 1.00 95.69 328 TRP A O 1
ATOM 2541 N N . ALA A 1 329 ? 10.782 -2.422 13.580 1.00 97.31 329 ALA A N 1
ATOM 2542 C CA . ALA A 1 329 ? 10.179 -1.151 13.205 1.00 97.31 329 ALA A CA 1
ATOM 2543 C C . ALA A 1 329 ? 9.438 -1.244 11.865 1.00 97.31 329 ALA A C 1
ATOM 2545 O O . ALA A 1 329 ? 9.844 -1.969 10.956 1.00 97.31 329 ALA A O 1
ATOM 2546 N N . GLY A 1 330 ? 8.352 -0.483 11.760 1.00 97.50 330 GLY A N 1
ATOM 2547 C CA . GLY A 1 330 ? 7.393 -0.565 10.668 1.00 97.50 330 GLY A CA 1
ATOM 2548 C C . GLY A 1 330 ? 6.393 -1.709 10.848 1.00 97.50 330 GLY A C 1
ATOM 2549 O O . GLY A 1 330 ? 6.674 -2.739 11.461 1.00 97.50 330 GLY A O 1
ATOM 2550 N N . ALA A 1 331 ? 5.203 -1.511 10.296 1.00 98.19 331 ALA A N 1
ATOM 2551 C CA . ALA A 1 331 ? 4.174 -2.534 10.162 1.00 98.19 331 ALA A CA 1
ATOM 2552 C C . ALA A 1 331 ? 3.467 -2.359 8.816 1.00 98.19 331 ALA A C 1
ATOM 2554 O O . ALA A 1 331 ? 3.643 -1.339 8.146 1.00 98.19 331 ALA A O 1
ATOM 2555 N N . HIS A 1 332 ? 2.642 -3.319 8.422 1.00 98.75 332 HIS A N 1
ATOM 2556 C CA . HIS A 1 332 ? 1.664 -3.109 7.361 1.00 98.75 332 HIS A CA 1
ATOM 2557 C C . HIS A 1 332 ? 0.281 -2.926 7.940 1.00 98.75 332 HIS A C 1
ATOM 2559 O O . HIS A 1 332 ? -0.044 -3.497 8.980 1.00 98.75 332 HIS A O 1
ATOM 2565 N N . SER A 1 333 ? -0.527 -2.142 7.238 1.00 98.75 333 SER A N 1
ATOM 2566 C CA . SER A 1 333 ? -1.940 -2.017 7.551 1.00 98.75 333 SER A CA 1
ATOM 2567 C C . SER A 1 333 ? -2.621 -3.373 7.488 1.00 98.75 333 SER A C 1
ATOM 2569 O O . SER A 1 333 ? -2.151 -4.295 6.809 1.00 98.75 333 SER A O 1
ATOM 2571 N N . VAL A 1 334 ? -3.788 -3.482 8.109 1.00 98.69 334 VAL A N 1
ATOM 2572 C CA . VAL A 1 334 ? -4.681 -4.573 7.743 1.00 98.69 334 VAL A CA 1
ATOM 2573 C C . VAL A 1 334 ? -4.984 -4.505 6.237 1.00 98.69 334 VAL A C 1
ATOM 2575 O O . VAL A 1 334 ? -4.992 -3.417 5.648 1.00 98.69 334 VAL A O 1
ATOM 2578 N N . PRO A 1 335 ? -5.213 -5.647 5.569 1.00 98.50 335 PRO A N 1
ATOM 2579 C CA . PRO A 1 335 ? -5.662 -5.644 4.184 1.00 98.50 335 PRO A CA 1
ATOM 2580 C C . PRO A 1 335 ? -7.004 -4.913 4.078 1.00 98.50 335 PRO A C 1
ATOM 2582 O O . PRO A 1 335 ? -7.931 -5.169 4.850 1.00 98.50 335 PRO A O 1
ATOM 2585 N N . HIS A 1 336 ? -7.118 -4.014 3.110 1.00 98.44 336 HIS A N 1
ATOM 2586 C CA . HIS A 1 336 ? -8.346 -3.296 2.786 1.00 98.44 336 HIS A CA 1
ATOM 2587 C C . HIS A 1 336 ? -9.032 -3.959 1.598 1.00 98.44 336 HIS A C 1
ATOM 2589 O O . HIS A 1 336 ? -8.366 -4.425 0.677 1.00 98.44 336 HIS A O 1
ATOM 2595 N N . LEU A 1 337 ? -10.360 -3.966 1.596 1.00 98.12 337 LEU A N 1
ATOM 2596 C CA . LEU A 1 337 ? -11.188 -4.283 0.441 1.00 98.12 337 LEU A CA 1
ATOM 2597 C C . LEU A 1 337 ? -11.663 -2.980 -0.206 1.00 98.12 337 LEU A C 1
ATOM 2599 O O . LEU A 1 337 ? -12.055 -2.051 0.504 1.00 98.12 337 LEU A O 1
ATOM 2603 N N . LEU A 1 338 ? -11.627 -2.923 -1.537 1.00 98.38 338 LEU A N 1
ATOM 2604 C CA . LEU A 1 338 ? -11.959 -1.722 -2.298 1.00 98.38 338 LEU A CA 1
ATOM 2605 C C . LEU A 1 338 ? -13.312 -1.832 -2.992 1.00 98.38 338 LEU A C 1
ATOM 2607 O O . LEU A 1 338 ? -13.703 -2.902 -3.461 1.00 98.38 338 LEU A O 1
ATOM 2611 N N . ARG A 1 339 ? -13.968 -0.684 -3.134 1.00 97.69 339 ARG A N 1
ATOM 2612 C CA . ARG A 1 339 ? -15.129 -0.474 -4.005 1.00 97.69 339 ARG A CA 1
ATOM 2613 C C . ARG A 1 339 ? -15.217 0.989 -4.428 1.00 97.69 339 ARG A C 1
ATOM 2615 O O . ARG A 1 339 ? -14.669 1.859 -3.748 1.00 97.69 339 ARG A O 1
ATOM 2622 N N . LEU A 1 340 ? -15.928 1.264 -5.515 1.00 97.62 340 LEU A N 1
ATOM 2623 C CA . LEU A 1 340 ? -16.227 2.625 -5.953 1.00 97.62 340 LEU A CA 1
ATOM 2624 C C . LEU A 1 340 ? -17.648 3.048 -5.558 1.00 97.62 340 LEU A C 1
ATOM 2626 O O . LEU A 1 340 ? -18.628 2.356 -5.830 1.00 97.62 340 LEU A O 1
ATOM 2630 N N . GLU A 1 341 ? -17.768 4.236 -4.966 1.00 95.50 341 GLU A N 1
ATOM 2631 C CA . GLU A 1 341 ? -19.025 4.989 -4.869 1.00 95.50 341 GLU A CA 1
ATOM 2632 C C . GLU A 1 341 ? -18.945 6.207 -5.796 1.00 95.50 341 GLU A C 1
ATOM 2634 O O . GLU A 1 341 ? -18.489 7.287 -5.417 1.00 95.50 341 GLU A O 1
ATOM 2639 N N . GLY A 1 342 ? -19.340 6.022 -7.058 1.00 93.50 342 GLY A N 1
ATOM 2640 C CA . GLY A 1 342 ? -19.032 7.000 -8.101 1.00 93.50 342 GLY A CA 1
ATOM 2641 C C . GLY A 1 342 ? -17.520 7.061 -8.326 1.00 93.50 342 GLY A C 1
ATOM 2642 O O . GLY A 1 342 ? -16.926 6.060 -8.712 1.00 93.50 342 GLY A O 1
ATOM 2643 N N . ASP A 1 343 ? -16.906 8.213 -8.046 1.00 94.44 343 ASP A N 1
ATOM 2644 C CA . ASP A 1 343 ? -15.450 8.411 -8.174 1.00 94.44 343 ASP A CA 1
ATOM 2645 C C . ASP A 1 343 ? -14.730 8.400 -6.821 1.00 94.44 343 ASP A C 1
ATOM 2647 O O . ASP A 1 343 ? -13.543 8.715 -6.748 1.00 94.44 343 ASP A O 1
ATOM 2651 N N . ALA A 1 344 ? -15.442 8.045 -5.746 1.00 95.44 344 ALA A N 1
ATOM 2652 C CA . ALA A 1 344 ? -14.856 7.848 -4.432 1.00 95.44 344 ALA A CA 1
ATOM 2653 C C . ALA A 1 344 ? -14.376 6.399 -4.278 1.00 95.44 344 ALA A C 1
ATOM 2655 O O . ALA A 1 344 ? -15.174 5.463 -4.365 1.00 95.44 344 ALA A O 1
ATOM 2656 N N . LEU A 1 345 ? -13.079 6.221 -4.025 1.00 97.31 345 LEU A N 1
ATOM 2657 C CA . LEU A 1 345 ? -12.497 4.942 -3.632 1.00 97.31 345 LEU A CA 1
ATOM 2658 C C . LEU A 1 345 ? -12.746 4.718 -2.140 1.00 97.31 345 LEU A C 1
ATOM 2660 O O . LEU A 1 345 ? -12.171 5.408 -1.299 1.00 97.31 345 LEU A O 1
ATOM 2664 N N . VAL A 1 346 ? -13.605 3.752 -1.824 1.00 97.50 346 VAL A N 1
ATOM 2665 C CA . VAL A 1 346 ? -13.927 3.377 -0.446 1.00 97.50 346 VAL A CA 1
ATOM 2666 C C . VAL A 1 346 ? -13.095 2.164 -0.047 1.00 97.50 346 VAL A C 1
ATOM 2668 O O . VAL A 1 346 ? -13.092 1.152 -0.750 1.00 97.50 346 VAL A O 1
ATOM 2671 N N . CYS A 1 347 ? -12.426 2.273 1.101 1.00 97.50 347 CYS A N 1
ATOM 2672 C CA . CYS A 1 347 ? -11.652 1.200 1.715 1.00 97.50 347 CYS A CA 1
ATOM 2673 C C . CYS A 1 347 ? -12.339 0.729 2.998 1.00 97.50 347 CYS A C 1
ATOM 2675 O O . CYS A 1 347 ? -12.637 1.526 3.888 1.00 97.50 347 CYS A O 1
ATOM 2677 N N . GLU A 1 348 ? -12.530 -0.577 3.123 1.00 97.38 348 GLU A N 1
ATOM 2678 C CA . GLU A 1 348 ? -13.042 -1.220 4.336 1.00 97.38 348 GLU A CA 1
ATOM 2679 C C . GLU A 1 348 ? -12.054 -2.304 4.787 1.00 97.38 348 GLU A C 1
ATOM 2681 O O . GLU A 1 348 ? -11.384 -2.887 3.932 1.00 97.38 348 GLU A O 1
ATOM 2686 N N . PRO A 1 349 ? -11.938 -2.633 6.088 1.00 98.31 349 PRO A N 1
ATOM 2687 C CA . PRO A 1 349 ? -11.125 -3.770 6.505 1.00 98.31 349 PRO A CA 1
ATOM 2688 C C . PRO A 1 349 ? -11.586 -5.042 5.800 1.00 98.31 349 PRO A C 1
ATOM 2690 O O . PRO A 1 349 ? -12.782 -5.343 5.755 1.00 98.31 349 PRO A O 1
ATOM 2693 N N . HIS A 1 350 ? -10.637 -5.805 5.267 1.00 98.50 350 HIS A N 1
ATOM 2694 C CA . HIS A 1 350 ? -10.937 -7.056 4.591 1.00 98.50 350 HIS A CA 1
ATOM 2695 C C . HIS A 1 350 ? -11.696 -8.004 5.541 1.00 98.50 350 HIS A C 1
ATOM 2697 O O . HIS A 1 350 ? -11.355 -8.087 6.726 1.00 98.50 350 HIS A O 1
ATOM 2703 N N . PRO A 1 351 ? -12.680 -8.788 5.056 1.00 97.75 351 PRO A N 1
ATOM 2704 C CA . PRO A 1 351 ? -13.462 -9.695 5.899 1.00 97.75 351 PRO A CA 1
ATOM 2705 C C . PRO A 1 351 ? -12.637 -10.676 6.738 1.00 97.75 351 PRO A C 1
ATOM 2707 O O . PRO A 1 351 ? -13.109 -11.135 7.773 1.00 97.75 351 PRO A O 1
ATOM 2710 N N . ALA A 1 352 ? -11.409 -10.987 6.326 1.00 97.62 352 ALA A N 1
ATOM 2711 C CA . ALA A 1 352 ? -10.517 -11.829 7.115 1.00 97.62 352 ALA A CA 1
ATOM 2712 C C . ALA A 1 352 ? -10.074 -11.191 8.444 1.00 97.62 352 ALA A C 1
ATOM 2714 O O . ALA A 1 352 ? -9.983 -11.887 9.448 1.00 97.62 352 ALA A O 1
ATOM 2715 N N . VAL A 1 353 ? -9.915 -9.865 8.487 1.00 97.69 353 VAL A N 1
ATOM 2716 C CA . VAL A 1 353 ? -9.671 -9.115 9.732 1.00 97.69 353 VAL A CA 1
ATOM 2717 C C . VAL A 1 353 ? -10.869 -9.269 10.667 1.00 97.69 353 VAL A C 1
ATOM 2719 O O . VAL A 1 353 ? -10.723 -9.487 11.864 1.00 97.69 353 VAL A O 1
ATOM 2722 N N . LEU A 1 354 ? -12.082 -9.219 10.110 1.00 96.56 354 LEU A N 1
ATOM 2723 C CA . LEU A 1 354 ? -13.316 -9.399 10.878 1.00 96.56 354 LEU A CA 1
ATOM 2724 C C . LEU A 1 354 ? -13.491 -10.848 11.347 1.00 96.56 354 LEU A C 1
ATOM 2726 O O . LEU A 1 354 ? -14.090 -11.090 12.393 1.00 96.56 354 LEU A O 1
ATOM 2730 N N . ALA A 1 355 ? -12.971 -11.813 10.589 1.00 97.38 355 ALA A N 1
ATOM 2731 C CA . ALA A 1 355 ? -12.953 -13.218 10.975 1.00 97.38 355 ALA A CA 1
ATOM 2732 C C . ALA A 1 355 ? -11.991 -13.498 12.146 1.00 97.38 355 ALA A C 1
ATOM 2734 O O . ALA A 1 355 ? -12.199 -14.478 12.855 1.00 97.38 355 ALA A O 1
ATOM 2735 N N . ALA A 1 356 ? -11.015 -12.616 12.398 1.00 96.25 356 ALA A N 1
ATOM 2736 C CA . ALA A 1 356 ? -10.130 -12.659 13.568 1.00 96.25 356 ALA A CA 1
ATOM 2737 C C . ALA A 1 356 ? -10.776 -12.099 14.855 1.00 96.25 356 ALA A C 1
ATOM 2739 O O . ALA A 1 356 ? -10.124 -11.938 15.886 1.00 96.25 356 ALA A O 1
ATOM 2740 N N . ARG A 1 357 ? -12.080 -11.784 14.835 1.00 96.50 357 ARG A N 1
ATOM 2741 C CA . ARG A 1 357 ? -12.819 -11.440 16.056 1.00 96.50 357 ARG A CA 1
ATOM 2742 C C . ARG A 1 357 ? -12.948 -12.671 16.953 1.00 96.50 357 ARG A C 1
ATOM 2744 O O . ARG A 1 357 ? -13.567 -13.664 16.579 1.00 96.50 357 ARG A O 1
ATOM 2751 N N . THR A 1 358 ? -12.452 -12.572 18.181 1.00 94.88 358 THR A N 1
ATOM 2752 C CA . THR A 1 358 ? -12.499 -13.657 19.178 1.00 94.88 358 THR A CA 1
ATOM 2753 C C . THR A 1 358 ? -13.753 -13.613 20.055 1.00 94.88 358 THR A C 1
ATOM 2755 O O . THR A 1 358 ? -14.074 -14.581 20.746 1.00 94.88 358 THR A O 1
ATOM 2758 N N . GLY A 1 359 ? -14.508 -12.512 20.008 1.00 93.50 359 GLY A N 1
ATOM 2759 C CA . GLY A 1 359 ? -15.803 -12.382 20.669 1.00 93.50 359 GLY A CA 1
ATOM 2760 C C . GLY A 1 359 ? -16.314 -10.943 20.714 1.00 93.50 359 GLY A C 1
ATOM 2761 O O . GLY A 1 359 ? -15.541 -9.987 20.636 1.00 93.50 359 GLY A O 1
ATOM 2762 N N . SER A 1 360 ? -17.630 -10.790 20.876 1.00 96.38 360 SER A N 1
ATOM 2763 C CA . SER A 1 360 ? -18.243 -9.484 21.132 1.00 96.38 360 SER A CA 1
ATOM 2764 C C . SER A 1 360 ? -18.070 -9.098 22.601 1.00 96.38 360 SER A C 1
ATOM 2766 O O . SER A 1 360 ? -18.361 -9.891 23.498 1.00 96.38 360 SER A O 1
ATOM 2768 N N . LEU A 1 361 ? -17.632 -7.863 22.842 1.00 95.75 361 LEU A N 1
ATOM 2769 C CA . LEU A 1 361 ? -17.569 -7.249 24.171 1.00 95.75 361 LEU A CA 1
ATOM 2770 C C . LEU A 1 361 ? -18.859 -6.488 24.519 1.00 95.75 361 LEU A C 1
ATOM 2772 O O . LEU A 1 361 ? -19.025 -6.043 25.653 1.00 95.75 361 LEU A O 1
ATOM 2776 N N . GLY A 1 362 ? -19.783 -6.364 23.561 1.00 97.06 362 GLY A N 1
ATOM 2777 C CA . GLY A 1 362 ? -21.060 -5.671 23.698 1.00 97.06 362 GLY A CA 1
ATOM 2778 C C . GLY A 1 362 ? -21.090 -4.314 22.995 1.00 97.06 362 GLY A C 1
ATOM 2779 O O . GLY A 1 362 ? -20.330 -4.050 22.062 1.00 97.06 362 GLY A O 1
ATOM 2780 N N . VAL A 1 363 ? -22.006 -3.455 23.446 1.00 97.44 363 VAL A N 1
ATOM 2781 C CA . VAL A 1 363 ? -22.205 -2.100 22.915 1.00 97.44 363 VAL A CA 1
ATOM 2782 C C . VAL A 1 363 ? -21.862 -1.082 23.999 1.00 97.44 363 VAL A C 1
ATOM 2784 O O . VAL A 1 363 ? -22.463 -1.098 25.075 1.00 97.44 363 VAL A O 1
ATOM 2787 N N . ALA A 1 364 ? -20.897 -0.210 23.717 1.00 95.50 364 ALA A N 1
ATOM 2788 C CA . ALA A 1 364 ? -20.573 0.942 24.544 1.00 95.50 364 ALA A CA 1
ATOM 2789 C C . ALA A 1 364 ? -21.539 2.092 24.226 1.00 95.50 364 ALA A C 1
ATOM 2791 O O . ALA A 1 364 ? -21.794 2.410 23.060 1.00 95.50 364 ALA A O 1
ATOM 2792 N N . THR A 1 365 ? -22.058 2.727 25.269 1.00 95.38 365 THR A N 1
ATOM 2793 C CA . THR A 1 365 ? -22.953 3.892 25.195 1.00 95.38 365 THR A CA 1
ATOM 2794 C C . THR A 1 365 ? -22.494 4.940 26.207 1.00 95.38 365 THR A C 1
ATOM 2796 O O . THR A 1 365 ? -21.704 4.613 27.096 1.00 95.38 365 THR A O 1
ATOM 2799 N N . PRO A 1 366 ? -22.991 6.185 26.146 1.00 92.12 366 PRO A N 1
ATOM 2800 C CA . PRO A 1 366 ? -22.675 7.197 27.149 1.00 92.12 366 PRO A CA 1
ATOM 2801 C C . PRO A 1 366 ? -22.889 6.693 28.584 1.00 92.12 366 PRO A C 1
ATOM 2803 O O . PRO A 1 366 ? -23.989 6.288 28.955 1.00 92.12 366 PRO A O 1
ATOM 2806 N N . GLY A 1 367 ? -21.818 6.696 29.385 1.00 86.56 367 GLY A N 1
ATOM 2807 C CA . GLY A 1 367 ? -21.819 6.206 30.771 1.00 86.56 367 GLY A CA 1
ATOM 2808 C C . GLY A 1 367 ? -21.639 4.690 30.944 1.00 86.56 367 GLY A C 1
ATOM 2809 O O . GLY A 1 367 ? -21.620 4.222 32.082 1.00 86.56 367 GLY A O 1
ATOM 2810 N N . GLN A 1 368 ? -21.484 3.931 29.855 1.00 91.25 368 GLN A N 1
ATOM 2811 C CA . GLN A 1 368 ? -21.227 2.491 29.863 1.00 91.25 368 GLN A CA 1
ATOM 2812 C C . GLN A 1 368 ? -19.983 2.163 29.026 1.00 91.25 368 GLN A C 1
ATOM 2814 O O . GLN A 1 368 ? -20.065 1.903 27.824 1.00 91.25 368 GLN A O 1
ATOM 2819 N N . ASP A 1 369 ? -18.832 2.149 29.693 1.00 89.88 369 ASP A N 1
ATOM 2820 C CA . ASP A 1 369 ? -17.557 1.764 29.091 1.00 89.88 369 ASP A CA 1
ATOM 2821 C C . ASP A 1 369 ? -17.422 0.240 29.002 1.00 89.88 369 ASP A C 1
ATOM 2823 O O . ASP A 1 369 ? -17.883 -0.495 29.881 1.00 89.88 369 ASP A O 1
ATOM 2827 N N . LEU A 1 370 ? -16.693 -0.232 27.994 1.00 91.62 370 LEU A N 1
ATOM 2828 C CA . LEU A 1 370 ? -16.332 -1.639 27.838 1.00 91.62 370 LEU A CA 1
ATOM 2829 C C . LEU A 1 370 ? -14.833 -1.826 28.045 1.00 91.62 370 LEU A C 1
ATOM 2831 O O . LEU A 1 370 ? -14.038 -1.048 27.528 1.00 91.62 370 LEU A O 1
ATOM 2835 N N . ALA A 1 371 ? -14.445 -2.866 28.781 1.00 90.06 371 ALA A N 1
ATOM 2836 C CA . ALA A 1 371 ? -13.050 -3.255 28.952 1.00 90.06 371 ALA A CA 1
ATOM 2837 C C . ALA A 1 371 ? -12.740 -4.492 28.099 1.00 90.06 371 ALA A C 1
ATOM 2839 O O . ALA A 1 371 ? -13.457 -5.490 28.160 1.00 90.06 371 ALA A O 1
ATOM 2840 N N . ALA A 1 372 ? -11.653 -4.431 27.341 1.00 85.06 372 ALA A N 1
ATOM 2841 C CA . ALA A 1 372 ? -11.072 -5.536 26.601 1.00 85.06 372 ALA A CA 1
ATOM 2842 C C . ALA A 1 372 ? -9.794 -5.994 27.310 1.00 85.06 372 ALA A C 1
ATOM 2844 O O . ALA A 1 372 ? -8.892 -5.198 27.563 1.00 85.06 372 ALA A O 1
ATOM 2845 N N . ALA A 1 373 ? -9.694 -7.291 27.596 1.00 84.56 373 ALA A N 1
ATOM 2846 C CA . ALA A 1 373 ? -8.450 -7.900 28.073 1.00 84.56 373 ALA A CA 1
ATOM 2847 C C . ALA A 1 373 ? -7.439 -8.171 26.937 1.00 84.56 373 ALA A C 1
ATOM 2849 O O . ALA A 1 373 ? -6.372 -8.716 27.200 1.00 84.56 373 ALA A O 1
ATOM 2850 N N . SER A 1 374 ? -7.797 -7.835 25.693 1.00 84.94 374 SER A N 1
ATOM 2851 C CA . SER A 1 374 ? -6.929 -7.909 24.515 1.00 84.94 374 SER A CA 1
ATOM 2852 C C . SER A 1 374 ? -6.239 -6.563 24.275 1.00 84.94 374 SER A C 1
ATOM 2854 O O . SER A 1 374 ? -6.797 -5.509 24.598 1.00 84.94 374 SER A O 1
ATOM 2856 N N . SER A 1 375 ? -5.057 -6.608 23.660 1.00 89.62 375 SER A N 1
ATOM 2857 C CA . SER A 1 375 ? -4.368 -5.447 23.088 1.00 89.62 375 SER A CA 1
ATOM 2858 C C . SER A 1 375 ? -4.946 -5.016 21.738 1.00 89.62 375 SER A C 1
ATOM 2860 O O . SER A 1 375 ? -4.461 -4.041 21.168 1.00 89.62 375 SER A O 1
ATOM 2862 N N . ALA A 1 376 ? -5.957 -5.728 21.226 1.00 94.12 376 ALA A N 1
ATOM 2863 C CA . ALA A 1 376 ? -6.554 -5.475 19.925 1.00 94.12 376 ALA A CA 1
ATOM 2864 C C . ALA A 1 376 ? -8.092 -5.514 19.954 1.00 94.12 376 ALA A C 1
ATOM 2866 O O . ALA A 1 376 ? -8.705 -6.414 20.543 1.00 94.12 376 ALA A O 1
ATOM 2867 N N . VAL A 1 377 ? -8.724 -4.536 19.302 1.00 96.44 377 VAL A N 1
ATOM 2868 C CA . VAL A 1 377 ? -10.182 -4.410 19.171 1.00 96.44 377 VAL A CA 1
ATOM 2869 C C . VAL A 1 377 ? -10.584 -3.894 17.793 1.00 96.44 377 VAL A C 1
ATOM 2871 O O . VAL A 1 377 ? -9.909 -3.059 17.197 1.00 96.44 377 VAL A O 1
ATOM 2874 N N . ASP A 1 378 ? -11.747 -4.348 17.338 1.00 97.81 378 ASP A N 1
ATOM 2875 C CA . ASP A 1 378 ? -12.488 -3.775 16.216 1.00 97.81 378 ASP A CA 1
ATOM 2876 C C . ASP A 1 378 ? -13.749 -3.102 16.767 1.00 97.81 378 ASP A C 1
ATOM 2878 O O . ASP A 1 378 ? -14.570 -3.731 17.445 1.00 97.81 378 ASP A O 1
ATOM 2882 N N . VAL A 1 379 ? -13.876 -1.805 16.509 1.00 97.94 379 VAL A N 1
ATOM 2883 C CA . VAL A 1 379 ? -14.954 -0.954 17.003 1.00 97.94 379 VAL A CA 1
ATOM 2884 C C . VAL A 1 379 ? -15.742 -0.416 15.822 1.00 97.94 379 VAL A C 1
ATOM 2886 O O . VAL A 1 379 ? -15.183 0.247 14.955 1.00 97.94 379 VAL A O 1
ATOM 2889 N N . VAL A 1 380 ? -17.054 -0.633 15.811 1.00 98.19 380 VAL A N 1
ATOM 2890 C CA . VAL A 1 380 ? -17.973 0.007 14.863 1.00 98.19 380 VAL A CA 1
ATOM 2891 C C . VAL A 1 380 ? -18.744 1.082 15.613 1.00 98.19 380 VAL A C 1
ATOM 2893 O O . VAL A 1 380 ? -19.622 0.781 16.420 1.00 98.19 380 VAL A O 1
ATOM 2896 N N . TRP A 1 381 ? -18.384 2.339 15.380 1.00 98.00 381 TRP A N 1
ATOM 2897 C CA . TRP A 1 381 ? -18.946 3.497 16.060 1.00 98.00 381 TRP A CA 1
ATOM 2898 C C . TRP A 1 381 ? -19.965 4.217 15.176 1.00 98.00 381 TRP A C 1
ATOM 2900 O O . TRP A 1 381 ? -19.676 4.606 14.048 1.00 98.00 381 TRP A O 1
ATOM 2910 N N . GLU A 1 382 ? -21.165 4.424 15.709 1.00 96.94 382 GLU A N 1
ATOM 2911 C CA . GLU A 1 382 ? -22.232 5.221 15.108 1.00 96.94 382 GLU A CA 1
ATOM 2912 C C . GLU A 1 382 ? -22.345 6.554 15.873 1.00 96.94 382 GLU A C 1
ATOM 2914 O O . GLU A 1 382 ? -23.067 6.620 16.875 1.00 96.94 382 GLU A O 1
ATOM 2919 N N . PRO A 1 383 ? -21.603 7.604 15.465 1.00 94.31 383 PRO A N 1
ATOM 2920 C CA . PRO A 1 383 ? -21.674 8.908 16.115 1.00 94.31 383 PRO A CA 1
ATOM 2921 C C . PRO A 1 383 ? -22.994 9.633 15.825 1.00 94.31 383 PRO A C 1
ATOM 2923 O O . PRO A 1 383 ? -23.423 9.726 14.670 1.00 94.31 383 PRO A O 1
ATOM 2926 N N . GLU A 1 384 ? -23.590 10.225 16.864 1.00 91.75 384 GLU A N 1
ATOM 2927 C CA . GLU A 1 384 ? -24.766 11.102 16.767 1.00 91.75 384 GLU A CA 1
ATOM 2928 C C . GLU A 1 384 ? -24.426 12.513 17.258 1.00 91.75 384 GLU A C 1
ATOM 2930 O O . GLU A 1 384 ? -23.965 12.695 18.390 1.00 91.75 384 GLU A O 1
ATOM 2935 N N . GLY A 1 385 ? -24.687 13.518 16.416 1.00 87.69 385 GLY A N 1
ATOM 2936 C CA . GLY A 1 385 ? -24.277 14.896 16.678 1.00 87.69 385 GLY A CA 1
ATOM 2937 C C . GLY A 1 385 ? -22.770 14.999 16.928 1.00 87.69 385 GLY A C 1
ATOM 2938 O O . GLY A 1 385 ? -21.987 14.225 16.381 1.00 87.69 385 GLY A O 1
ATOM 2939 N N . SER A 1 386 ? -22.368 15.936 17.790 1.00 89.31 386 SER A N 1
ATOM 2940 C CA . SER A 1 386 ? -20.994 15.983 18.292 1.00 89.31 386 SER A CA 1
ATOM 2941 C C . SER A 1 386 ? -20.816 14.916 19.371 1.00 89.31 386 SER A C 1
ATOM 2943 O O . SER A 1 386 ? -21.409 14.991 20.453 1.00 89.31 386 SER A O 1
ATOM 2945 N N . SER A 1 387 ? -20.028 13.895 19.050 1.00 93.31 387 SER A N 1
ATOM 2946 C CA . SER A 1 387 ? -19.750 12.769 19.939 1.00 93.31 387 SER A CA 1
ATOM 2947 C C . SER A 1 387 ? -18.277 12.388 19.885 1.00 93.31 387 SER A C 1
ATOM 2949 O O . SER A 1 387 ? -17.551 12.740 18.952 1.00 93.31 387 SER A O 1
ATOM 2951 N N . THR A 1 388 ? -17.829 11.683 20.919 1.00 94.62 388 THR A N 1
ATOM 2952 C CA . THR A 1 388 ? -16.437 11.277 21.080 1.00 94.62 388 THR A CA 1
ATOM 2953 C C . THR A 1 388 ? -16.354 9.790 21.397 1.00 94.62 388 THR A C 1
ATOM 2955 O O . THR A 1 388 ? -17.042 9.311 22.301 1.00 94.62 388 THR A O 1
ATOM 2958 N N . LEU A 1 389 ? -15.455 9.086 20.719 1.00 95.38 389 LEU A N 1
ATOM 2959 C CA . LEU A 1 389 ? -15.027 7.730 21.037 1.00 95.38 389 LEU A CA 1
ATOM 2960 C C . LEU A 1 389 ? -13.624 7.777 21.646 1.00 95.38 389 LEU A C 1
ATOM 2962 O O . LEU A 1 389 ? -12.732 8.428 21.113 1.00 95.38 389 LEU A O 1
ATOM 2966 N N . ARG A 1 390 ? -13.406 7.071 22.752 1.00 93.56 390 ARG A N 1
ATOM 2967 C CA . ARG A 1 390 ? -12.080 6.877 23.350 1.00 93.56 390 ARG A CA 1
ATOM 2968 C C . ARG A 1 390 ? -11.726 5.399 23.328 1.00 93.56 390 ARG A C 1
ATOM 2970 O O . ARG A 1 390 ? -12.525 4.594 23.801 1.00 93.56 390 ARG A O 1
ATOM 2977 N N . VAL A 1 391 ? -10.536 5.066 22.832 1.00 91.50 391 VAL A N 1
ATOM 2978 C CA . VAL A 1 391 ? -9.980 3.704 22.819 1.00 91.50 391 VAL A CA 1
ATOM 2979 C C . VAL A 1 391 ? -8.546 3.745 23.365 1.00 91.50 391 VAL A C 1
ATOM 2981 O O . VAL A 1 391 ? -7.684 4.409 22.792 1.00 91.50 391 VAL A O 1
ATOM 2984 N N . GLY A 1 392 ? -8.284 3.082 24.499 1.00 86.19 392 GLY A N 1
ATOM 2985 C CA . GLY A 1 392 ? -6.954 3.068 25.142 1.00 86.19 392 GLY A CA 1
ATOM 2986 C C . GLY A 1 392 ? -6.927 2.384 26.523 1.00 86.19 392 GLY A C 1
ATOM 2987 O O . GLY A 1 392 ? -7.935 1.807 26.910 1.00 86.19 392 GLY A O 1
ATOM 2988 N N . PRO A 1 393 ? -5.833 2.443 27.309 1.00 75.69 393 PRO A N 1
ATOM 2989 C CA . PRO A 1 393 ? -5.581 1.624 28.520 1.00 75.69 393 PRO A CA 1
ATOM 2990 C C . PRO A 1 393 ? -6.535 1.772 29.732 1.00 75.69 393 PRO A C 1
ATOM 2992 O O . PRO A 1 393 ? -6.294 1.196 30.791 1.00 75.69 393 PRO A O 1
ATOM 2995 N N . GLY A 1 394 ? -7.642 2.506 29.629 1.00 62.09 394 GLY A N 1
ATOM 2996 C CA . GLY A 1 394 ? -8.705 2.507 30.644 1.00 62.09 394 GLY A CA 1
ATOM 2997 C C . GLY A 1 394 ? -8.617 3.539 31.767 1.00 62.09 394 GLY A C 1
ATOM 2998 O O . GLY A 1 394 ? -9.658 3.838 32.347 1.00 62.09 394 GLY A O 1
ATOM 2999 N N . SER A 1 395 ? -7.455 4.147 32.005 1.00 55.72 395 SER A N 1
ATOM 3000 C CA . SER A 1 395 ? -7.332 5.424 32.720 1.00 55.72 395 SER A CA 1
ATOM 3001 C C . SER A 1 395 ? -6.468 6.365 31.886 1.00 55.72 395 SER A C 1
ATOM 3003 O O . SER A 1 395 ? -5.381 5.945 31.485 1.00 55.72 395 SER A O 1
ATOM 3005 N N . PRO A 1 396 ? -6.892 7.617 31.631 1.00 53.03 396 PRO A N 1
ATOM 3006 C CA . PRO A 1 396 ? -5.969 8.614 31.104 1.00 53.03 396 PRO A CA 1
ATOM 3007 C C . PRO A 1 396 ? -4.821 8.740 32.107 1.00 53.03 396 PRO A C 1
ATOM 3009 O O . PRO A 1 396 ? -5.070 8.859 33.313 1.00 53.03 396 PRO A O 1
ATOM 3012 N N . ALA A 1 397 ? -3.571 8.655 31.648 1.00 51.09 397 ALA A N 1
ATOM 3013 C CA . ALA A 1 397 ? -2.465 8.883 32.569 1.00 51.09 397 ALA A CA 1
ATOM 3014 C C . ALA A 1 397 ? -2.570 10.324 33.125 1.00 51.09 397 ALA A C 1
ATOM 3016 O O . ALA A 1 397 ? -3.144 11.189 32.453 1.00 51.09 397 ALA A O 1
ATOM 3017 N N . PRO A 1 398 ? -2.092 10.602 34.352 1.00 41.91 398 PRO A N 1
ATOM 3018 C CA . PRO A 1 398 ? -2.215 11.916 35.009 1.00 41.91 398 PRO A CA 1
ATOM 3019 C C . PRO A 1 398 ? -1.665 13.106 34.194 1.00 41.91 398 PRO A C 1
ATOM 3021 O O . PRO A 1 398 ? -1.976 14.259 34.477 1.00 41.91 398 PRO A O 1
ATOM 3024 N N . ASP A 1 399 ? -0.855 12.800 33.192 1.00 50.12 399 ASP A N 1
ATOM 3025 C CA . ASP A 1 399 ? -0.158 13.626 32.212 1.00 50.12 399 ASP A CA 1
ATOM 3026 C C . ASP A 1 399 ? -0.809 13.613 30.809 1.00 50.12 399 ASP A C 1
ATOM 3028 O O . ASP A 1 399 ? -0.261 14.178 29.867 1.00 50.12 399 ASP A O 1
ATOM 3032 N N . GLY A 1 400 ? -2.001 13.024 30.661 1.00 47.06 400 GLY A N 1
ATOM 3033 C CA . GLY A 1 400 ? -2.692 12.892 29.373 1.00 47.06 400 GLY A CA 1
ATOM 3034 C C . GLY A 1 400 ? -2.218 11.697 28.546 1.00 47.06 400 GLY A C 1
ATOM 3035 O O . GLY A 1 400 ? -2.250 11.769 27.320 1.00 47.06 400 GLY A O 1
ATOM 3036 N N . GLY A 1 401 ? -1.774 10.626 29.218 1.00 49.66 401 GLY A N 1
ATOM 3037 C CA . GLY A 1 401 ? -1.236 9.415 28.594 1.00 49.66 401 GLY A CA 1
ATOM 3038 C C . GLY A 1 401 ? -2.041 8.954 27.388 1.00 49.66 401 GLY A C 1
ATOM 3039 O O . GLY A 1 401 ? -3.271 8.966 27.390 1.00 49.66 401 GLY A O 1
ATOM 3040 N N . GLU A 1 402 ? -1.288 8.601 26.362 1.00 65.50 402 GLU A N 1
ATOM 3041 C CA . GLU A 1 402 ? -1.677 8.406 24.975 1.00 65.50 402 GLU A CA 1
ATOM 3042 C C . GLU A 1 402 ? -2.843 7.413 24.815 1.00 65.50 402 GLU A C 1
ATOM 3044 O O . GLU A 1 402 ? -2.756 6.216 25.087 1.00 65.50 402 GLU A O 1
ATOM 3049 N N . VAL A 1 403 ? -3.970 7.967 24.375 1.00 72.31 403 VAL A N 1
ATOM 3050 C CA . VAL A 1 403 ? -5.237 7.303 24.054 1.00 72.31 403 VAL A CA 1
ATOM 3051 C C . VAL A 1 403 ? -5.623 7.778 22.659 1.00 72.31 403 VAL A C 1
ATOM 3053 O O . VAL A 1 403 ? -5.371 8.939 22.330 1.00 72.31 403 VAL A O 1
ATOM 3056 N N . VAL A 1 404 ? -6.273 6.927 21.863 1.00 87.75 404 VAL A N 1
ATOM 3057 C CA . VAL A 1 404 ? -6.938 7.390 20.642 1.00 87.75 404 VAL A CA 1
ATOM 3058 C C . VAL A 1 404 ? -8.281 7.980 21.034 1.00 87.75 404 VAL A C 1
ATOM 3060 O O . VAL A 1 404 ? -9.168 7.272 21.519 1.00 87.75 404 VAL A O 1
ATOM 3063 N N . VAL A 1 405 ? -8.429 9.285 20.837 1.00 92.19 405 VAL A N 1
ATOM 3064 C CA . VAL A 1 405 ? -9.706 9.981 20.999 1.00 92.19 405 VAL A CA 1
ATOM 3065 C C . VAL A 1 405 ? -10.182 10.411 19.623 1.00 92.19 405 VAL A C 1
ATOM 3067 O O . VAL A 1 405 ? -9.501 11.180 18.953 1.00 92.19 405 VAL A O 1
ATOM 3070 N N . LEU A 1 406 ? -11.337 9.907 19.202 1.00 94.06 406 LEU A N 1
ATOM 3071 C CA . LEU A 1 406 ? -11.988 10.320 17.969 1.00 94.06 406 LEU A CA 1
ATOM 3072 C C . LEU A 1 406 ? -13.146 11.245 18.296 1.00 94.06 406 LEU A C 1
ATOM 3074 O O . LEU A 1 406 ? -14.029 10.871 19.061 1.00 94.06 406 LEU A O 1
ATOM 3078 N N . GLU A 1 407 ? -13.164 12.423 17.698 1.00 94.44 407 GLU A N 1
ATOM 3079 C CA . GLU A 1 407 ? -14.319 13.313 17.676 1.00 94.44 407 GLU A CA 1
ATOM 3080 C C . GLU A 1 407 ? -14.956 13.231 16.294 1.00 94.44 407 GLU A C 1
ATOM 3082 O O . GLU A 1 407 ? -14.251 13.184 15.287 1.00 94.44 407 GLU A O 1
ATOM 3087 N N . ALA A 1 408 ? -16.281 13.192 16.233 1.00 93.31 408 ALA A N 1
ATOM 3088 C CA . ALA A 1 408 ? -16.998 13.207 14.968 1.00 93.31 408 ALA A CA 1
ATOM 3089 C C . ALA A 1 408 ? -18.118 14.244 15.002 1.00 93.31 408 ALA A C 1
ATOM 3091 O O . ALA A 1 408 ? -18.834 14.370 16.001 1.00 93.31 408 ALA A O 1
ATOM 3092 N N . ASP A 1 409 ? -18.266 14.954 13.887 1.00 89.50 409 ASP A N 1
ATOM 3093 C CA . ASP A 1 409 ? -19.439 15.759 13.547 1.00 89.50 409 ASP A CA 1
ATOM 3094 C C . ASP A 1 409 ? -20.029 15.276 12.213 1.00 89.50 409 ASP A C 1
ATOM 3096 O O . ASP A 1 409 ? -19.680 14.198 11.739 1.00 89.50 409 ASP A O 1
ATOM 3100 N N . ASP A 1 410 ? -20.954 16.012 11.599 1.00 86.56 410 ASP A N 1
ATOM 3101 C CA . ASP A 1 410 ? -21.604 15.588 10.348 1.00 86.56 410 ASP A CA 1
ATOM 3102 C C . ASP A 1 410 ? -20.659 15.550 9.129 1.00 86.56 410 ASP A C 1
ATOM 3104 O O . ASP A 1 410 ? -21.024 15.032 8.075 1.00 86.56 410 ASP A O 1
ATOM 3108 N N . THR A 1 411 ? -19.448 16.094 9.250 1.00 91.31 411 THR A N 1
ATOM 3109 C CA . THR A 1 411 ? -18.516 16.324 8.140 1.00 91.31 411 THR A CA 1
ATOM 3110 C C . THR A 1 411 ? -17.161 15.655 8.325 1.00 91.31 411 THR A C 1
ATOM 3112 O O . THR A 1 411 ? -16.598 15.143 7.354 1.00 91.31 411 THR A O 1
ATOM 3115 N N . LEU A 1 412 ? -16.637 15.624 9.549 1.00 96.06 412 LEU A N 1
ATOM 3116 C CA . LEU A 1 412 ? -15.268 15.220 9.843 1.00 96.06 412 LEU A CA 1
ATOM 3117 C C . LEU A 1 412 ? -15.206 14.176 10.954 1.00 96.06 412 LEU A C 1
ATOM 3119 O O . LEU A 1 412 ? -16.047 14.122 11.853 1.00 96.06 412 LEU A O 1
ATOM 3123 N N . VAL A 1 413 ? -14.141 13.382 10.890 1.00 97.12 413 VAL A N 1
ATOM 3124 C CA . VAL A 1 413 ? -13.599 12.630 12.019 1.00 97.12 413 VAL A CA 1
ATOM 3125 C C . VAL A 1 413 ? -12.240 13.225 12.359 1.00 97.12 413 VAL A C 1
ATOM 3127 O O . VAL A 1 413 ? -11.384 13.387 11.487 1.00 97.12 413 VAL A O 1
ATOM 3130 N N . VAL A 1 414 ? -12.037 13.539 13.631 1.00 96.75 414 VAL A N 1
ATOM 3131 C CA . VAL A 1 414 ? -10.798 14.093 14.170 1.00 96.75 414 VAL A CA 1
ATOM 3132 C C . VAL A 1 414 ? -10.191 13.077 15.120 1.00 96.75 414 VAL A C 1
ATOM 3134 O O . VAL A 1 414 ? -10.813 12.728 16.118 1.00 96.75 414 VAL A O 1
ATOM 3137 N N . ALA A 1 415 ? -8.979 12.612 14.834 1.00 95.38 415 ALA A N 1
ATOM 3138 C CA . ALA A 1 415 ? -8.234 11.734 15.723 1.00 95.38 415 ALA A CA 1
ATOM 3139 C C . ALA A 1 415 ? -7.215 12.523 16.540 1.00 95.38 415 ALA A C 1
ATOM 3141 O O . ALA A 1 415 ? -6.442 13.313 15.994 1.00 95.38 415 ALA A O 1
ATOM 3142 N N . HIS A 1 416 ? -7.181 12.249 17.838 1.00 93.44 416 HIS A N 1
ATOM 3143 C CA . HIS A 1 416 ? -6.185 12.750 18.768 1.00 93.44 416 HIS A CA 1
ATOM 3144 C C . HIS A 1 416 ? -5.389 11.587 19.348 1.00 93.44 416 HIS A C 1
ATOM 3146 O O . HIS A 1 416 ? -5.975 10.620 19.838 1.00 93.44 416 HIS A O 1
ATOM 3152 N N . VAL A 1 417 ? -4.063 11.718 19.324 1.00 89.62 417 VAL A N 1
ATOM 3153 C CA . VAL A 1 417 ? -3.126 10.823 20.014 1.00 89.62 417 VAL A CA 1
ATOM 3154 C C . VAL A 1 417 ? -2.173 11.709 20.807 1.00 89.62 417 VAL A C 1
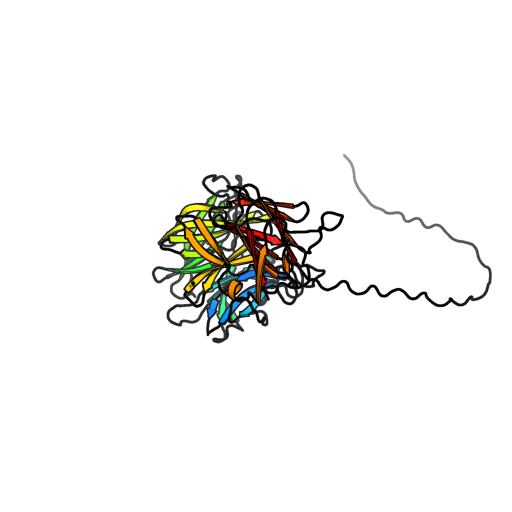ATOM 3156 O O . VAL A 1 417 ? -1.353 12.436 20.244 1.00 89.62 417 VAL A O 1
ATOM 3159 N N . GLY A 1 418 ? -2.351 11.736 22.129 1.00 85.50 418 GLY A N 1
ATOM 3160 C CA . GLY A 1 418 ? -1.675 12.709 22.988 1.00 85.50 418 GLY A CA 1
ATOM 3161 C C . GLY A 1 418 ? -1.992 14.150 22.560 1.00 85.50 418 GLY A C 1
ATOM 3162 O O . GLY A 1 418 ? -3.154 14.549 22.501 1.00 85.50 418 GLY A O 1
ATOM 3163 N N . ALA A 1 419 ? -0.956 14.935 22.251 1.00 86.38 419 ALA A N 1
ATOM 3164 C CA . ALA A 1 419 ? -1.096 16.316 21.771 1.00 86.38 419 ALA A CA 1
ATOM 3165 C C . ALA A 1 419 ? -1.264 16.435 20.243 1.00 86.38 419 ALA A C 1
ATOM 3167 O O . ALA A 1 419 ? -1.495 17.534 19.734 1.00 86.38 419 ALA A O 1
ATOM 3168 N N . GLN A 1 420 ? -1.109 15.335 19.504 1.00 90.88 420 GLN A N 1
ATOM 3169 C CA . GLN A 1 420 ? -1.210 15.333 18.049 1.00 90.88 420 GLN A CA 1
ATOM 3170 C C . GLN A 1 420 ? -2.667 15.210 17.604 1.00 90.88 420 GLN A C 1
ATOM 3172 O O . GLN A 1 420 ? -3.497 14.628 18.305 1.00 90.88 420 GLN A O 1
ATOM 3177 N N . ARG A 1 421 ? -2.975 15.786 16.438 1.00 94.44 421 ARG A N 1
ATOM 3178 C CA . ARG A 1 421 ? -4.333 15.889 15.902 1.00 94.44 421 ARG A CA 1
ATOM 3179 C C . ARG A 1 421 ? -4.330 15.754 14.384 1.00 94.44 421 ARG A C 1
ATOM 3181 O O . ARG A 1 421 ? -3.576 16.461 13.717 1.00 94.44 421 ARG A O 1
ATOM 3188 N N . TRP A 1 422 ? -5.223 14.924 13.853 1.00 96.00 422 TRP A N 1
ATOM 3189 C CA . TRP A 1 422 ? -5.450 14.764 12.414 1.00 96.00 422 TRP A CA 1
ATOM 3190 C C . TRP A 1 422 ? -6.937 14.720 12.100 1.00 96.00 422 TRP A C 1
ATOM 3192 O O . TRP A 1 422 ? -7.737 14.281 12.918 1.00 96.00 422 TRP A O 1
ATOM 3202 N N . GLU A 1 423 ? -7.300 15.159 10.902 1.00 96.88 423 GLU A N 1
ATOM 3203 C CA . GLU A 1 423 ? -8.681 15.188 10.427 1.00 96.88 423 GLU A CA 1
ATOM 3204 C C . GLU A 1 423 ? -8.807 14.353 9.155 1.00 96.88 423 GLU A C 1
ATOM 3206 O O . GLU A 1 423 ? -7.873 14.293 8.351 1.00 96.88 423 GLU A O 1
ATOM 3211 N N . MET A 1 424 ? -9.969 13.740 8.962 1.00 96.81 424 MET A N 1
ATOM 3212 C CA . MET A 1 424 ? -10.375 13.151 7.691 1.00 96.81 424 MET A CA 1
ATOM 3213 C C . MET A 1 424 ? -11.878 13.355 7.456 1.00 96.81 424 MET A C 1
ATOM 3215 O O . MET A 1 424 ? -12.625 13.545 8.422 1.00 96.81 424 MET A O 1
ATOM 3219 N N . PRO A 1 425 ? -12.348 13.298 6.200 1.00 96.38 425 PRO A N 1
ATOM 3220 C CA . PRO A 1 425 ? -13.775 13.319 5.901 1.00 96.38 425 PRO A CA 1
ATOM 3221 C C . PRO A 1 425 ? -14.500 12.154 6.582 1.00 96.38 425 PRO A C 1
ATOM 3223 O O . PRO A 1 425 ? -14.029 11.023 6.537 1.00 96.38 425 PRO A O 1
ATOM 3226 N N . ARG A 1 426 ? -15.665 12.411 7.186 1.00 93.31 426 ARG A N 1
ATOM 3227 C CA . ARG A 1 426 ? -16.485 11.364 7.822 1.00 93.31 426 ARG A CA 1
ATOM 3228 C C . ARG A 1 426 ? -17.231 10.499 6.808 1.00 93.31 426 ARG A C 1
ATOM 3230 O O . ARG A 1 426 ? -17.424 9.311 7.039 1.00 93.31 426 ARG A O 1
ATOM 3237 N N . GLY A 1 427 ? -17.706 11.108 5.724 1.00 90.88 427 GLY A N 1
ATOM 3238 C CA . GLY A 1 427 ? -18.635 10.456 4.802 1.00 90.88 427 GLY A CA 1
ATOM 3239 C C . GLY A 1 427 ? -19.942 10.007 5.477 1.00 90.88 427 GLY A C 1
ATOM 3240 O O . GLY A 1 427 ? -20.312 10.478 6.553 1.00 90.88 427 GLY A O 1
ATOM 3241 N N . ALA A 1 428 ? -20.671 9.108 4.819 1.00 90.25 428 ALA A N 1
ATOM 3242 C CA . ALA A 1 428 ? -21.892 8.511 5.352 1.00 90.25 428 ALA A CA 1
ATOM 3243 C C . ALA A 1 428 ? -21.601 7.211 6.120 1.00 90.25 428 ALA A C 1
ATOM 3245 O O . ALA A 1 428 ? -20.689 6.461 5.769 1.00 90.25 428 ALA A O 1
ATOM 3246 N N . GLY A 1 429 ? -22.443 6.911 7.113 1.00 93.06 429 GLY A N 1
ATOM 3247 C CA . GLY A 1 429 ? -22.414 5.643 7.843 1.00 93.06 429 GLY A CA 1
ATOM 3248 C C . GLY A 1 429 ? -21.562 5.657 9.121 1.00 93.06 429 GLY A C 1
ATOM 3249 O O . GLY A 1 429 ? -21.269 6.730 9.663 1.00 93.06 429 GLY A O 1
ATOM 3250 N N . PRO A 1 430 ? -21.242 4.464 9.656 1.00 96.31 430 PRO A N 1
ATOM 3251 C CA . PRO A 1 430 ? -20.441 4.322 10.864 1.00 96.31 430 PRO A CA 1
ATOM 3252 C C . PRO A 1 430 ? -18.957 4.607 10.604 1.00 96.31 430 PRO A C 1
ATOM 3254 O O . PRO A 1 430 ? -18.449 4.416 9.501 1.00 96.31 430 PRO A O 1
ATOM 3257 N N . VAL A 1 431 ? -18.254 4.997 11.663 1.00 97.81 431 VAL A N 1
ATOM 3258 C CA . VAL A 1 431 ? -16.792 5.068 11.721 1.00 97.81 431 VAL A CA 1
ATOM 3259 C C . VAL A 1 431 ? -16.294 3.754 12.304 1.00 97.81 431 VAL A C 1
ATOM 3261 O O . VAL A 1 431 ? -16.698 3.377 13.405 1.00 97.81 431 VAL A O 1
ATOM 3264 N N . ARG A 1 432 ? -15.419 3.042 11.599 1.00 98.25 432 ARG A N 1
ATOM 3265 C CA . ARG A 1 432 ? -14.813 1.815 12.131 1.00 98.25 432 ARG A CA 1
ATOM 3266 C C . ARG A 1 432 ? -13.391 2.086 12.601 1.00 98.25 432 ARG A C 1
ATOM 3268 O O . ARG A 1 432 ? -12.661 2.811 11.939 1.00 98.25 432 ARG A O 1
ATOM 3275 N N . VAL A 1 433 ? -12.998 1.499 13.725 1.00 97.94 433 VAL A N 1
ATOM 3276 C CA . VAL A 1 433 ? -11.654 1.614 14.298 1.00 97.94 433 VAL A CA 1
ATOM 3277 C C . VAL A 1 433 ? -11.089 0.223 14.512 1.00 97.94 433 VAL A C 1
ATOM 3279 O O . VAL A 1 433 ? -11.706 -0.583 15.202 1.00 97.94 433 VAL A O 1
ATOM 3282 N N . VAL A 1 434 ? -9.912 -0.040 13.960 1.00 97.75 434 VAL A N 1
ATOM 3283 C CA . VAL A 1 434 ? -9.113 -1.225 14.270 1.00 97.75 434 VAL A CA 1
ATOM 3284 C C . VAL A 1 434 ? -7.909 -0.742 15.062 1.00 97.75 434 VAL A C 1
ATOM 3286 O O . VAL A 1 434 ? -7.042 -0.073 14.510 1.00 97.75 434 VAL A O 1
ATOM 3289 N N . LEU A 1 435 ? -7.876 -1.038 16.359 1.00 95.69 435 LEU A N 1
ATOM 3290 C CA . LEU A 1 435 ? -6.708 -0.786 17.201 1.00 95.69 435 LEU A CA 1
ATOM 3291 C C . LEU A 1 435 ? -6.054 -2.125 17.507 1.00 95.69 435 LEU A C 1
ATOM 3293 O O . LEU A 1 435 ? -6.750 -3.046 17.927 1.00 95.69 435 LEU A O 1
ATOM 3297 N N . ASP A 1 436 ? -4.746 -2.235 17.308 1.00 94.38 436 ASP A N 1
ATOM 3298 C CA . ASP A 1 436 ? -4.014 -3.489 17.456 1.00 94.38 436 ASP A CA 1
ATOM 3299 C C . ASP A 1 436 ? -2.585 -3.251 17.960 1.00 94.38 436 ASP A C 1
ATOM 3301 O O . ASP A 1 436 ? -1.660 -2.946 17.207 1.00 94.38 436 ASP A O 1
ATOM 3305 N N . GLY A 1 437 ? -2.406 -3.359 19.277 1.00 89.62 437 GLY A N 1
ATOM 3306 C CA . GLY A 1 437 ? -1.136 -3.058 19.924 1.00 89.62 437 GLY A CA 1
ATOM 3307 C C . GLY A 1 437 ? -0.702 -1.617 19.608 1.00 89.62 437 GLY A C 1
ATOM 3308 O O . GLY A 1 437 ? -1.376 -0.691 20.062 1.00 89.62 437 GLY A O 1
ATOM 3309 N N . PRO A 1 438 ? 0.413 -1.407 18.882 1.00 92.12 438 PRO A N 1
ATOM 3310 C CA . PRO A 1 438 ? 0.921 -0.083 18.544 1.00 92.12 438 PRO A CA 1
ATOM 3311 C C . PRO A 1 438 ? 0.296 0.573 17.296 1.00 92.12 438 PRO A C 1
ATOM 3313 O O . PRO A 1 438 ? 0.772 1.624 16.858 1.00 92.12 438 PRO A O 1
ATOM 3316 N N . THR A 1 439 ? -0.731 -0.019 16.681 1.00 94.44 439 THR A N 1
ATOM 3317 C CA . THR A 1 439 ? -1.383 0.537 15.484 1.00 94.44 439 THR A CA 1
ATOM 3318 C C . THR A 1 439 ? -2.834 0.918 15.747 1.00 94.44 439 THR A C 1
ATOM 3320 O O . THR A 1 439 ? -3.537 0.292 16.543 1.00 94.44 439 THR A O 1
ATOM 3323 N N . CYS A 1 440 ? -3.301 1.964 15.068 1.00 96.19 440 CYS A N 1
ATOM 3324 C CA . CYS A 1 440 ? -4.715 2.293 14.990 1.00 96.19 440 CYS A CA 1
ATOM 3325 C C . CYS A 1 440 ? -5.067 2.774 13.581 1.00 96.19 440 CYS A C 1
ATOM 3327 O O . CYS A 1 440 ? -4.463 3.710 13.048 1.00 96.19 440 CYS A O 1
ATOM 3329 N N . GLU A 1 441 ? -6.071 2.132 12.998 1.00 98.31 441 GLU A N 1
ATOM 3330 C CA . GLU A 1 441 ? -6.653 2.481 11.712 1.00 98.31 441 GLU A CA 1
ATOM 3331 C C . GLU A 1 441 ? -8.111 2.910 11.898 1.00 98.31 441 GLU A C 1
ATOM 3333 O O . GLU A 1 441 ? -8.894 2.232 12.565 1.00 98.31 441 GLU A O 1
ATOM 3338 N N . VAL A 1 442 ? -8.488 4.034 11.291 1.00 98.44 442 VAL A N 1
ATOM 3339 C CA . VAL A 1 442 ? -9.854 4.566 11.298 1.00 98.44 442 VAL A CA 1
ATOM 3340 C C . VAL A 1 442 ? -10.385 4.578 9.871 1.00 98.44 442 VAL A C 1
ATOM 3342 O O . VAL A 1 442 ? -9.758 5.137 8.973 1.00 98.44 442 VAL A O 1
ATOM 3345 N N . PHE A 1 443 ? -11.558 3.990 9.671 1.00 98.44 443 PHE A N 1
ATOM 3346 C CA . PHE A 1 443 ? -12.187 3.803 8.371 1.00 98.44 443 PHE A CA 1
ATOM 3347 C C . PHE A 1 443 ? -13.495 4.571 8.293 1.00 98.44 443 PHE A C 1
ATOM 3349 O O . PHE A 1 443 ? -14.342 4.495 9.190 1.00 98.44 443 PHE A O 1
ATOM 3356 N N . THR A 1 444 ? -13.660 5.266 7.177 1.00 97.25 444 THR A N 1
ATOM 3357 C CA . THR A 1 444 ? -14.890 5.946 6.785 1.00 97.25 444 THR A CA 1
ATOM 3358 C C . THR A 1 444 ? -15.136 5.735 5.297 1.00 97.25 444 THR A C 1
ATOM 3360 O O . THR A 1 444 ? -14.242 5.323 4.561 1.00 97.25 444 THR A O 1
ATOM 3363 N N . THR A 1 445 ? -16.322 6.099 4.815 1.00 94.44 445 THR A N 1
ATOM 3364 C CA . THR A 1 445 ? -16.576 6.178 3.366 1.00 94.44 445 THR A CA 1
ATOM 3365 C C . THR A 1 445 ? -15.841 7.347 2.696 1.00 94.44 445 THR A C 1
ATOM 3367 O O . THR A 1 445 ? -15.777 7.403 1.473 1.00 94.44 445 THR A O 1
ATOM 3370 N N . GLY A 1 446 ? -15.268 8.275 3.474 1.00 92.56 446 GLY A N 1
ATOM 3371 C CA . GLY A 1 446 ? -14.511 9.423 2.974 1.00 92.56 446 GLY A CA 1
ATOM 3372 C C . GLY A 1 446 ? -12.995 9.216 2.877 1.00 92.56 446 GLY A C 1
ATOM 3373 O O . GLY A 1 446 ? -12.316 10.053 2.286 1.00 92.56 446 GLY A O 1
ATOM 3374 N N . GLY A 1 447 ? -12.459 8.137 3.452 1.00 95.25 447 GLY A N 1
ATOM 3375 C CA . GLY A 1 447 ? -11.029 7.836 3.470 1.00 95.25 447 GLY A CA 1
ATOM 3376 C C . GLY A 1 447 ? -10.617 6.969 4.659 1.00 95.25 447 GLY A C 1
ATOM 3377 O O . GLY A 1 447 ? -11.439 6.597 5.505 1.00 95.25 447 GLY A O 1
ATOM 3378 N N . VAL A 1 448 ? -9.320 6.664 4.727 1.00 98.19 448 VAL A N 1
ATOM 3379 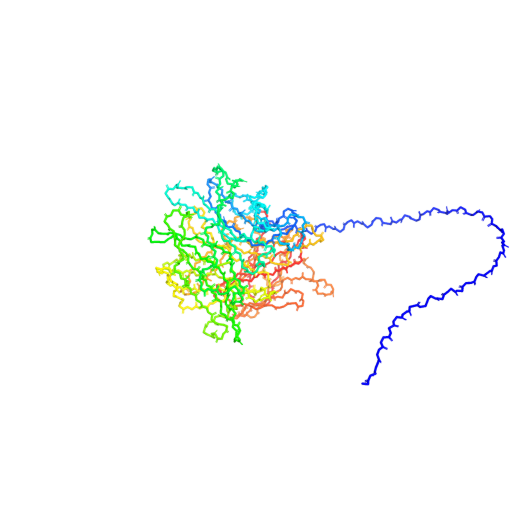C CA . VAL A 1 448 ? -8.723 5.867 5.810 1.00 98.19 448 VAL A CA 1
ATOM 3380 C C . VAL A 1 448 ? -7.617 6.635 6.512 1.00 98.19 448 VAL A C 1
ATOM 3382 O O . VAL A 1 448 ? -6.796 7.285 5.870 1.00 98.19 448 VAL A O 1
ATOM 3385 N N . MET A 1 449 ? -7.573 6.559 7.838 1.00 98.38 449 MET A N 1
ATOM 3386 C CA . MET A 1 449 ? -6.550 7.198 8.662 1.00 98.38 449 MET A CA 1
ATOM 3387 C C . MET A 1 449 ? -5.732 6.158 9.411 1.00 98.38 449 MET A C 1
ATOM 3389 O O . MET A 1 449 ? -6.299 5.231 9.974 1.00 98.38 449 MET A O 1
ATOM 3393 N N . GLY A 1 450 ? -4.413 6.319 9.419 1.00 97.69 450 GLY A N 1
ATOM 3394 C CA . GLY A 1 450 ? -3.491 5.430 10.117 1.00 97.69 450 GLY A CA 1
ATOM 3395 C C . GLY A 1 450 ? -2.634 6.239 11.072 1.00 97.69 450 GLY A C 1
ATOM 3396 O O . GLY A 1 450 ? -1.992 7.207 10.654 1.00 97.69 450 GLY A O 1
ATOM 3397 N N . VAL A 1 451 ? -2.617 5.845 12.341 1.00 95.56 451 VAL A N 1
ATOM 3398 C CA . VAL A 1 451 ? -1.811 6.465 13.397 1.00 95.56 451 VAL A CA 1
ATOM 3399 C C . VAL A 1 451 ? -1.072 5.379 14.175 1.00 95.56 451 VAL A C 1
ATOM 3401 O O . VAL A 1 451 ? -1.626 4.318 14.468 1.00 95.56 451 VAL A O 1
ATOM 3404 N N . ALA A 1 452 ? 0.186 5.646 14.513 1.00 92.88 452 ALA A N 1
ATOM 3405 C CA . ALA A 1 452 ? 0.885 4.864 15.519 1.00 92.88 452 ALA A CA 1
ATOM 3406 C C . ALA A 1 452 ? 0.396 5.293 16.906 1.00 92.88 452 ALA A C 1
ATOM 3408 O O . ALA A 1 452 ? 0.161 6.477 17.160 1.00 92.88 452 ALA A O 1
ATOM 3409 N N . VAL A 1 453 ? 0.218 4.321 17.789 1.00 90.06 453 VAL A N 1
ATOM 3410 C CA . VAL A 1 453 ? -0.254 4.524 19.159 1.00 90.06 453 VAL A CA 1
ATOM 3411 C C . VAL A 1 453 ? 0.621 3.709 20.100 1.00 90.06 453 VAL A C 1
ATOM 3413 O O . VAL A 1 453 ? 1.261 2.752 19.671 1.00 90.06 453 VAL A O 1
ATOM 3416 N N . PRO A 1 454 ? 0.679 4.027 21.392 1.00 84.12 454 PRO A N 1
ATOM 3417 C CA . PRO A 1 454 ? 1.384 3.161 22.321 1.00 84.12 454 PRO A CA 1
ATOM 3418 C C . PRO A 1 454 ? 0.616 1.879 22.557 1.00 84.12 454 PRO A C 1
ATOM 3420 O O . PRO A 1 454 ? -0.600 1.875 22.762 1.00 84.12 454 PRO A O 1
ATOM 3423 N N . ALA A 1 455 ? 1.362 0.786 22.593 1.00 83.38 455 ALA A N 1
ATOM 3424 C CA . ALA A 1 455 ? 0.782 -0.514 22.824 1.00 83.38 455 ALA A CA 1
ATOM 3425 C C . ALA A 1 455 ? 0.365 -0.672 24.295 1.00 83.38 455 ALA A C 1
ATOM 3427 O O . ALA A 1 455 ? 1.117 -0.361 25.221 1.00 83.38 455 ALA A O 1
ATOM 3428 N N . SER A 1 456 ? -0.831 -1.215 24.510 1.00 82.50 456 SER A N 1
ATOM 3429 C CA . SER A 1 456 ? -1.355 -1.546 25.834 1.00 82.50 456 SER A CA 1
ATOM 3430 C C . SER A 1 456 ? -1.790 -3.004 25.880 1.00 82.50 456 SER A C 1
ATOM 3432 O O . SER A 1 456 ? -2.387 -3.507 24.934 1.00 82.50 456 SER A O 1
ATOM 3434 N N . ALA A 1 457 ? -1.532 -3.683 27.000 1.00 81.25 457 ALA A N 1
ATOM 3435 C CA . ALA A 1 457 ? -1.957 -5.069 27.209 1.00 81.25 457 ALA A CA 1
ATOM 3436 C C . ALA A 1 457 ? -3.481 -5.227 27.391 1.00 81.25 457 ALA A C 1
ATOM 3438 O O . ALA A 1 457 ? -3.991 -6.339 27.333 1.00 81.25 457 ALA A O 1
ATOM 3439 N N . GLY A 1 458 ? -4.204 -4.133 27.636 1.00 83.50 458 GLY A N 1
ATOM 3440 C CA . GLY A 1 458 ? -5.660 -4.118 27.738 1.00 83.50 458 GLY A CA 1
ATOM 3441 C C . GLY A 1 458 ? -6.228 -2.773 27.307 1.00 83.50 458 GLY A C 1
ATOM 3442 O O . GLY A 1 458 ? -5.545 -1.747 27.369 1.00 83.50 458 GLY A O 1
ATOM 3443 N N . LEU A 1 459 ? -7.481 -2.766 26.870 1.00 89.31 459 LEU A N 1
ATOM 3444 C CA . LEU A 1 459 ? -8.122 -1.585 26.306 1.00 89.31 459 LEU A CA 1
ATOM 3445 C C . LEU A 1 459 ? -9.452 -1.299 26.995 1.00 89.31 459 LEU A C 1
ATOM 3447 O O . LEU A 1 459 ? -10.104 -2.169 27.565 1.00 89.31 459 LEU A O 1
ATOM 3451 N N . ARG A 1 460 ? -9.871 -0.046 26.927 1.00 91.00 460 ARG A N 1
ATOM 3452 C CA . ARG A 1 460 ? -11.188 0.437 27.304 1.00 91.00 460 ARG A CA 1
ATOM 3453 C C . ARG A 1 460 ? -11.745 1.237 26.147 1.00 91.00 460 ARG A C 1
ATOM 3455 O O . ARG A 1 460 ? -11.054 2.101 25.610 1.00 91.00 460 ARG A O 1
ATOM 3462 N N . VAL A 1 461 ? -13.001 0.963 25.824 1.00 93.38 461 VAL A N 1
ATOM 3463 C CA . VAL A 1 461 ? -13.786 1.711 24.850 1.00 93.38 461 VAL A CA 1
ATOM 3464 C C . VAL A 1 461 ? -14.856 2.495 25.590 1.00 93.38 461 VAL A C 1
ATOM 3466 O O . VAL A 1 461 ? -15.652 1.913 26.327 1.00 93.38 461 VAL A O 1
ATOM 3469 N N . ALA A 1 462 ? -14.866 3.809 25.400 1.00 92.94 462 ALA A N 1
ATOM 3470 C CA . ALA A 1 462 ? -15.832 4.711 26.013 1.00 92.94 462 ALA A CA 1
ATOM 3471 C C . ALA A 1 462 ? -16.415 5.658 24.964 1.00 92.94 462 ALA A C 1
ATOM 3473 O O . ALA A 1 462 ? -15.682 6.213 24.146 1.00 92.94 462 ALA A O 1
ATOM 3474 N N . VAL A 1 463 ? -17.728 5.871 25.016 1.00 93.12 463 VAL A N 1
ATOM 3475 C CA . VAL A 1 463 ? -18.439 6.837 24.169 1.00 93.12 463 VAL A CA 1
ATOM 3476 C C . VAL A 1 463 ? -18.930 7.977 25.054 1.00 93.12 463 VAL A C 1
ATOM 3478 O O . VAL A 1 463 ? -19.495 7.742 26.120 1.00 93.12 463 VAL A O 1
ATOM 3481 N N . THR A 1 464 ? -18.728 9.222 24.628 1.00 90.06 464 THR A N 1
ATOM 3482 C CA . THR A 1 464 ? -19.305 10.412 25.272 1.00 90.06 464 THR A CA 1
ATOM 3483 C C . THR A 1 464 ? -20.034 11.270 24.242 1.00 90.06 464 THR A C 1
ATOM 3485 O O . THR A 1 464 ? -19.598 11.344 23.099 1.00 90.06 464 THR A O 1
ATOM 3488 N N . GLY A 1 465 ? -21.118 11.943 24.637 1.00 87.19 465 GLY A N 1
ATOM 3489 C CA . GLY A 1 465 ? -22.018 12.626 23.696 1.00 87.19 465 GLY A CA 1
ATOM 3490 C C . GLY A 1 465 ? -23.189 11.726 23.292 1.00 87.19 465 GLY A C 1
ATOM 3491 O O . GLY A 1 465 ? -23.686 10.988 24.139 1.00 87.19 465 GLY A O 1
ATOM 3492 N N . GLY A 1 466 ? -23.646 11.806 22.040 1.00 86.88 466 GLY A N 1
ATOM 3493 C CA . GLY A 1 466 ? -24.623 10.869 21.463 1.00 86.88 466 GLY A CA 1
ATOM 3494 C C . GLY A 1 466 ? -23.973 9.626 20.835 1.00 86.88 466 GLY A C 1
ATOM 3495 O O . GLY A 1 466 ? -22.749 9.546 20.731 1.00 86.88 466 GLY A O 1
ATOM 3496 N N . GLY A 1 467 ? -24.789 8.665 20.389 1.00 91.62 467 GLY A N 1
ATOM 3497 C CA . GLY A 1 467 ? -24.329 7.498 19.626 1.00 91.62 467 GLY A CA 1
ATOM 3498 C C . GLY A 1 467 ? -23.956 6.255 20.443 1.00 91.62 467 GLY A C 1
ATOM 3499 O O . GLY A 1 467 ? -24.140 6.183 21.661 1.00 91.62 467 GLY A O 1
ATOM 3500 N N . ARG A 1 468 ? -23.448 5.236 19.741 1.00 96.19 468 ARG A N 1
ATOM 3501 C CA . ARG A 1 468 ? -23.087 3.921 20.304 1.00 96.19 468 ARG A CA 1
ATOM 3502 C C . ARG A 1 468 ? -21.920 3.288 19.554 1.00 96.19 468 ARG A C 1
ATOM 3504 O O . ARG A 1 468 ? -21.731 3.569 18.374 1.00 96.19 468 ARG A O 1
ATOM 3511 N N . ALA A 1 469 ? -21.168 2.412 20.212 1.00 97.69 469 ALA A N 1
ATOM 3512 C CA . ALA A 1 469 ? -20.072 1.678 19.587 1.00 97.69 469 ALA A CA 1
ATOM 3513 C C . ALA A 1 469 ? -20.175 0.176 19.866 1.00 97.69 469 ALA A C 1
ATOM 3515 O O . ALA A 1 469 ? -20.169 -0.245 21.020 1.00 97.69 469 ALA A O 1
ATOM 3516 N N . GLU A 1 470 ? -20.272 -0.636 18.818 1.00 98.12 470 GLU A N 1
ATOM 3517 C CA . GLU A 1 470 ? -20.175 -2.091 18.920 1.00 98.12 470 GLU A CA 1
ATOM 3518 C C . GLU A 1 470 ? -18.700 -2.489 18.979 1.00 98.12 470 GLU A C 1
ATOM 3520 O O . GLU A 1 470 ? -17.912 -2.060 18.137 1.00 98.12 470 GLU A O 1
ATOM 3525 N N . VAL A 1 471 ? -18.320 -3.289 19.975 1.00 97.88 471 VAL A N 1
ATOM 3526 C CA . VAL A 1 471 ? -16.915 -3.608 20.244 1.00 97.88 471 VAL A CA 1
ATOM 3527 C C . VAL A 1 471 ? -16.691 -5.111 20.181 1.00 97.88 471 VAL A C 1
ATOM 3529 O O . VAL A 1 471 ? -17.399 -5.890 20.826 1.00 97.88 471 VAL A O 1
ATOM 3532 N N . HIS A 1 472 ? -15.659 -5.511 19.448 1.00 97.69 472 HIS A N 1
ATOM 3533 C CA . HIS A 1 472 ? -15.196 -6.891 19.341 1.00 97.69 472 HIS A CA 1
ATOM 3534 C C . HIS A 1 472 ? -13.725 -6.975 19.729 1.00 97.69 472 HIS A C 1
ATOM 3536 O O . HIS A 1 472 ? -12.935 -6.115 19.348 1.00 97.69 472 HIS A O 1
ATOM 3542 N N . ALA A 1 473 ? -13.354 -8.011 20.476 1.00 95.69 473 ALA A N 1
ATOM 3543 C CA . ALA A 1 473 ? -11.948 -8.337 20.686 1.00 95.69 473 ALA A CA 1
ATOM 3544 C C . ALA A 1 473 ? -11.379 -8.989 19.419 1.00 95.69 473 ALA A C 1
ATOM 3546 O O . ALA A 1 473 ? -12.064 -9.794 18.786 1.00 95.69 473 ALA A O 1
ATOM 3547 N N . LEU A 1 474 ? -10.134 -8.663 19.080 1.00 94.94 474 LEU A N 1
ATOM 3548 C CA . LEU A 1 474 ? -9.360 -9.323 18.026 1.00 94.94 474 LEU A CA 1
ATOM 3549 C C . LEU A 1 474 ? -8.284 -10.211 18.657 1.00 94.94 474 LEU A C 1
ATOM 3551 O O . LEU A 1 474 ? -7.833 -9.923 19.776 1.00 94.94 474 LEU A O 1
ATOM 3555 N N . GLY A 1 475 ? -7.886 -11.275 17.959 1.00 88.19 475 GLY A N 1
ATOM 3556 C CA . GLY A 1 475 ? -6.730 -12.090 18.332 1.00 88.19 475 GLY A CA 1
ATOM 3557 C C . GLY A 1 475 ? -6.615 -13.411 17.600 1.00 88.19 475 GLY A C 1
ATOM 3558 O O . GLY A 1 475 ? -7.400 -13.636 16.653 1.00 88.19 475 GLY A O 1
#

InterPro domains:
  IPR001362 Glycoside hydrolase, family 32 [SM00640] (49-447)
  IPR013148 Glycosyl hydrolase family 32, N-terminal [PF00251] (49-349)
  IPR023296 Glycosyl hydrolase, five-bladed beta-propeller domain superfamily [G3DSA:2.115.10.20] (35-361)
  IPR023296 Glycosyl hydrolase, five-bladed beta-propeller domain superfamily [SSF75005] (44-346)
  IPR051214 Glycosyl Hydrolase 32 Enzymes [PTHR43101] (43-359)

Radius of gyration: 26.71 Å; Cα contacts (8 Å, |Δi|>4): 1345; chains: 1; bounding box: 81×68×81 Å